Protein 7CKF (pdb70)

Secondary structure (DSSP, 8-state):
---EEEEE-GGG--EE-HHHHHHHHH--SBEEEEEEEEBSSSSHHHHHHHHHT-SSSS----BSS----SEEEEEEE-SSSTT-EEEEEEEPPB--TTT--HHHHHHHHHHHHHH-SEEEEEEESS--HHHHHHHHHHHHHHHHHT--EEEEEEES--SB-EETTEE--HHHHHHHHH----SEEEEE---S-SSS-GGGGGG--GGGS-HHHHHHHHHHHHHHHHH----EETTTEEPBHHHHHHHHHHHHHHH-/--SS-EEEEE-TTS--EE-HHHHHHHHT--SBEEEEEEE-BSSSSHHHHHHHHTT-SSSS----BSS----SEEEEEEE-SSSTT-EEEEEEEPPBT-TTT--HHHHHHHHHHHHHH-SEEEEEEESS--HHHHHHHHHHHHHHHH--EEEEEEES--SB-EETTEE--HHHHHHHHT----SEEEEE---SS-GGGSTTGGG--GGGS-HHHHHHHHHHHHHHHHHPPPPEETTTEE-BHHHHHHHHHHHHHHH-

Solvent-accessible surface area: 22348 Å² total; per-residue (Å²): 110,106,17,62,13,1,0,47,13,150,131,55,102,29,123,49,26,113,91,1,15,103,82,0,46,82,29,106,65,36,0,0,0,0,0,0,1,1,71,5,43,10,32,13,12,20,2,0,4,49,4,16,68,94,111,116,21,4,69,29,47,32,35,4,37,17,78,25,95,0,0,89,7,5,32,13,114,12,80,101,87,101,111,25,12,0,0,0,2,1,1,2,5,5,9,8,16,79,23,84,44,104,145,1,11,46,30,2,0,0,0,0,12,7,1,2,14,0,0,0,6,0,16,29,23,8,0,25,16,45,14,9,46,47,6,103,102,2,42,110,64,5,82,125,49,118,122,83,8,0,0,0,0,0,16,34,11,44,34,30,36,81,12,115,64,125,146,17,63,31,53,79,4,4,121,44,5,41,185,175,54,120,99,90,54,3,24,40,0,4,12,9,4,74,115,67,83,38,67,126,21,33,83,27,66,77,138,103,6,36,98,88,2,39,99,19,10,71,85,0,13,60,42,0,36,93,63,4,111,8,18,76,24,122,72,54,89,112,0,38,0,37,93,3,49,63,4,0,73,79,20,24,106,33,18,117,143,24,91,90,14,57,24,1,0,55,13,149,140,64,56,6,122,22,23,101,104,1,7,107,52,0,43,75,3,112,68,25,0,0,0,0,0,0,3,1,58,5,42,10,31,12,12,16,0,0,1,48,2,15,71,88,120,134,22,3,64,41,32,32,33,4,41,17,76,23,98,0,0,86,2,0,0,10,88,13,78,90,97,100,113,27,5,1,0,0,2,1,1,5,5,7,10,6,11,78,33,58,48,76,159,5,10,49,49,4,0,10,0,0,9,25,1,1,16,0,0,0,2,0,10,23,22,6,0,22,47,48,12,21,61,49,9,103,79,0,34,100,88,24,109,150,91,83,13,2,0,0,0,0,17,36,11,53,33,27,26,64,19,118,62,127,150,28,70,29,50,94,5,2,85,32,5,53,154,168,63,138,116,73,52,4,21,39,0,22,13,10,4,74,12,131,60,40,66,87,18,35,96,20,71,88,137,85,8,66,105,96,0,37,95,13,11,80,89,0,12,59,45,1,37,73,106,5,106,24,20,91,33,118,77,83,86,85,0,16,0,39,97,2,63,80,17,0,63,79,37,7,106,74,41,98

Structure (mmCIF, N/CA/C/O backbone):
data_7CKF
#
_entry.id   7CKF
#
_cell.length_a   65.326
_cell.length_b   79.329
_cell.length_c   140.192
_cell.angle_alpha   90.000
_cell.angle_beta   90.000
_cell.angle_gamma   90.000
#
_symmetry.space_group_name_H-M   'P 21 21 21'
#
loop_
_entity.id
_entity.type
_entity.pdbx_description
1 polymer 'Guanylate-binding protein 5'
2 non-polymer 'MAGNESIUM ION'
3 non-polymer "GUANOSINE-5'-DIPHOSPHATE"
4 non-polymer 'ALUMINUM FLUORIDE'
5 water water
#
loop_
_atom_site.group_PDB
_atom_site.id
_atom_site.type_symbol
_atom_site.label_atom_id
_atom_site.label_alt_id
_atom_site.label_comp_id
_atom_site.label_asym_id
_atom_site.label_entity_id
_atom_site.label_seq_id
_atom_site.pdbx_PDB_ins_code
_atom_site.Cartn_x
_atom_site.Cartn_y
_atom_site.Cartn_z
_atom_site.occupancy
_atom_site.B_iso_or_equiv
_atom_site.auth_seq_id
_atom_site.auth_comp_id
_atom_site.auth_asym_id
_atom_site.auth_atom_id
_atom_site.pdbx_PDB_model_num
ATOM 1 N N . SER A 1 9 ? 50.998 12.894 49.792 1.00 38.34 8 SER A N 1
ATOM 2 C CA . SER A 1 9 ? 51.576 14.091 49.169 1.00 43.61 8 SER A CA 1
ATOM 3 C C . SER A 1 9 ? 50.651 14.837 48.191 1.00 50.62 8 SER A C 1
ATOM 4 O O . SER A 1 9 ? 50.696 16.071 48.087 1.00 49.41 8 SER A O 1
ATOM 7 N N . ASP A 1 10 ? 49.837 14.097 47.439 1.00 47.55 9 ASP A N 1
ATOM 8 C CA . ASP A 1 10 ? 48.771 14.693 46.646 1.00 44.82 9 ASP A CA 1
ATOM 9 C C . ASP A 1 10 ? 47.556 13.803 46.818 1.00 40.85 9 ASP A C 1
ATOM 10 O O . ASP A 1 10 ? 47.706 12.579 46.895 1.00 42.75 9 ASP A O 1
ATOM 15 N N . PRO A 1 11 ? 46.353 14.369 46.876 1.00 40.71 10 PRO A N 1
ATOM 16 C CA . PRO A 1 11 ? 45.167 13.515 46.992 1.00 40.46 10 PRO A CA 1
ATOM 17 C C . PRO A 1 11 ? 45.061 12.631 45.765 1.00 40.33 10 PRO A C 1
ATOM 18 O O . PRO A 1 11 ? 45.586 12.949 44.699 1.00 37.87 10 PRO A O 1
ATOM 22 N N . MET A 1 12 ? 44.391 11.503 45.920 1.00 41.61 11 MET A N 1
ATOM 23 C CA . MET A 1 12 ? 44.070 10.690 44.764 1.00 44.13 11 MET A CA 1
ATOM 24 C C . MET A 1 12 ? 42.610 10.278 44.853 1.00 40.86 11 MET A C 1
ATOM 25 O O . MET A 1 12 ? 41.969 10.425 45.896 1.00 36.44 11 MET A O 1
ATOM 30 N N . CYS A 1 13 ? 42.077 9.800 43.735 1.00 37.22 12 CYS A N 1
ATOM 31 C CA . CYS A 1 13 ? 40.666 9.446 43.681 1.00 38.53 12 CYS A CA 1
ATOM 32 C C . CYS A 1 13 ? 40.459 8.102 44.363 1.00 37.68 12 CYS A C 1
ATOM 33 O O . CYS A 1 13 ? 41.097 7.110 44.000 1.00 38.67 12 CYS A O 1
ATOM 36 N N . LEU A 1 14 ? 39.569 8.069 45.353 1.00 39.85 13 LEU A N 1
ATOM 37 C CA . LEU A 1 14 ? 39.196 6.819 46.007 1.00 40.87 13 LEU A CA 1
ATOM 38 C C . LEU A 1 14 ? 38.063 6.103 45.274 1.00 38.83 13 LEU A C 1
ATOM 39 O O . LEU A 1 14 ? 38.119 4.891 45.031 1.00 37.27 13 LEU A O 1
ATOM 44 N N . ILE A 1 15 ? 37.018 6.833 44.923 1.00 38.64 14 ILE A N 1
ATOM 45 C CA . ILE A 1 15 ? 35.865 6.244 44.255 1.00 37.06 14 ILE A CA 1
ATOM 46 C C . ILE A 1 15 ? 35.642 7.025 42.979 1.00 36.53 14 ILE A C 1
ATOM 47 O O . ILE A 1 15 ? 35.459 8.247 43.026 1.00 36.87 14 ILE A O 1
ATOM 52 N N . GLU A 1 16 ? 35.733 6.333 41.844 1.00 37.10 15 GLU A N 1
ATOM 53 C CA . GLU A 1 16 ? 35.493 6.922 40.541 1.00 38.51 15 GLU A CA 1
ATOM 54 C C . GLU A 1 16 ? 34.001 6.932 40.257 1.00 39.75 15 GLU A C 1
ATOM 55 O O . GLU A 1 16 ? 33.236 6.136 40.812 1.00 41.59 15 GLU A O 1
ATOM 61 N N . ASN A 1 17 ? 33.594 7.827 39.359 1.00 38.53 16 ASN A N 1
ATOM 62 C CA . ASN A 1 17 ? 32.182 8.059 39.099 1.00 38.83 16 ASN A CA 1
ATOM 63 C C . ASN A 1 17 ? 31.924 8.347 37.625 1.00 39.18 16 ASN A C 1
ATOM 64 O O . ASN A 1 17 ? 31.114 9.216 37.276 1.00 38.46 16 ASN A O 1
ATOM 69 N N . PHE A 1 18 ? 32.610 7.631 36.739 1.00 41.35 17 PHE A N 1
ATOM 70 C CA . PHE A 1 18 ? 32.417 7.823 35.312 1.00 38.88 17 PHE A CA 1
ATOM 71 C C . PHE A 1 18 ? 31.077 7.229 34.928 1.00 43.19 17 PHE A C 1
ATOM 72 O O . PHE A 1 18 ? 30.788 6.075 35.260 1.00 42.55 17 PHE A O 1
ATOM 80 N N . ASN A 1 19 ? 30.241 8.035 34.275 1.00 44.45 18 ASN A N 1
ATOM 81 C CA . ASN A 1 19 ? 28.905 7.605 33.879 1.00 47.45 18 ASN A CA 1
ATOM 82 C C . ASN A 1 19 ? 28.047 7.252 35.083 1.00 47.06 18 ASN A C 1
ATOM 83 O O . ASN A 1 19 ? 27.205 6.358 35.006 1.00 46.22 18 ASN A O 1
ATOM 88 N N . GLU A 1 20 ? 28.282 7.948 36.204 1.00 46.61 19 GLU A N 1
ATOM 89 C CA . GLU A 1 20 ? 27.587 7.702 37.470 1.00 44.96 19 GLU A CA 1
ATOM 90 C C . GLU A 1 20 ? 27.611 6.225 37.858 1.00 45.94 19 GLU A C 1
ATOM 91 O O . GLU A 1 20 ? 26.642 5.685 38.391 1.00 46.75 19 GLU A O 1
ATOM 97 N N . GLN A 1 21 ? 28.739 5.573 37.608 1.00 44.88 20 GLN A N 1
ATOM 98 C CA . GLN A 1 21 ? 29.018 4.246 38.138 1.00 43.72 20 GLN A CA 1
ATOM 99 C C . GLN A 1 21 ? 30.115 4.397 39.188 1.00 46.25 20 GLN A C 1
ATOM 100 O O . GLN A 1 21 ? 31.252 4.753 38.853 1.00 43.48 20 GLN A O 1
ATOM 106 N N . LEU A 1 22 ? 29.773 4.130 40.450 1.00 42.37 21 LEU A N 1
ATOM 107 C CA . LEU A 1 22 ? 30.730 4.231 41.541 1.00 41.18 21 LEU A CA 1
ATOM 108 C C . LEU A 1 22 ? 31.596 2.982 41.567 1.00 47.33 21 LEU A C 1
ATOM 109 O O . LEU A 1 22 ? 31.079 1.859 41.632 1.00 46.05 21 LEU A O 1
ATOM 114 N N . LYS A 1 23 ? 32.913 3.181 41.520 1.00 40.86 22 LYS A N 1
ATOM 115 C CA . LYS A 1 23 ? 33.858 2.081 41.478 1.00 44.63 22 LYS A CA 1
ATOM 116 C C . LYS A 1 23 ? 35.079 2.449 42.303 1.00 44.09 22 LYS A C 1
ATOM 117 O O . LYS A 1 23 ? 35.510 3.607 42.299 1.00 44.93 22 LYS A O 1
ATOM 123 N N . VAL A 1 24 ? 35.641 1.466 42.998 1.00 45.60 23 VAL A N 1
ATOM 124 C CA . VAL A 1 24 ? 36.837 1.713 43.795 1.00 43.35 23 VAL A CA 1
ATOM 125 C C . VAL A 1 24 ? 38.060 1.778 42.894 1.00 41.58 23 VAL A C 1
ATOM 126 O O . VAL A 1 24 ? 38.161 1.079 41.875 1.00 39.12 23 VAL A O 1
ATOM 130 N N . ASN A 1 25 ? 38.995 2.623 43.291 1.00 40.76 24 ASN A N 1
ATOM 131 C CA . ASN A 1 25 ? 40.279 2.795 42.632 1.00 36.70 24 ASN A CA 1
ATOM 132 C C . ASN A 1 25 ? 41.286 1.952 43.411 1.00 39.49 24 ASN A C 1
ATOM 133 O O . ASN A 1 25 ? 41.563 2.235 44.578 1.00 38.35 24 ASN A O 1
ATOM 138 N N . GLN A 1 26 ? 41.820 0.908 42.778 1.00 37.30 25 GLN A N 1
ATOM 139 C CA . GLN A 1 26 ? 42.650 -0.031 43.519 1.00 38.70 25 GLN A CA 1
ATOM 140 C C . GLN A 1 26 ? 43.915 0.633 44.067 1.00 41.41 25 GLN A C 1
ATOM 141 O O . GLN A 1 26 ? 44.407 0.234 45.131 1.00 38.77 25 GLN A O 1
ATOM 147 N N . GLU A 1 27 ? 44.435 1.665 43.391 1.00 37.43 26 GLU A N 1
ATOM 148 C CA . GLU A 1 27 ? 45.643 2.319 43.901 1.00 42.75 26 GLU A CA 1
ATOM 149 C C . GLU A 1 27 ? 45.386 2.999 45.242 1.00 45.70 26 GLU A C 1
ATOM 150 O O . GLU A 1 27 ? 46.244 2.968 46.134 1.00 45.19 26 GLU A O 1
ATOM 156 N N . ALA A 1 28 ? 44.220 3.631 45.391 1.00 39.15 27 ALA A N 1
ATOM 157 C CA . ALA A 1 28 ? 43.869 4.276 46.648 1.00 38.82 27 ALA A CA 1
ATOM 158 C C . ALA A 1 28 ? 43.520 3.248 47.710 1.00 36.54 27 ALA A C 1
ATOM 159 O O . ALA A 1 28 ? 43.835 3.436 48.887 1.00 38.07 27 ALA A O 1
ATOM 161 N N . LEU A 1 29 ? 42.872 2.153 47.316 1.00 36.39 28 LEU A N 1
ATOM 162 C CA . LEU A 1 29 ? 42.643 1.069 48.264 1.00 39.23 28 LEU A CA 1
ATOM 163 C C . LEU A 1 29 ? 43.961 0.504 48.791 1.00 43.05 28 LEU A C 1
ATOM 164 O O . LEU A 1 29 ? 44.089 0.210 49.987 1.00 43.73 28 LEU A O 1
ATOM 169 N N . GLU A 1 30 ? 44.957 0.351 47.916 1.00 42.34 29 GLU A N 1
ATOM 170 C CA . GLU A 1 30 ? 46.214 -0.250 48.337 1.00 45.14 29 GLU A CA 1
ATOM 171 C C . GLU A 1 30 ? 47.057 0.691 49.192 1.00 43.13 29 GLU A C 1
ATOM 172 O O . GLU A 1 30 ? 47.794 0.224 50.072 1.00 42.34 29 GLU A O 1
ATOM 178 N N . ILE A 1 31 ? 46.965 2.002 48.970 1.00 39.88 30 ILE A N 1
ATOM 179 C CA . ILE A 1 31 ? 47.603 2.938 49.891 1.00 41.69 30 ILE A CA 1
ATOM 180 C C . ILE A 1 31 ? 46.968 2.837 51.281 1.00 48.39 30 ILE A C 1
ATOM 181 O O . ILE A 1 31 ? 47.668 2.797 52.304 1.00 46.64 30 ILE A O 1
ATOM 186 N N . LEU A 1 32 ? 45.636 2.747 51.332 1.00 42.99 31 LEU A N 1
ATOM 187 C CA . LEU A 1 32 ? 44.930 2.674 52.608 1.00 44.35 31 LEU A CA 1
ATOM 188 C C . LEU A 1 32 ? 45.307 1.426 53.381 1.00 47.17 31 LEU A C 1
ATOM 189 O O . LEU A 1 32 ? 45.459 1.464 54.610 1.00 47.06 31 LEU A O 1
ATOM 194 N N . SER A 1 33 ? 45.425 0.300 52.687 1.00 46.33 32 SER A N 1
ATOM 195 C CA . SER A 1 33 ? 45.672 -0.942 53.393 1.00 47.28 32 SER A CA 1
ATOM 196 C C . SER A 1 33 ? 47.086 -1.009 53.956 1.00 46.43 32 SER A C 1
ATOM 197 O O . SER A 1 33 ? 47.340 -1.846 54.828 1.00 50.28 32 SER A O 1
ATOM 200 N N . ALA A 1 34 ? 48.001 -0.136 53.497 1.00 42.20 33 ALA A N 1
ATOM 201 C CA . ALA A 1 34 ? 49.363 -0.072 54.027 1.00 45.45 33 ALA A CA 1
ATOM 202 C C . ALA A 1 34 ? 49.489 0.858 55.229 1.00 49.59 33 ALA A C 1
ATOM 203 O O . ALA A 1 34 ? 50.532 0.851 55.898 1.00 50.91 33 ALA A O 1
ATOM 205 N N . ILE A 1 35 ? 48.469 1.665 55.500 1.00 46.51 34 ILE A N 1
ATOM 206 C CA . ILE A 1 35 ? 48.418 2.488 56.701 1.00 45.84 34 ILE A CA 1
ATOM 207 C C . ILE A 1 35 ? 47.942 1.613 57.857 1.00 46.26 34 ILE A C 1
ATOM 208 O O . ILE A 1 35 ? 46.810 1.122 57.849 1.00 47.09 34 ILE A O 1
ATOM 213 N N . THR A 1 36 ? 48.813 1.384 58.836 1.00 43.08 35 THR A N 1
ATOM 214 C CA . THR A 1 36 ? 48.438 0.631 60.024 1.00 46.36 35 THR A CA 1
ATOM 215 C C . THR A 1 36 ? 48.050 1.522 61.192 1.00 43.70 35 THR A C 1
ATOM 216 O O . THR A 1 36 ? 47.559 1.007 62.198 1.00 46.47 35 THR A O 1
ATOM 220 N N . GLN A 1 37 ? 48.281 2.829 61.096 1.00 38.36 36 GLN A N 1
ATOM 221 C CA . GLN A 1 37 ? 47.923 3.726 62.180 1.00 39.69 36 GLN A CA 1
ATOM 222 C C . GLN A 1 37 ? 46.404 3.883 62.261 1.00 39.04 36 GLN A C 1
ATOM 223 O O . GLN A 1 37 ? 45.702 3.713 61.263 1.00 39.17 36 GLN A O 1
ATOM 229 N N . PRO A 1 38 ? 45.870 4.206 63.437 1.00 38.75 37 PRO A N 1
ATOM 230 C CA . PRO A 1 38 ? 44.448 4.564 63.511 1.00 36.92 37 PRO A CA 1
ATOM 231 C C . PRO A 1 38 ? 44.176 5.767 62.624 1.00 38.04 37 PRO A C 1
ATOM 232 O O . PRO A 1 38 ? 45.062 6.589 62.372 1.00 36.82 37 PRO A O 1
ATOM 236 N N . VAL A 1 39 ? 42.952 5.857 62.112 1.00 32.75 38 VAL A N 1
ATOM 237 C CA . VAL A 1 39 ? 42.625 6.891 61.134 1.00 36.08 38 VAL A CA 1
ATOM 238 C C . VAL A 1 39 ? 41.503 7.781 61.660 1.00 36.84 38 VAL A C 1
ATOM 239 O O . VAL A 1 39 ? 40.530 7.311 62.262 1.00 33.85 38 VAL A O 1
ATOM 243 N N . VAL A 1 40 ? 41.663 9.075 61.441 1.00 33.02 39 VAL A N 1
ATOM 244 C CA . VAL A 1 40 ? 40.643 10.070 61.711 1.00 34.36 39 VAL A CA 1
ATOM 245 C C . VAL A 1 40 ? 40.098 10.495 60.354 1.00 40.73 39 VAL A C 1
ATOM 246 O O . VAL A 1 40 ? 40.784 11.194 59.600 1.00 37.84 39 VAL A O 1
ATOM 250 N N . VAL A 1 41 ? 38.883 10.060 60.026 1.00 36.32 40 VAL A N 1
ATOM 251 C CA . VAL A 1 41 ? 38.315 10.260 58.700 1.00 36.01 40 VAL A CA 1
ATOM 252 C C . VAL A 1 41 ? 37.410 11.481 58.748 1.00 35.75 40 VAL A C 1
ATOM 253 O O . VAL A 1 41 ? 36.385 11.473 59.446 1.00 33.29 40 VAL A O 1
ATOM 257 N N . VAL A 1 42 ? 37.775 12.524 58.002 1.00 31.10 41 VAL A N 1
ATOM 258 C CA . VAL A 1 42 ? 36.980 13.744 57.910 1.00 30.42 41 VAL A CA 1
ATOM 259 C C . VAL A 1 42 ? 36.442 13.862 56.488 1.00 33.79 41 VAL A C 1
ATOM 260 O O . VAL A 1 42 ? 37.221 13.974 55.529 1.00 33.57 41 VAL A O 1
ATOM 264 N N . ALA A 1 43 ? 35.113 13.851 56.352 1.00 32.96 42 ALA A N 1
ATOM 265 C CA . ALA A 1 43 ? 34.436 13.940 55.062 1.00 36.87 42 ALA A CA 1
ATOM 266 C C . ALA A 1 43 ? 33.631 15.227 54.975 1.00 32.77 42 ALA A C 1
ATOM 267 O O . ALA A 1 43 ? 33.028 15.656 55.965 1.00 34.37 42 ALA A O 1
ATOM 269 N N . ILE A 1 44 ? 33.597 15.828 53.783 1.00 31.71 43 ILE A N 1
ATOM 270 C CA . ILE A 1 44 ? 32.823 17.042 53.533 1.00 32.64 43 ILE A CA 1
ATOM 271 C C . ILE A 1 44 ? 31.758 16.756 52.477 1.00 35.38 43 ILE A C 1
ATOM 272 O O . ILE A 1 44 ? 32.023 16.084 51.473 1.00 34.25 43 ILE A O 1
ATOM 277 N N . VAL A 1 45 ? 30.540 17.250 52.721 1.00 37.26 44 VAL A N 1
ATOM 278 C CA . VAL A 1 45 ? 29.419 17.080 51.805 1.00 32.42 44 VAL A CA 1
ATOM 279 C C . VAL A 1 45 ? 28.634 18.384 51.766 1.00 33.49 44 VAL A C 1
ATOM 280 O O . VAL A 1 45 ? 28.471 19.059 52.790 1.00 36.41 44 VAL A O 1
ATOM 284 N N . GLY A 1 46 ? 28.165 18.738 50.578 1.00 31.71 45 GLY A N 1
ATOM 285 C CA . GLY A 1 46 ? 27.397 19.956 50.385 1.00 34.71 45 GLY A CA 1
ATOM 286 C C . GLY A 1 46 ? 26.949 20.043 48.939 1.00 34.37 45 GLY A C 1
ATOM 287 O O . GLY A 1 46 ? 27.303 19.204 48.104 1.00 38.64 45 GLY A O 1
ATOM 288 N N . LEU A 1 47 ? 26.146 21.061 48.644 1.00 32.93 46 LEU A N 1
ATOM 289 C CA . LEU A 1 47 ? 25.764 21.266 47.249 1.00 37.12 46 LEU A CA 1
ATOM 290 C C . LEU A 1 47 ? 26.994 21.656 46.427 1.00 33.68 46 LEU A C 1
ATOM 291 O O . LEU A 1 47 ? 27.970 22.171 46.949 1.00 33.41 46 LEU A O 1
ATOM 296 N N . TYR A 1 48 ? 26.945 21.407 45.127 1.00 34.70 47 TYR A N 1
ATOM 297 C CA . TYR A 1 48 ? 28.124 21.704 44.327 1.00 34.72 47 TYR A CA 1
ATOM 298 C C . TYR A 1 48 ? 28.391 23.213 44.283 1.00 37.66 47 TYR A C 1
ATOM 299 O O . TYR A 1 48 ? 27.524 24.038 44.604 1.00 30.71 47 TYR A O 1
ATOM 308 N N . ARG A 1 49 ? 29.658 23.559 43.959 1.00 36.37 48 ARG A N 1
ATOM 309 C CA . ARG A 1 49 ? 30.115 24.938 43.744 1.00 35.09 48 ARG A CA 1
ATOM 310 C C . ARG A 1 49 ? 30.080 25.740 45.027 1.00 33.95 48 ARG A C 1
ATOM 311 O O . ARG A 1 49 ? 29.795 26.939 45.021 1.00 40.76 48 ARG A O 1
ATOM 319 N N . THR A 1 50 ? 30.405 25.083 46.128 1.00 37.34 49 THR A N 1
ATOM 320 C CA . THR A 1 50 ? 30.201 25.636 47.454 1.00 32.44 49 THR A CA 1
ATOM 321 C C . THR A 1 50 ? 31.522 25.753 48.212 1.00 38.37 49 THR A C 1
ATOM 322 O O . THR A 1 50 ? 31.538 26.029 49.425 1.00 38.49 49 THR A O 1
ATOM 326 N N . GLY A 1 51 ? 32.639 25.593 47.503 1.00 35.82 50 GLY A N 1
ATOM 327 C CA . GLY A 1 51 ? 33.949 25.759 48.095 1.00 33.76 50 GLY A CA 1
ATOM 328 C C . GLY A 1 51 ? 34.343 24.641 49.022 1.00 33.07 50 GLY A C 1
ATOM 329 O O . GLY A 1 51 ? 35.104 24.877 49.961 1.00 35.01 50 GLY A O 1
ATOM 330 N N . LYS A 1 52 ? 33.818 23.431 48.804 1.00 31.22 51 LYS A N 1
ATOM 331 C CA . LYS A 1 52 ? 34.182 22.297 49.650 1.00 32.71 51 LYS A CA 1
ATOM 332 C C . LYS A 1 52 ? 35.656 21.971 49.487 1.00 37.66 51 LYS A C 1
ATOM 333 O O . LYS A 1 52 ? 36.425 21.973 50.456 1.00 34.59 51 LYS A O 1
ATOM 339 N N . SER A 1 53 ? 36.061 21.708 48.242 1.00 37.78 52 SER A N 1
ATOM 340 C CA . SER A 1 53 ? 37.436 21.356 47.925 1.00 35.18 52 SER A CA 1
ATOM 341 C C . SER A 1 53 ? 38.430 22.380 48.456 1.00 33.37 52 SER A C 1
ATOM 342 O O . SER A 1 53 ? 39.499 22.019 48.961 1.00 34.92 52 SER A O 1
ATOM 345 N N . TYR A 1 54 ? 38.100 23.663 48.340 1.00 30.19 53 TYR A N 1
ATOM 346 C CA . TYR A 1 54 ? 38.979 24.700 48.858 1.00 32.84 53 TYR A CA 1
ATOM 347 C C . TYR A 1 54 ? 39.153 24.564 50.372 1.00 39.03 53 TYR A C 1
ATOM 348 O O . TYR A 1 54 ? 40.273 24.648 50.886 1.00 34.96 53 TYR A O 1
ATOM 357 N N . LEU A 1 55 ? 38.051 24.345 51.102 1.00 33.85 54 LEU A N 1
ATOM 358 C CA . LEU A 1 55 ? 38.137 24.247 52.557 1.00 35.10 54 LEU A CA 1
ATOM 359 C C . LEU A 1 55 ? 38.942 23.028 52.983 1.00 34.49 54 LEU A C 1
ATOM 360 O O . LEU A 1 55 ? 39.719 23.095 53.944 1.00 35.35 54 LEU A O 1
ATOM 365 N N . MET A 1 56 ? 38.757 21.897 52.298 1.00 30.63 55 MET A N 1
ATOM 366 C CA . MET A 1 56 ? 39.453 20.681 52.713 1.00 34.67 55 MET A CA 1
ATOM 367 C C . MET A 1 56 ? 40.970 20.822 52.596 1.00 35.18 55 MET A C 1
ATOM 368 O O . MET A 1 56 ? 41.709 20.171 53.344 1.00 37.86 55 MET A O 1
ATOM 373 N N . ASN A 1 57 ? 41.453 21.651 51.665 1.00 33.76 56 ASN A N 1
ATOM 374 C CA . ASN A 1 57 ? 42.896 21.842 51.541 1.00 36.94 56 ASN A CA 1
ATOM 375 C C . ASN A 1 57 ? 43.448 22.552 52.758 1.00 37.09 56 ASN A C 1
ATOM 376 O O . ASN A 1 57 ? 44.611 22.344 53.117 1.00 34.24 56 ASN A O 1
ATOM 381 N N . LYS A 1 58 ? 42.617 23.363 53.417 1.00 36.59 57 LYS A N 1
ATOM 382 C CA . LYS A 1 58 ? 43.047 24.024 54.645 1.00 39.50 57 LYS A CA 1
ATOM 383 C C . LYS A 1 58 ? 43.354 23.013 55.743 1.00 37.86 57 LYS A C 1
ATOM 384 O O . LYS A 1 58 ? 44.290 23.202 56.525 1.00 39.57 57 LYS A O 1
ATOM 390 N N . LEU A 1 59 ? 42.575 21.932 55.821 1.00 37.72 58 LEU A N 1
ATOM 391 C CA . LEU A 1 59 ? 42.855 20.882 56.799 1.00 37.84 58 LEU A CA 1
ATOM 392 C C . LEU A 1 59 ? 44.165 20.176 56.500 1.00 38.65 58 LEU A C 1
ATOM 393 O O . LEU A 1 59 ? 44.796 19.615 57.402 1.00 40.29 58 LEU A O 1
ATOM 398 N N . ALA A 1 60 ? 44.567 20.148 55.238 1.00 42.63 59 ALA A N 1
ATOM 399 C CA . ALA A 1 60 ? 45.817 19.501 54.878 1.00 41.80 59 ALA A CA 1
ATOM 400 C C . ALA A 1 60 ? 47.022 20.403 55.126 1.00 42.83 59 ALA A C 1
ATOM 401 O O . ALA A 1 60 ? 48.159 19.928 55.071 1.00 42.13 59 ALA A O 1
ATOM 403 N N . GLY A 1 61 ? 46.791 21.672 55.455 1.00 45.07 60 GLY A N 1
ATOM 404 C CA . GLY A 1 61 ? 47.873 22.610 55.664 1.00 39.38 60 GLY A CA 1
ATOM 405 C C . GLY A 1 61 ? 48.672 22.888 54.415 1.00 49.15 60 GLY A C 1
ATOM 406 O O . GLY A 1 61 ? 49.861 23.211 54.507 1.00 62.20 60 GLY A O 1
ATOM 407 N N . LYS A 1 62 ? 48.052 22.762 53.245 1.00 48.30 61 LYS A N 1
ATOM 408 C CA . LYS A 1 62 ? 48.720 22.966 51.967 1.00 54.50 61 LYS A CA 1
ATOM 409 C C . LYS A 1 62 ? 47.823 23.819 51.090 1.00 55.38 61 LYS A C 1
ATOM 410 O O . LYS A 1 62 ? 46.623 23.558 50.999 1.00 49.02 61 LYS A O 1
ATOM 416 N N . ASN A 1 63 ? 48.399 24.837 50.447 1.00 58.22 62 ASN A N 1
ATOM 417 C CA . ASN A 1 63 ? 47.582 25.767 49.678 1.00 58.15 62 ASN A CA 1
ATOM 418 C C . ASN A 1 63 ? 46.922 25.096 48.481 1.00 57.62 62 ASN A C 1
ATOM 419 O O . ASN A 1 63 ? 45.905 25.596 47.994 1.00 57.82 62 ASN A O 1
ATOM 424 N N . LYS A 1 64 ? 47.477 23.978 48.007 1.00 55.13 63 LYS A N 1
ATOM 425 C CA . LYS A 1 64 ? 46.968 23.233 46.866 1.00 55.25 63 LYS A CA 1
ATOM 426 C C . LYS A 1 64 ? 46.790 21.769 47.257 1.00 50.19 63 LYS A C 1
ATOM 427 O O . LYS A 1 64 ? 47.511 21.244 48.106 1.00 48.94 63 LYS A O 1
ATOM 433 N N . GLY A 1 65 ? 45.824 21.113 46.627 1.00 43.30 64 GLY A N 1
ATOM 434 C CA . GLY A 1 65 ? 45.583 19.702 46.865 1.00 39.82 64 GLY A CA 1
ATOM 435 C C . GLY A 1 65 ? 44.379 19.239 46.076 1.00 42.82 64 GLY A C 1
ATOM 436 O O . GLY A 1 65 ? 44.471 19.014 44.861 1.00 37.31 64 GLY A O 1
ATOM 437 N N . PHE A 1 66 ? 43.235 19.103 46.748 1.00 36.85 65 PHE A N 1
ATOM 438 C CA . PHE A 1 66 ? 42.001 18.889 46.018 1.00 35.06 65 PHE A CA 1
ATOM 439 C C . PHE A 1 66 ? 41.806 20.054 45.057 1.00 34.62 65 PHE A C 1
ATOM 440 O O . PHE A 1 66 ? 41.913 21.222 45.450 1.00 34.08 65 PHE A O 1
ATOM 448 N N . SER A 1 67 ? 41.591 19.728 43.783 1.00 32.59 66 SER A N 1
ATOM 449 C CA . SER A 1 67 ? 41.482 20.739 42.737 1.00 30.97 66 SER A CA 1
ATOM 450 C C . SER A 1 67 ? 40.198 21.543 42.922 1.00 36.15 66 SER A C 1
ATOM 451 O O . SER A 1 67 ? 39.158 20.984 43.270 1.00 29.72 66 SER A O 1
ATOM 454 N N . VAL A 1 68 ? 40.254 22.858 42.686 1.00 39.07 67 VAL A N 1
ATOM 455 C CA . VAL A 1 68 ? 39.050 23.652 42.908 1.00 37.37 67 VAL A CA 1
ATOM 456 C C . VAL A 1 68 ? 38.306 24.030 41.612 1.00 48.12 67 VAL A C 1
ATOM 457 O O . VAL A 1 68 ? 37.217 23.494 41.367 1.00 51.60 67 VAL A O 1
ATOM 461 N N . ALA A 1 69 ? 38.825 24.949 40.788 1.00 42.57 68 ALA A N 1
ATOM 462 C CA . ALA A 1 69 ? 38.073 25.427 39.602 1.00 46.09 68 ALA A CA 1
ATOM 463 C C . ALA A 1 69 ? 36.863 26.322 39.895 1.00 38.83 68 ALA A C 1
ATOM 464 O O . ALA A 1 69 ? 36.186 26.158 40.911 1.00 40.43 68 ALA A O 1
ATOM 466 N N . SER A 1 70 ? 36.526 27.220 38.943 1.00 38.23 69 SER A N 1
ATOM 467 C CA . SER A 1 70 ? 35.712 28.394 39.245 1.00 37.23 69 SER A CA 1
ATOM 468 C C . SER A 1 70 ? 34.574 28.691 38.259 1.00 34.59 69 SER A C 1
ATOM 469 O O . SER A 1 70 ? 34.088 29.830 38.224 1.00 31.41 69 SER A O 1
ATOM 472 N N . THR A 1 71 ? 34.107 27.730 37.471 1.00 33.96 70 THR A N 1
ATOM 473 C CA . THR A 1 71 ? 32.986 28.011 36.580 1.00 34.51 70 THR A CA 1
ATOM 474 C C . THR A 1 71 ? 31.679 27.461 37.160 1.00 38.47 70 THR A C 1
ATOM 475 O O . THR A 1 71 ? 31.668 26.762 38.179 1.00 39.26 70 THR A O 1
ATOM 479 N N . VAL A 1 72 ? 30.565 27.751 36.472 1.00 36.61 71 VAL A N 1
ATOM 480 C CA . VAL A 1 72 ? 29.260 27.227 36.865 1.00 33.83 71 VAL A CA 1
ATOM 481 C C . VAL A 1 72 ? 29.232 25.702 36.844 1.00 35.06 71 VAL A C 1
ATOM 482 O O . VAL A 1 72 ? 28.360 25.090 37.480 1.00 33.98 71 VAL A O 1
ATOM 486 N N . GLN A 1 73 ? 30.139 25.061 36.118 1.00 29.53 72 GLN A N 1
ATOM 487 C CA . GLN A 1 73 ? 30.102 23.609 36.047 1.00 34.73 72 GLN A CA 1
ATOM 488 C C . GLN A 1 73 ? 30.766 22.983 37.266 1.00 33.21 72 GLN A C 1
ATOM 489 O O . GLN A 1 73 ? 31.720 23.52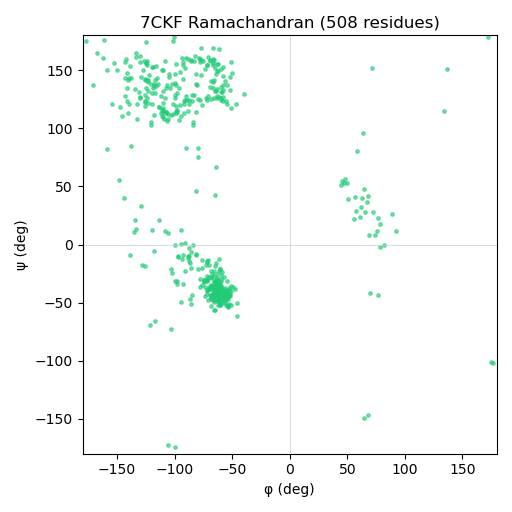4 37.827 1.00 32.95 72 GLN A O 1
ATOM 495 N N . SER A 1 74 ? 30.237 21.831 37.665 1.00 35.81 73 SER A N 1
ATOM 496 C CA . SER A 1 74 ? 30.844 21.009 38.699 1.00 33.57 73 SER A CA 1
ATOM 497 C C . SER A 1 74 ? 32.258 20.625 38.296 1.00 38.70 73 SER A C 1
ATOM 498 O O . SER A 1 74 ? 32.580 20.529 37.114 1.00 39.39 73 SER A O 1
ATOM 501 N N . HIS A 1 75 ? 33.100 20.380 39.302 1.00 35.85 74 HIS A N 1
ATOM 502 C CA . HIS A 1 75 ? 34.489 19.989 39.080 1.00 34.23 74 HIS A CA 1
ATOM 503 C C . HIS A 1 75 ? 34.787 18.639 39.726 1.00 35.31 74 HIS A C 1
ATOM 504 O O . HIS A 1 75 ? 34.986 17.660 39.005 1.00 37.13 74 HIS A O 1
ATOM 511 N N . THR A 1 76 ? 34.819 18.553 41.060 1.00 34.85 75 THR A N 1
ATOM 512 C CA . THR A 1 76 ? 35.105 17.295 41.743 1.00 33.03 75 THR A CA 1
ATOM 513 C C . THR A 1 76 ? 34.101 16.224 41.349 1.00 34.73 75 THR A C 1
ATOM 514 O O . THR A 1 76 ? 32.884 16.458 41.388 1.00 37.02 75 THR A O 1
ATOM 518 N N . LYS A 1 77 ? 34.608 15.032 41.025 1.00 32.76 76 LYS A N 1
ATOM 519 C CA . LYS A 1 77 ? 33.782 13.876 40.683 1.00 36.25 76 LYS A CA 1
ATOM 520 C C . LYS A 1 77 ? 34.097 12.710 41.612 1.00 35.78 76 LYS A C 1
ATOM 521 O O . LYS A 1 77 ? 35.261 12.470 41.943 1.00 35.16 76 LYS A O 1
ATOM 527 N N . GLY A 1 78 ? 33.069 11.961 42.006 1.00 35.99 77 GLY A N 1
ATOM 528 C CA . GLY A 1 78 ? 33.313 10.843 42.909 1.00 35.45 77 GLY A CA 1
ATOM 529 C C . GLY A 1 78 ? 33.832 11.306 44.262 1.00 34.32 77 GLY A C 1
ATOM 530 O O . GLY A 1 78 ? 33.520 12.401 44.746 1.00 35.27 77 GLY A O 1
ATOM 531 N N . ILE A 1 79 ? 34.651 10.463 44.883 1.00 34.82 78 ILE A N 1
ATOM 532 C CA . ILE A 1 79 ? 35.202 10.730 46.207 1.00 34.50 78 ILE A CA 1
ATOM 533 C C . ILE A 1 79 ? 36.725 10.663 46.137 1.00 36.74 78 ILE A C 1
ATOM 534 O O . ILE A 1 79 ? 37.288 9.656 45.683 1.00 35.44 78 ILE A O 1
ATOM 539 N N . TRP A 1 80 ? 37.386 11.730 46.592 1.00 34.47 79 TRP A N 1
ATOM 540 C CA . TRP A 1 80 ? 38.836 11.802 46.645 1.00 33.97 79 TRP A CA 1
ATOM 541 C C . TRP A 1 80 ? 39.317 11.635 48.082 1.00 38.15 79 TRP A C 1
ATOM 542 O O . TRP A 1 80 ? 38.660 12.061 49.043 1.00 34.53 79 TRP A O 1
ATOM 553 N N . ILE A 1 81 ? 40.477 11.012 48.214 1.00 38.18 80 ILE A N 1
ATOM 554 C CA . ILE A 1 81 ? 41.058 10.701 49.507 1.00 35.10 80 ILE A CA 1
ATOM 555 C C . ILE A 1 81 ? 42.431 11.347 49.579 1.00 37.15 80 ILE A C 1
ATOM 556 O O . ILE A 1 81 ? 43.144 11.458 48.576 1.00 36.45 80 ILE A O 1
ATOM 561 N N . TRP A 1 82 ? 42.801 11.780 50.780 1.00 38.90 81 TRP A N 1
ATOM 562 C CA . TRP A 1 82 ? 44.125 12.334 51.035 1.00 37.51 81 TRP A CA 1
ATOM 563 C C . TRP A 1 82 ? 44.513 11.941 52.451 1.00 37.93 81 TRP A C 1
ATOM 564 O O . TRP A 1 82 ? 43.911 12.430 53.408 1.00 38.34 81 TRP A O 1
ATOM 575 N N . CYS A 1 83 ? 45.497 11.059 52.584 1.00 38.29 82 CYS A N 1
ATOM 576 C CA . CYS A 1 83 ? 46.002 10.615 53.881 1.00 37.43 82 CYS A CA 1
ATOM 577 C C . CYS A 1 83 ? 47.208 11.472 54.250 1.00 35.07 82 CYS A C 1
ATOM 578 O O . CYS A 1 83 ? 48.260 11.369 53.613 1.00 37.83 82 CYS A O 1
ATOM 581 N N . VAL A 1 84 ? 47.058 12.316 55.261 1.00 31.74 83 VAL A N 1
ATOM 582 C CA . VAL A 1 84 ? 48.155 13.170 55.721 1.00 36.58 83 VAL A CA 1
ATOM 583 C C . VAL A 1 84 ? 48.360 12.913 57.199 1.00 36.54 83 VAL A C 1
ATOM 584 O O . VAL A 1 84 ? 47.436 12.447 57.902 1.00 35.12 83 VAL A O 1
ATOM 588 N N . PRO A 1 85 ? 49.564 13.187 57.730 1.00 35.32 84 PRO A N 1
ATOM 589 C CA . PRO A 1 85 ? 49.787 12.983 59.162 1.00 37.64 84 PRO A CA 1
ATOM 590 C C . PRO A 1 85 ? 48.941 13.953 59.966 1.00 38.49 84 PRO A C 1
ATOM 591 O O . PRO A 1 85 ? 48.740 15.108 59.571 1.00 37.85 84 PRO A O 1
ATOM 595 N N . HIS A 1 86 ? 48.419 13.463 61.080 1.00 37.05 85 HIS A N 1
ATOM 596 C CA . HIS A 1 86 ? 47.675 14.324 61.987 1.00 38.75 85 HIS A CA 1
ATOM 597 C C . HIS A 1 86 ? 48.617 15.391 62.529 1.00 40.10 85 HIS A C 1
ATOM 598 O O . HIS A 1 86 ? 49.683 15.047 63.057 1.00 39.48 85 HIS A O 1
ATOM 605 N N . PRO A 1 87 ? 48.281 16.678 62.411 1.00 36.25 86 PRO A N 1
ATOM 606 C CA . PRO A 1 87 ? 49.242 17.728 62.795 1.00 36.62 86 PRO A CA 1
ATOM 607 C C . PRO A 1 87 ? 49.700 17.703 64.254 1.00 40.00 86 PRO A C 1
ATOM 608 O O . PRO A 1 87 ? 50.828 18.128 64.525 1.00 43.60 86 PRO A O 1
ATOM 612 N N . ASN A 1 88 ? 48.884 17.237 65.206 1.00 41.71 87 ASN A N 1
ATOM 613 C CA . ASN A 1 88 ? 49.312 17.260 66.602 1.00 43.07 87 ASN A CA 1
ATOM 614 C C . ASN A 1 88 ? 49.010 15.970 67.361 1.00 44.93 87 ASN A C 1
ATOM 615 O O . ASN A 1 88 ? 49.166 15.946 68.588 1.00 46.50 87 ASN A O 1
ATOM 620 N N . TRP A 1 89 ? 48.605 14.897 66.687 1.00 40.47 88 TRP A N 1
ATOM 621 C CA . TRP A 1 89 ? 48.246 13.647 67.358 1.00 41.02 88 TRP A CA 1
ATOM 622 C C . TRP A 1 89 ? 49.160 12.560 66.819 1.00 39.42 88 TRP A C 1
ATOM 623 O O . TRP A 1 89 ? 48.941 12.062 65.700 1.00 43.61 88 TRP A O 1
ATOM 634 N N . PRO A 1 90 ? 50.188 12.156 67.565 1.00 39.75 89 PRO A N 1
ATOM 635 C CA . PRO A 1 90 ? 51.201 11.261 67.000 1.00 38.40 89 PRO A CA 1
ATOM 636 C C . PRO A 1 90 ? 50.616 9.924 66.590 1.00 36.37 89 PRO A C 1
ATOM 637 O O . PRO A 1 90 ? 49.623 9.453 67.151 1.00 37.80 89 PRO A O 1
ATOM 641 N N . ASN A 1 91 ? 51.224 9.340 65.561 1.00 39.40 90 ASN A N 1
ATOM 642 C CA . ASN A 1 91 ? 50.878 8.015 65.064 1.00 41.36 90 ASN A CA 1
ATOM 643 C C . ASN A 1 91 ? 49.401 7.894 64.687 1.00 37.11 90 ASN A C 1
ATOM 644 O O . ASN A 1 91 ? 48.859 6.786 64.653 1.00 37.42 90 ASN A O 1
ATOM 649 N N . HIS A 1 92 ? 48.727 9.011 64.419 1.00 34.46 91 HIS A N 1
ATOM 650 C CA . HIS A 1 92 ? 47.380 8.996 63.866 1.00 38.95 91 HIS A CA 1
ATOM 651 C C . HIS A 1 92 ? 47.409 9.628 62.488 1.00 38.83 91 HIS A C 1
ATOM 652 O O . HIS A 1 92 ? 48.032 10.675 62.287 1.00 35.16 91 HIS A O 1
ATOM 659 N N . THR A 1 93 ? 46.713 8.991 61.551 1.00 40.03 92 THR A N 1
ATOM 660 C CA . THR A 1 93 ? 46.603 9.465 60.179 1.00 36.39 92 TH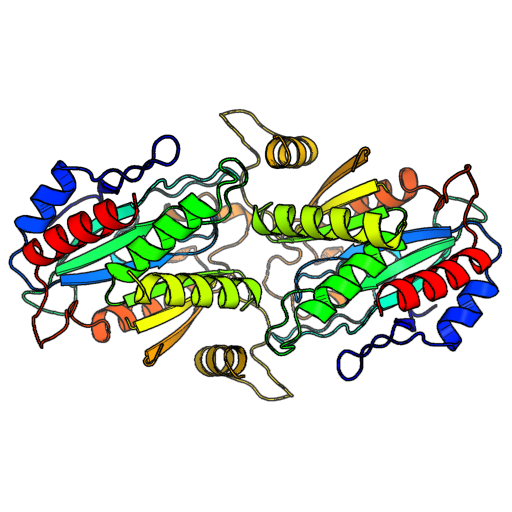R A CA 1
ATOM 661 C C . THR A 1 93 ? 45.271 10.182 60.003 1.00 35.70 92 THR A C 1
ATOM 662 O O . THR A 1 93 ? 44.216 9.614 60.297 1.00 37.28 92 THR A O 1
ATOM 666 N N . LEU A 1 94 ? 45.323 11.415 59.516 1.00 36.80 93 LEU A N 1
ATOM 667 C CA . LEU A 1 94 ? 44.123 12.169 59.162 1.00 35.55 93 LEU A CA 1
ATOM 668 C C . LEU A 1 94 ? 43.760 11.858 57.712 1.00 36.54 93 LEU A C 1
ATOM 669 O O . LEU A 1 94 ? 44.522 12.178 56.793 1.00 36.71 93 LEU A O 1
ATOM 674 N N . VAL A 1 95 ? 42.612 11.222 57.509 1.00 35.51 94 VAL A N 1
ATOM 675 C CA . VAL A 1 95 ? 42.149 10.806 56.191 1.00 31.11 94 VAL A CA 1
ATOM 676 C C . VAL A 1 95 ? 41.072 11.790 55.735 1.00 35.31 94 VAL A C 1
ATOM 677 O O . VAL A 1 95 ? 39.974 11.821 56.300 1.00 32.10 94 VAL A O 1
ATOM 681 N N . LEU A 1 96 ? 41.371 12.593 54.713 1.00 34.60 95 LEU A N 1
ATOM 682 C CA . LEU A 1 96 ? 40.435 13.610 54.246 1.00 31.76 95 LEU A CA 1
ATOM 683 C C . LEU A 1 96 ? 39.663 13.093 53.035 1.00 32.45 95 LEU A C 1
ATOM 684 O O . LEU A 1 96 ? 40.253 12.564 52.086 1.00 32.50 95 LEU A O 1
ATOM 689 N N . LEU A 1 97 ? 38.340 13.224 53.086 1.00 31.72 96 LEU A N 1
ATOM 690 C CA . LEU A 1 97 ? 37.453 12.810 52.001 1.00 32.40 96 LEU A CA 1
ATOM 691 C C . LEU A 1 97 ? 36.809 14.051 51.409 1.00 32.34 96 LEU A C 1
ATOM 692 O O . LEU A 1 97 ? 36.103 14.781 52.112 1.00 37.56 96 LEU A O 1
ATOM 697 N N . ASP A 1 98 ? 37.066 14.286 50.130 1.00 33.36 97 ASP A N 1
ATOM 698 C CA . ASP A 1 98 ? 36.502 15.389 49.369 1.00 31.24 97 ASP A CA 1
ATOM 699 C C . ASP A 1 98 ? 35.552 14.804 48.332 1.00 34.21 97 ASP A C 1
ATOM 700 O O . ASP A 1 98 ? 35.935 13.899 47.578 1.00 37.10 97 ASP A O 1
ATOM 705 N N . THR A 1 99 ? 34.318 15.305 48.288 1.00 35.57 98 THR A N 1
ATOM 706 C CA . THR A 1 99 ? 33.258 14.632 47.545 1.00 36.98 98 THR A CA 1
ATOM 707 C C . THR A 1 99 ? 32.680 15.498 46.428 1.00 30.86 98 THR A C 1
ATOM 708 O O . THR A 1 99 ? 32.691 16.728 46.491 1.00 31.29 98 THR A O 1
ATOM 712 N N . GLU A 1 100 ? 32.165 14.826 45.405 1.00 34.71 99 GLU A N 1
ATOM 713 C CA . GLU A 1 100 ? 31.344 15.473 44.388 1.00 36.84 99 GLU A CA 1
ATOM 714 C C . GLU A 1 100 ? 30.123 16.134 45.021 1.00 36.55 99 GLU A C 1
ATOM 715 O O . GLU A 1 100 ? 29.328 15.470 45.693 1.00 33.25 99 GLU A O 1
ATOM 721 N N . GLY A 1 101 ? 29.963 17.442 44.795 1.00 34.00 100 GLY A N 1
ATOM 722 C CA . GLY A 1 101 ? 28.854 18.159 45.401 1.00 39.13 100 GLY A CA 1
ATOM 723 C C . GLY A 1 101 ? 27.506 17.764 44.826 1.00 39.69 100 GLY A C 1
ATOM 724 O O . GLY A 1 101 ? 27.394 17.255 43.706 1.00 37.74 100 GLY A O 1
ATOM 725 N N . LEU A 1 102 ? 26.459 18.010 45.620 1.00 37.99 101 LEU A N 1
ATOM 726 C CA . LEU A 1 102 ? 25.104 17.586 45.285 1.00 39.47 101 LEU A CA 1
ATOM 727 C C . LEU A 1 102 ? 24.398 18.616 44.398 1.00 37.18 101 LEU A C 1
ATOM 728 O O . LEU A 1 102 ? 24.768 19.791 44.342 1.00 33.85 101 LEU A O 1
ATOM 733 N N . GLY A 1 103 ? 23.370 18.154 43.693 1.00 37.50 102 GLY A N 1
ATOM 734 C CA . GLY A 1 103 ? 22.510 19.063 42.960 1.00 37.28 102 GLY A CA 1
ATOM 735 C C . GLY A 1 103 ? 23.074 19.607 41.665 1.00 32.67 102 GLY A C 1
ATOM 736 O O . GLY A 1 103 ? 22.630 20.653 41.192 1.00 33.00 102 GLY A O 1
ATOM 737 N N . ASP A 1 104 ? 24.027 18.911 41.066 1.00 34.61 103 ASP A N 1
ATOM 738 C CA . ASP A 1 104 ? 24.615 19.367 39.811 1.00 37.72 103 ASP A CA 1
ATOM 739 C C . ASP A 1 104 ? 23.588 19.186 38.689 1.00 36.19 103 ASP A C 1
ATOM 740 O O . ASP A 1 104 ? 23.039 18.092 38.503 1.00 38.14 103 ASP A O 1
ATOM 745 N N . VAL A 1 105 ? 23.282 20.280 37.982 1.00 34.36 104 VAL A N 1
ATOM 746 C CA . VAL A 1 105 ? 22.184 20.270 37.019 1.00 35.32 104 VAL A CA 1
ATOM 747 C C . VAL A 1 105 ? 22.533 19.559 35.723 1.00 37.00 104 VAL A C 1
ATOM 748 O O . VAL A 1 105 ? 21.635 19.259 34.930 1.00 36.56 104 VAL A O 1
ATOM 752 N N . GLU A 1 106 ? 23.808 19.274 35.475 1.00 37.20 105 GLU A N 1
ATOM 753 C CA . GLU A 1 106 ? 24.171 18.504 34.293 1.00 38.83 105 GLU A CA 1
ATOM 754 C C . GLU A 1 106 ? 24.136 17.002 34.540 1.00 37.73 105 GLU A C 1
ATOM 755 O O . GLU A 1 106 ? 24.302 16.226 33.599 1.00 40.23 105 GLU A O 1
ATOM 761 N N . LYS A 1 107 ? 23.860 16.572 35.765 1.00 41.54 106 LYS A N 1
ATOM 762 C CA . LYS A 1 107 ? 24.070 15.177 36.127 1.00 43.33 106 LYS A CA 1
ATOM 763 C C . LYS A 1 107 ? 22.894 14.282 35.770 1.00 44.80 106 LYS A C 1
ATOM 764 O O . LYS A 1 107 ? 23.102 13.178 35.252 1.00 45.83 106 LYS A O 1
ATOM 770 N N . ALA A 1 108 ? 21.669 14.741 36.040 1.00 43.65 107 ALA A N 1
ATOM 771 C CA . ALA A 1 108 ? 20.447 13.953 35.847 1.00 47.96 107 ALA A CA 1
ATOM 772 C C . ALA A 1 108 ? 20.582 12.545 36.433 1.00 47.81 107 ALA A C 1
ATOM 773 O O . ALA A 1 108 ? 20.344 11.541 35.759 1.00 46.95 107 ALA A O 1
ATOM 775 N N . ASP A 1 109 ? 20.976 12.479 37.711 1.00 47.41 108 ASP A N 1
ATOM 776 C CA . ASP A 1 109 ? 21.000 11.222 38.457 1.00 45.40 108 ASP A CA 1
ATOM 777 C C . ASP A 1 109 ? 20.961 11.511 39.957 1.00 46.77 108 ASP A C 1
ATOM 778 O O . ASP A 1 109 ? 21.998 11.517 40.631 1.00 47.09 108 ASP A O 1
ATOM 783 N N . ASN A 1 110 ? 19.763 11.755 40.488 1.00 44.45 109 ASN A N 1
ATOM 784 C CA . ASN A 1 110 ? 19.627 12.048 41.910 1.00 47.61 109 ASN A CA 1
ATOM 785 C C . ASN A 1 110 ? 20.039 10.861 42.781 1.00 45.72 109 ASN A C 1
ATOM 786 O O . ASN A 1 110 ? 20.530 11.051 43.897 1.00 40.25 109 ASN A O 1
ATOM 791 N N . LYS A 1 111 ? 19.834 9.636 42.302 1.00 42.76 110 LYS A N 1
ATOM 792 C CA . LYS A 1 111 ? 20.229 8.472 43.082 1.00 41.40 110 LYS A CA 1
ATOM 793 C C . LYS A 1 111 ? 21.738 8.443 43.300 1.00 44.16 110 LYS A C 1
ATOM 794 O O . LYS A 1 111 ? 22.211 8.073 44.381 1.00 41.61 110 LYS A O 1
ATOM 800 N N . ASN A 1 112 ? 22.510 8.838 42.283 1.00 40.54 111 ASN A N 1
ATOM 801 C CA . ASN A 1 112 ? 23.963 8.841 42.416 1.00 43.74 111 ASN A CA 1
ATOM 802 C C . ASN A 1 112 ? 24.423 9.821 43.494 1.00 42.46 111 ASN A C 1
ATOM 803 O O . ASN A 1 112 ? 25.317 9.501 44.285 1.00 39.69 111 ASN A O 1
ATOM 808 N N . ASP A 1 113 ? 23.824 11.017 43.537 1.00 41.73 112 ASP A N 1
ATOM 809 C CA . ASP A 1 113 ? 24.088 11.970 44.616 1.00 41.33 112 ASP A CA 1
ATOM 810 C C . ASP A 1 113 ? 23.899 11.337 45.989 1.00 44.25 112 ASP A C 1
ATOM 811 O O . ASP A 1 113 ? 24.757 11.469 46.869 1.00 40.09 112 ASP A O 1
ATOM 816 N N . ILE A 1 114 ? 22.746 10.689 46.210 1.00 39.82 113 ILE A N 1
ATOM 817 C CA . ILE A 1 114 ? 22.474 10.140 47.537 1.00 42.57 113 ILE A CA 1
ATOM 818 C C . ILE A 1 114 ? 23.493 9.063 47.898 1.00 39.10 113 ILE A C 1
ATOM 819 O O . ILE A 1 114 ? 23.902 8.951 49.060 1.00 37.36 113 ILE A O 1
ATOM 824 N N . GLN A 1 115 ? 23.944 8.281 46.911 1.00 35.82 114 GLN A N 1
ATOM 825 C CA . GLN A 1 115 ? 24.933 7.246 47.180 1.00 39.23 114 GLN A CA 1
ATOM 826 C C . GLN A 1 115 ? 26.280 7.835 47.573 1.00 39.45 114 GLN A C 1
ATOM 827 O O . GLN A 1 115 ? 26.982 7.259 48.415 1.00 35.31 114 GLN A O 1
ATOM 833 N N . ILE A 1 116 ? 26.671 8.961 46.976 1.00 35.55 115 ILE A N 1
ATOM 834 C CA . ILE A 1 116 ? 27.929 9.574 47.382 1.00 36.78 115 ILE A CA 1
ATOM 835 C C . ILE A 1 116 ? 27.809 10.107 48.803 1.00 38.53 115 ILE A C 1
ATOM 836 O O . ILE A 1 116 ? 28.709 9.921 49.635 1.00 36.23 115 ILE A O 1
ATOM 841 N N . PHE A 1 117 ? 26.677 10.754 49.094 1.00 37.01 116 PHE A N 1
ATOM 842 C CA . PHE A 1 117 ? 26.336 11.245 50.419 1.00 38.90 116 PHE A CA 1
ATOM 843 C C . PHE A 1 117 ? 26.431 10.133 51.458 1.00 40.81 116 PHE A C 1
ATOM 844 O O . PHE A 1 117 ? 27.116 10.273 52.480 1.00 38.79 116 PHE A O 1
ATOM 852 N N . ALA A 1 118 ? 25.744 9.012 51.203 1.00 38.14 117 ALA A N 1
ATOM 853 C CA . ALA A 1 118 ? 25.763 7.894 52.145 1.00 37.15 117 ALA A CA 1
ATOM 854 C C . ALA A 1 118 ? 27.175 7.371 52.359 1.00 41.71 117 ALA A C 1
ATOM 855 O O . ALA A 1 118 ? 27.571 7.095 53.500 1.00 39.70 117 ALA A O 1
ATOM 857 N N . LEU A 1 119 ? 27.952 7.237 51.274 1.00 37.12 118 LEU A N 1
ATOM 858 C CA . LEU A 1 119 ? 29.300 6.682 51.387 1.00 38.78 118 LEU A CA 1
ATOM 859 C C . LEU A 1 119 ? 30.179 7.551 52.269 1.00 36.40 118 LEU A C 1
ATOM 860 O O . LEU A 1 119 ? 30.832 7.055 53.194 1.00 38.12 118 LEU A O 1
ATOM 865 N N . ALA A 1 120 ? 30.231 8.852 51.969 1.00 36.62 119 ALA A N 1
ATOM 866 C CA . ALA A 1 120 ? 30.977 9.795 52.795 1.00 36.86 119 ALA A CA 1
ATOM 867 C C . ALA A 1 120 ? 30.544 9.709 54.251 1.00 38.60 119 ALA A C 1
ATOM 868 O O . ALA A 1 120 ? 31.382 9.683 55.162 1.00 39.74 119 ALA A O 1
ATOM 870 N N . LEU A 1 121 ? 29.229 9.666 54.489 1.00 35.66 120 LEU A N 1
ATOM 871 C CA . LEU A 1 121 ? 28.726 9.604 55.858 1.00 37.95 120 LEU A CA 1
ATOM 872 C C . LEU A 1 121 ? 29.151 8.303 56.521 1.00 35.79 120 LEU A C 1
ATOM 873 O O . LEU A 1 121 ? 29.662 8.303 57.644 1.00 38.50 120 LEU A O 1
ATOM 878 N N . LEU A 1 122 ? 29.006 7.188 55.808 1.00 33.71 121 LEU A N 1
ATOM 879 C CA . LEU A 1 122 ? 29.350 5.889 56.378 1.00 35.13 121 LEU A CA 1
ATOM 880 C C . LEU A 1 122 ? 30.823 5.785 56.729 1.00 39.47 121 LEU A C 1
ATOM 881 O O . LEU A 1 122 ? 31.185 5.051 57.653 1.00 42.57 121 LEU A O 1
ATOM 886 N N . LEU A 1 123 ? 31.693 6.473 55.988 1.00 38.18 122 LEU A N 1
ATOM 887 C CA . LEU A 1 123 ? 33.124 6.330 56.197 1.00 37.12 122 LEU A CA 1
ATOM 888 C C . LEU A 1 123 ? 33.673 7.337 57.190 1.00 38.72 122 LEU A C 1
ATOM 889 O O . LEU A 1 123 ? 34.746 7.108 57.763 1.00 37.99 122 LEU A O 1
ATOM 894 N N . SER A 1 124 ? 32.981 8.450 57.383 1.00 35.26 123 SER A N 1
ATOM 895 C CA . SER A 1 124 ? 33.529 9.519 58.189 1.00 35.06 123 SER A CA 1
ATOM 896 C C . SER A 1 124 ? 33.486 9.151 59.669 1.00 40.05 123 SER A C 1
ATOM 897 O O . SER A 1 124 ? 32.646 8.367 60.122 1.00 38.93 123 SER A O 1
ATOM 900 N N . SER A 1 125 ? 34.433 9.698 60.418 1.00 39.32 124 SER A N 1
ATOM 901 C CA . SER A 1 125 ? 34.279 9.803 61.855 1.00 37.77 124 SER A CA 1
ATOM 902 C C . SER A 1 125 ? 33.918 11.217 62.261 1.00 38.27 124 SER A C 1
ATOM 903 O O . SER A 1 125 ? 33.377 11.421 63.352 1.00 40.05 124 SER A O 1
ATOM 906 N N . THR A 1 126 ? 34.219 12.187 61.403 1.00 35.62 125 THR A N 1
ATOM 907 C CA . THR A 1 126 ? 33.716 13.542 61.519 1.00 37.05 125 THR A CA 1
ATOM 908 C C . THR A 1 126 ? 33.150 13.927 60.165 1.00 38.97 125 THR A C 1
ATOM 909 O O . THR A 1 126 ? 33.840 13.814 59.143 1.00 34.87 125 THR A O 1
ATOM 913 N N . PHE A 1 127 ? 31.895 14.357 60.162 1.00 36.50 126 PHE A N 1
ATOM 914 C CA . PHE A 1 127 ? 31.149 14.655 58.949 1.00 33.47 126 PHE A CA 1
ATOM 915 C C . PHE A 1 127 ? 30.943 16.163 58.852 1.00 34.16 126 PHE A C 1
ATOM 916 O O . PHE A 1 127 ? 30.242 16.743 59.689 1.00 37.64 126 PHE A O 1
ATOM 924 N N . VAL A 1 128 ? 31.527 16.791 57.833 1.00 30.09 127 VAL A N 1
ATOM 925 C CA . VAL A 1 128 ? 31.400 18.234 57.627 1.00 32.60 127 VAL A CA 1
ATOM 926 C C . VAL A 1 128 ? 30.323 18.490 56.579 1.00 34.37 127 VAL A C 1
ATOM 927 O O . VAL A 1 128 ? 30.420 18.013 55.442 1.00 33.47 127 VAL A O 1
ATOM 931 N N . TYR A 1 129 ? 29.272 19.214 56.978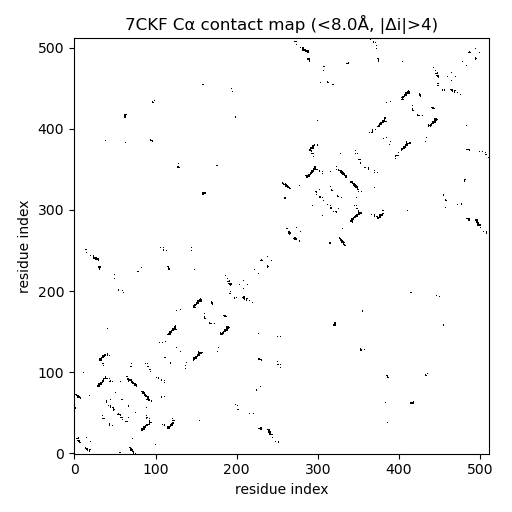 1.00 35.32 128 TYR A N 1
ATOM 932 C CA . TYR A 1 129 ? 28.135 19.537 56.121 1.00 30.02 128 TYR A CA 1
ATOM 933 C C . TYR A 1 129 ? 28.253 21.015 55.778 1.00 34.28 128 TYR A C 1
ATOM 934 O O . TYR A 1 129 ? 28.120 21.872 56.661 1.00 32.59 128 TYR A O 1
ATOM 943 N N . ASN A 1 130 ? 28.496 21.307 54.498 1.00 30.87 129 ASN A N 1
ATOM 944 C CA . ASN A 1 130 ? 28.925 22.624 54.034 1.00 31.19 129 ASN A CA 1
ATOM 945 C C . ASN A 1 130 ? 27.760 23.278 53.302 1.00 32.91 129 ASN A C 1
ATOM 946 O O . ASN A 1 130 ? 27.343 22.789 52.248 1.00 34.13 129 ASN A O 1
ATOM 951 N N . THR A 1 131 ? 27.227 24.373 53.852 1.00 33.51 130 THR A N 1
ATOM 952 C CA . THR A 1 131 ? 26.115 25.083 53.226 1.00 37.33 130 THR A CA 1
ATOM 953 C C . THR A 1 131 ? 26.452 26.570 53.161 1.00 36.72 130 THR A C 1
ATOM 954 O O . THR A 1 131 ? 27.358 27.051 53.848 1.00 38.11 130 THR A O 1
ATOM 958 N N . VAL A 1 132 ? 25.724 27.294 52.314 1.00 36.12 131 VAL A N 1
ATOM 959 C CA . VAL A 1 132 ? 25.981 28.702 52.027 1.00 36.98 131 VAL A CA 1
ATOM 960 C C . VAL A 1 132 ? 24.917 29.568 52.691 1.00 35.85 131 VAL A C 1
ATOM 961 O O . VAL A 1 132 ? 23.725 29.249 52.626 1.00 34.89 131 VAL A O 1
ATOM 965 N N . ASN A 1 133 ? 25.357 30.683 53.291 1.00 33.87 132 ASN A N 1
ATOM 966 C CA . ASN A 1 133 ? 24.527 31.756 53.852 1.00 37.40 132 ASN A CA 1
ATOM 967 C C . ASN A 1 133 ? 23.745 31.375 55.111 1.00 39.20 132 ASN A C 1
ATOM 968 O O . ASN A 1 133 ? 23.634 32.188 56.040 1.00 37.95 132 ASN A O 1
ATOM 973 N N . LYS A 1 134 ? 23.169 30.173 55.148 1.00 34.03 133 LYS A N 1
ATOM 974 C CA . LYS A 1 134 ? 22.130 29.895 56.122 1.00 30.72 133 LYS A CA 1
ATOM 975 C C . LYS A 1 134 ? 21.942 28.392 56.265 1.00 35.64 133 LYS A C 1
ATOM 976 O O . LYS A 1 134 ? 22.356 27.602 55.411 1.00 33.93 133 LYS A O 1
ATOM 982 N N . ILE A 1 135 ? 21.327 28.015 57.380 1.00 33.19 134 ILE A N 1
ATOM 983 C CA . ILE A 1 135 ? 20.722 26.698 57.556 1.00 37.72 134 ILE A CA 1
ATOM 984 C C . ILE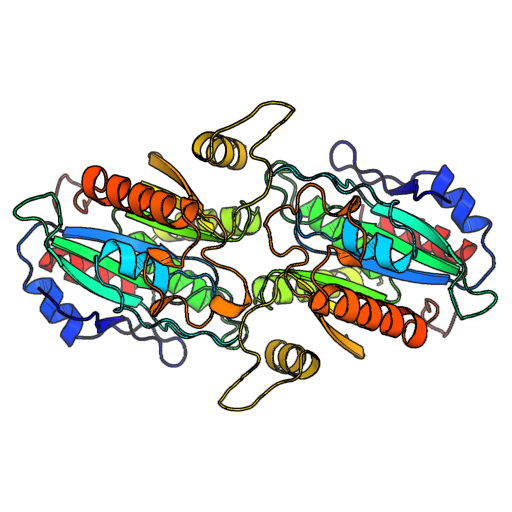 A 1 135 ? 19.314 26.763 56.965 1.00 38.23 134 ILE A C 1
ATOM 985 O O . ILE A 1 135 ? 18.520 27.626 57.355 1.00 38.57 134 ILE A O 1
ATOM 990 N N . ASP A 1 136 ? 19.006 25.881 56.001 1.00 34.73 135 ASP A N 1
ATOM 991 C CA . ASP A 1 136 ? 17.662 25.827 55.426 1.00 40.29 135 ASP A CA 1
ATOM 992 C C . ASP A 1 136 ? 17.078 24.419 55.526 1.00 38.33 135 ASP A C 1
ATOM 993 O O . ASP A 1 136 ? 17.804 23.423 55.615 1.00 38.07 135 ASP A O 1
ATOM 998 N N . GLN A 1 137 ? 15.740 24.345 55.506 1.00 38.44 136 GLN A N 1
ATOM 999 C CA . GLN A 1 137 ? 15.073 23.097 55.875 1.00 34.10 136 GLN A CA 1
ATOM 1000 C C . GLN A 1 137 ? 15.359 21.978 54.883 1.00 33.46 136 GLN A C 1
ATOM 1001 O O . GLN A 1 137 ? 15.405 20.805 55.279 1.00 33.49 136 GLN A O 1
ATOM 1007 N N . GLY A 1 138 ? 15.556 22.306 53.605 1.00 30.59 137 GLY A N 1
ATOM 1008 C CA . GLY A 1 138 ? 15.922 21.278 52.643 1.00 33.61 137 GLY A CA 1
ATOM 1009 C C . GLY A 1 138 ? 17.250 20.620 52.977 1.00 37.00 137 GLY A C 1
ATOM 1010 O O . GLY A 1 138 ? 17.437 19.421 52.757 1.00 35.25 137 GLY A O 1
ATOM 1011 N N . ALA A 1 139 ? 18.189 21.389 53.534 1.00 38.26 138 ALA A N 1
ATOM 1012 C CA . ALA A 1 139 ? 19.483 20.813 53.905 1.00 39.36 138 ALA A CA 1
ATOM 1013 C C . ALA A 1 139 ? 19.344 19.882 55.107 1.00 37.78 138 ALA A C 1
ATOM 1014 O O . ALA A 1 139 ? 20.001 18.837 55.173 1.00 37.58 138 ALA A O 1
ATOM 1016 N N . ILE A 1 140 ? 18.492 20.246 56.068 1.00 38.33 139 ILE A N 1
ATOM 1017 C CA . ILE A 1 140 ? 18.233 19.374 57.213 1.00 36.99 139 ILE A CA 1
ATOM 1018 C C . ILE A 1 140 ? 17.536 18.106 56.752 1.00 38.23 139 ILE A C 1
ATOM 1019 O O . ILE A 1 140 ? 17.945 16.991 57.101 1.00 35.61 139 ILE A O 1
ATOM 1024 N N . ASP A 1 141 ? 16.465 18.269 55.960 1.00 38.74 140 ASP A N 1
ATOM 1025 C CA . ASP A 1 141 ? 15.716 17.128 55.443 1.00 39.02 140 ASP A CA 1
ATOM 1026 C C . ASP A 1 141 ? 16.627 16.169 54.682 1.00 38.37 140 ASP A C 1
ATOM 1027 O O . ASP A 1 141 ? 16.525 14.946 54.834 1.00 40.06 140 ASP A O 1
ATOM 1032 N N . LEU A 1 142 ? 17.539 16.703 53.873 1.00 38.61 141 LEU A N 1
ATOM 1033 C CA . LEU A 1 142 ? 18.471 15.838 53.153 1.00 41.43 141 LEU A CA 1
ATOM 1034 C C . LEU A 1 142 ? 19.398 15.095 54.122 1.00 37.95 141 LEU A C 1
ATOM 1035 O O . LEU A 1 142 ? 19.633 13.889 53.966 1.00 37.54 141 LEU A O 1
ATOM 1040 N N . LEU A 1 143 ? 19.920 15.795 55.138 1.00 36.68 142 LEU A N 1
ATOM 1041 C CA . LEU A 1 143 ? 20.755 15.144 56.154 1.00 39.61 142 LEU A CA 1
ATOM 1042 C C . LEU A 1 143 ? 19.997 14.013 56.848 1.00 42.36 142 LEU A C 1
ATOM 1043 O O . LEU A 1 143 ? 20.497 12.886 56.962 1.00 38.71 142 LEU A O 1
ATOM 1048 N N . HIS A 1 144 ? 18.782 14.309 57.328 1.00 41.98 143 HIS A N 1
ATOM 1049 C CA . HIS A 1 144 ? 17.953 13.301 57.984 1.00 43.74 143 HIS A CA 1
ATOM 1050 C C . HIS A 1 144 ? 17.652 12.126 57.052 1.00 46.84 143 HIS A C 1
ATOM 1051 O O . HIS A 1 144 ? 17.756 10.960 57.450 1.00 48.49 143 HIS A O 1
ATOM 1058 N N . ASN A 1 145 ? 17.266 12.413 55.808 1.00 42.48 144 ASN A N 1
ATOM 1059 C CA . ASN A 1 145 ? 16.982 11.340 54.858 1.00 46.94 144 ASN A CA 1
ATOM 1060 C C . ASN A 1 145 ? 18.175 10.402 54.708 1.00 46.37 144 ASN A C 1
ATOM 1061 O O . ASN A 1 145 ? 18.032 9.177 54.794 1.00 46.96 144 ASN A O 1
ATOM 1066 N N . VAL A 1 146 ? 19.369 10.958 54.498 1.00 45.76 145 VAL A N 1
ATOM 1067 C CA . VAL A 1 146 ? 20.532 10.111 54.250 1.00 45.73 145 VAL A CA 1
ATOM 1068 C C . VAL A 1 146 ? 20.972 9.399 55.521 1.00 45.20 145 VAL A C 1
ATOM 1069 O O . VAL A 1 146 ? 21.365 8.226 55.481 1.00 46.87 145 VAL A O 1
ATOM 1073 N N . THR A 1 147 ? 20.925 10.089 56.665 1.00 43.00 146 THR A N 1
ATOM 1074 C CA . THR A 1 147 ? 21.240 9.424 57.930 1.00 47.40 146 THR A CA 1
ATOM 1075 C C . THR A 1 147 ? 20.343 8.208 58.152 1.00 53.90 146 THR A C 1
ATOM 1076 O O . THR A 1 147 ? 20.823 7.132 58.535 1.00 52.03 146 THR A O 1
ATOM 1080 N N . GLU A 1 148 ? 19.035 8.360 57.906 1.00 51.20 147 GLU A N 1
ATOM 1081 C CA . GLU A 1 148 ? 18.124 7.228 58.030 1.00 54.33 147 GLU A CA 1
ATOM 1082 C C . GLU A 1 148 ? 18.497 6.110 57.059 1.00 56.27 147 GLU A C 1
ATOM 1083 O O . GLU A 1 148 ? 18.450 4.926 57.417 1.00 58.86 147 GLU A O 1
ATOM 1089 N N . LEU A 1 149 ? 18.898 6.468 55.833 1.00 51.41 148 LEU A N 1
ATOM 1090 C CA . LEU A 1 149 ? 19.201 5.451 54.826 1.00 53.06 148 LEU A CA 1
ATOM 1091 C C . LEU A 1 149 ? 20.477 4.678 55.164 1.00 57.01 148 LEU A C 1
ATOM 1092 O O . LEU A 1 149 ? 20.557 3.468 54.925 1.00 58.93 148 LEU A O 1
ATOM 1097 N N . THR A 1 150 ? 21.490 5.350 55.718 1.00 54.05 149 THR A N 1
ATOM 1098 C CA . THR A 1 150 ? 22.723 4.651 56.065 1.00 57.95 149 THR A CA 1
ATOM 1099 C C . THR A 1 150 ? 22.525 3.655 57.200 1.00 61.24 149 THR A C 1
ATOM 1100 O O . THR A 1 150 ? 23.276 2.680 57.287 1.00 62.48 149 THR A O 1
ATOM 1104 N N . ASP A 1 151 ? 21.532 3.860 58.067 1.00 63.32 150 ASP A N 1
ATOM 1105 C CA . ASP A 1 151 ? 21.293 2.887 59.132 1.00 66.63 150 ASP A CA 1
ATOM 1106 C C . ASP A 1 151 ? 20.734 1.577 58.591 1.00 67.63 150 ASP A C 1
ATOM 1107 O O . ASP A 1 151 ? 20.957 0.519 59.187 1.00 69.62 150 ASP A O 1
ATOM 1112 N N . LEU A 1 152 ? 20.022 1.622 57.466 1.00 66.63 151 LEU A N 1
ATOM 1113 C CA . LEU A 1 152 ? 19.611 0.389 56.804 1.00 70.34 151 LEU A CA 1
ATOM 1114 C C . LEU A 1 152 ? 20.816 -0.342 56.231 1.00 72.16 151 LEU A C 1
ATOM 1115 O O . LEU A 1 152 ? 21.022 -1.531 56.499 1.00 75.79 151 LEU A O 1
ATOM 1120 N N . LEU A 1 153 ? 21.627 0.360 55.436 1.00 70.80 152 LEU A N 1
ATOM 1121 C CA . LEU A 1 153 ? 22.822 -0.219 54.839 1.00 66.50 152 LEU A CA 1
ATOM 1122 C C . LEU A 1 153 ? 23.833 -0.683 55.876 1.00 72.52 152 LEU A C 1
ATOM 1123 O O . LEU A 1 153 ? 24.787 -1.381 55.513 1.00 73.40 152 LEU A O 1
ATOM 1128 N N . LYS A 1 154 ? 23.662 -0.304 57.144 1.00 70.55 153 LYS A N 1
ATOM 1129 C CA . LYS A 1 154 ? 24.458 -0.858 58.229 1.00 76.66 153 LYS A CA 1
ATOM 1130 C C . LYS A 1 154 ? 23.787 -2.046 58.908 1.00 81.84 153 LYS A C 1
ATOM 1131 O O . LYS A 1 154 ? 24.444 -2.743 59.694 1.00 86.06 153 LYS A O 1
ATOM 1137 N N . ALA A 1 155 ? 22.507 -2.286 58.633 1.00 78.15 154 ALA A N 1
ATOM 1138 C CA . ALA A 1 155 ? 21.821 -3.477 59.124 1.00 83.03 154 ALA A CA 1
ATOM 1139 C C . ALA A 1 155 ? 22.430 -4.732 58.506 1.00 83.83 154 ALA A C 1
ATOM 1140 O O . ALA A 1 155 ? 22.678 -4.783 57.299 1.00 82.90 154 ALA A O 1
ATOM 1142 N N . PRO A 1 175 ? 29.308 9.543 64.959 1.00 47.77 174 PRO A N 1
ATOM 1143 C CA . PRO A 1 175 ? 30.089 10.478 64.137 1.00 46.08 174 PRO A CA 1
ATOM 1144 C C . PRO A 1 175 ? 29.715 11.943 64.335 1.00 41.16 174 PRO A C 1
ATOM 1145 O O . PRO A 1 175 ? 28.603 12.385 64.080 1.00 44.61 174 PRO A O 1
ATOM 1149 N N . ASP A 1 176 ? 30.701 12.646 64.868 1.00 37.61 175 ASP A N 1
ATOM 1150 C CA . ASP A 1 176 ? 30.741 14.096 64.976 1.00 40.38 175 ASP A CA 1
ATOM 1151 C C . ASP A 1 176 ? 30.180 14.791 63.728 1.00 39.60 175 ASP A C 1
ATOM 1152 O O . ASP A 1 176 ? 30.590 14.497 62.601 1.00 37.88 175 ASP A O 1
ATOM 1157 N N . LEU A 1 177 ? 29.264 15.740 63.935 1.00 40.36 176 LEU A N 1
ATOM 1158 C CA . LEU A 1 177 ? 28.757 16.601 62.871 1.00 37.96 176 LEU A CA 1
ATOM 1159 C C . LEU A 1 177 ? 29.313 18.003 63.046 1.00 39.68 176 LEU A C 1
ATOM 1160 O O . LEU A 1 177 ? 29.307 18.538 64.156 1.00 38.30 176 LEU A O 1
ATOM 1165 N N . VAL A 1 178 ? 29.773 18.598 61.950 1.00 35.36 177 VAL A N 1
ATOM 1166 C CA . VAL A 1 178 ? 30.340 19.940 61.943 1.00 33.70 177 VAL A CA 1
ATOM 1167 C C . VAL A 1 178 ? 29.686 20.660 60.784 1.00 33.69 177 VAL A C 1
ATOM 1168 O O . VAL A 1 178 ? 29.972 20.344 59.623 1.00 33.25 177 VAL A O 1
ATOM 1172 N N . TRP A 1 179 ? 28.798 21.605 61.082 1.00 31.19 178 TRP A N 1
ATOM 1173 C CA . TRP A 1 179 ? 28.063 22.330 60.047 1.00 36.60 178 TRP A CA 1
ATOM 1174 C C . TRP A 1 179 ? 28.847 23.590 59.711 1.00 35.25 178 TRP A C 1
ATOM 1175 O O . TRP A 1 179 ? 29.091 24.408 60.601 1.00 36.62 178 TRP A O 1
ATOM 1186 N N . THR A 1 180 ? 29.259 23.752 58.452 1.00 33.03 179 THR A N 1
ATOM 1187 C CA . THR A 1 180 ? 30.030 24.930 58.056 1.00 32.30 179 THR A CA 1
ATOM 1188 C C . THR A 1 180 ? 29.162 25.839 57.198 1.00 36.74 179 THR A C 1
ATOM 1189 O O . THR A 1 180 ? 28.611 25.403 56.184 1.00 39.17 179 THR A O 1
ATOM 1193 N N . LEU A 1 181 ? 29.063 27.104 57.599 1.00 33.88 180 LEU A N 1
ATOM 1194 C CA . LEU A 1 181 ? 28.189 28.086 56.974 1.00 33.65 180 LEU A CA 1
ATOM 1195 C C . LEU A 1 181 ? 29.058 29.088 56.228 1.00 35.02 180 LEU A C 1
ATOM 1196 O O . LEU A 1 181 ? 29.711 29.931 56.851 1.00 36.07 180 LEU A O 1
ATOM 1201 N N . ARG A 1 182 ? 29.042 29.020 54.901 1.00 40.28 181 ARG A N 1
ATOM 1202 C CA . ARG A 1 182 ? 29.913 29.839 54.068 1.00 35.05 181 ARG A CA 1
ATOM 1203 C C . ARG A 1 182 ? 29.213 31.129 53.658 1.00 33.47 181 ARG A C 1
ATOM 1204 O O . ARG A 1 182 ? 27.983 31.203 53.609 1.00 40.77 181 ARG A O 1
ATOM 1212 N N . ASP A 1 183 ? 30.019 32.151 53.369 1.00 33.62 182 ASP A N 1
ATOM 1213 C CA . ASP A 1 183 ? 29.539 33.459 52.927 1.00 34.55 182 ASP A CA 1
ATOM 1214 C C . ASP A 1 183 ? 28.414 33.951 53.840 1.00 38.70 182 ASP A C 1
ATOM 1215 O O . ASP A 1 183 ? 27.291 34.238 53.412 1.00 42.76 182 ASP A O 1
ATOM 1220 N N . PHE A 1 184 ? 28.734 34.024 55.130 1.00 35.44 183 PHE A N 1
ATOM 1221 C CA . PHE A 1 184 ? 27.753 34.284 56.169 1.00 36.64 183 PHE A CA 1
ATOM 1222 C C . PHE A 1 184 ? 27.729 35.769 56.499 1.00 38.60 183 PHE A C 1
ATOM 1223 O O . PHE A 1 184 ? 28.743 36.332 56.913 1.00 47.73 183 PHE A O 1
ATOM 1231 N N . CYS A 1 185 ? 26.573 36.397 56.314 1.00 42.10 184 CYS A N 1
ATOM 1232 C CA . CYS A 1 185 ? 26.385 37.812 56.614 1.00 47.14 184 CYS A CA 1
ATOM 1233 C C . CYS A 1 185 ? 25.176 38.111 57.496 1.00 42.60 184 CYS A C 1
ATOM 1234 O O . CYS A 1 185 ? 25.118 39.207 58.070 1.00 42.81 184 CYS A O 1
ATOM 1237 N N . LEU A 1 186 ? 24.218 37.195 57.624 1.00 38.01 185 LEU A N 1
ATOM 1238 C CA . LEU A 1 186 ? 23.009 37.484 58.385 1.00 39.38 185 LEU A CA 1
ATOM 1239 C C . LEU A 1 186 ? 23.331 37.702 59.864 1.00 40.74 185 LEU A C 1
ATOM 1240 O O . LEU A 1 186 ? 24.318 37.182 60.391 1.00 39.23 185 LEU A O 1
ATOM 1245 N N . GLY A 1 187 ? 22.503 38.511 60.525 1.00 42.96 186 GLY A N 1
ATOM 1246 C CA . GLY A 1 187 ? 22.688 38.752 61.952 1.00 35.90 186 GLY A CA 1
ATOM 1247 C C . GLY A 1 187 ? 22.361 37.502 62.756 1.00 39.48 186 GLY A C 1
ATOM 1248 O O . GLY A 1 187 ? 21.374 36.814 62.500 1.00 39.95 186 GLY A O 1
ATOM 1249 N N . LEU A 1 188 ? 23.224 37.186 63.722 1.00 39.17 187 LEU A N 1
ATOM 1250 C CA . LEU A 1 188 ? 23.019 36.010 64.567 1.00 39.09 187 LEU A CA 1
ATOM 1251 C C . LEU A 1 188 ? 22.196 36.433 65.779 1.00 41.47 187 LEU A C 1
ATOM 1252 O O . LEU A 1 188 ? 22.705 36.687 66.877 1.00 41.92 187 LEU A O 1
ATOM 1257 N N . GLU A 1 189 ? 20.887 36.471 65.569 1.00 42.38 188 GLU A N 1
ATOM 1258 C CA . GLU A 1 189 ? 19.957 37.032 66.538 1.00 41.67 188 GLU A CA 1
ATOM 1259 C C . GLU A 1 189 ? 18.608 36.372 66.322 1.00 45.37 188 GLU A C 1
ATOM 1260 O O . GLU A 1 189 ? 18.049 36.455 65.220 1.00 42.15 188 GLU A O 1
ATOM 1266 N N . ILE A 1 190 ? 18.089 35.720 67.360 1.00 42.14 189 ILE A N 1
ATOM 1267 C CA . ILE A 1 190 ? 16.857 34.947 67.270 1.00 41.46 189 ILE A CA 1
ATOM 1268 C C . ILE A 1 190 ? 15.965 35.325 68.452 1.00 43.84 189 ILE A C 1
ATOM 1269 O O . ILE A 1 190 ? 16.371 35.195 69.612 1.00 43.64 189 ILE A O 1
ATOM 1274 N N . ASP A 1 191 ? 14.763 35.817 68.150 1.00 42.57 190 ASP A N 1
ATOM 1275 C CA . ASP A 1 191 ? 13.791 36.231 69.162 1.00 44.19 190 ASP A CA 1
ATOM 1276 C C . ASP A 1 191 ? 14.375 37.285 70.103 1.00 42.70 190 ASP A C 1
ATOM 1277 O O . ASP A 1 191 ? 14.166 37.242 71.314 1.00 43.54 190 ASP A O 1
ATOM 1282 N N . GLY A 1 192 ? 15.123 38.234 69.543 1.00 41.65 191 GLY A N 1
ATOM 1283 C CA . GLY A 1 192 ? 15.721 39.309 70.308 1.00 35.58 191 GLY A CA 1
ATOM 1284 C C . GLY A 1 192 ? 17.022 38.980 71.021 1.00 43.39 191 GLY A C 1
ATOM 1285 O O . GLY A 1 192 ? 17.575 39.862 71.689 1.00 44.95 191 GLY A O 1
ATOM 1286 N N . GLN A 1 193 ? 17.531 37.751 70.908 1.00 43.03 192 GLN A N 1
ATOM 1287 C CA . GLN A 1 193 ? 18.696 37.287 71.659 1.00 36.70 192 GLN A CA 1
ATOM 1288 C C . GLN A 1 193 ? 19.828 36.926 70.715 1.00 40.03 192 GLN A C 1
ATOM 1289 O O . GLN A 1 193 ? 19.604 36.273 69.693 1.00 37.95 192 GLN A O 1
ATOM 1295 N N . LEU A 1 194 ? 21.046 37.323 71.086 1.00 41.92 193 LEU A N 1
ATOM 1296 C CA . LEU A 1 194 ? 22.232 36.945 70.332 1.00 38.71 193 LEU A CA 1
ATOM 1297 C C . LEU A 1 194 ? 22.466 35.443 70.435 1.00 38.91 193 LEU A C 1
ATOM 1298 O O . LEU A 1 194 ? 22.299 34.849 71.501 1.00 42.09 193 LEU A O 1
ATOM 1303 N N . VAL A 1 195 ? 22.860 34.821 69.323 1.00 40.01 194 VAL A N 1
ATOM 1304 C CA . VAL A 1 195 ? 23.166 33.395 69.314 1.00 40.28 194 VAL A CA 1
ATOM 1305 C C . VAL A 1 195 ? 24.583 33.175 68.811 1.00 43.34 194 VAL A C 1
ATOM 1306 O O . VAL A 1 195 ? 25.044 33.855 67.886 1.00 41.03 194 VAL A O 1
ATOM 1310 N N . THR A 1 196 ? 25.281 32.245 69.452 1.00 41.79 195 THR A N 1
ATOM 1311 C CA . THR A 1 196 ? 26.477 31.666 68.880 1.00 38.66 195 THR A CA 1
ATOM 1312 C C . THR A 1 196 ? 26.094 30.798 67.689 1.00 39.92 195 THR A C 1
ATOM 1313 O O . THR A 1 196 ? 24.943 30.369 67.571 1.00 39.74 195 THR A O 1
ATOM 1317 N N . PRO A 1 197 ? 27.035 30.531 66.781 1.00 40.52 196 PRO A N 1
ATOM 1318 C CA . PRO A 1 197 ? 26.744 29.560 65.717 1.00 35.79 196 PRO A CA 1
ATOM 1319 C C . PRO A 1 197 ? 26.225 28.228 66.238 1.00 37.65 196 PRO A C 1
ATOM 1320 O O . PRO A 1 197 ? 25.274 27.688 65.656 1.00 34.87 196 PRO A O 1
ATOM 1324 N N . ASP A 1 198 ? 26.812 27.697 67.321 1.00 37.81 197 ASP A N 1
ATOM 1325 C CA . ASP A 1 198 ? 26.316 26.465 67.930 1.00 38.17 197 ASP A CA 1
ATOM 1326 C C . ASP A 1 198 ? 24.831 26.584 68.260 1.00 39.11 197 ASP A C 1
ATOM 1327 O O . ASP A 1 198 ? 24.051 25.677 67.959 1.00 37.22 197 ASP A O 1
ATOM 1332 N N . GLU A 1 199 ? 24.420 27.713 68.860 1.00 37.00 198 GLU A N 1
ATOM 1333 C CA . GLU A 1 199 ? 23.015 27.905 69.224 1.00 39.66 198 GLU A CA 1
ATOM 1334 C C . GLU A 1 199 ? 22.130 28.034 67.986 1.00 40.23 198 GLU A C 1
ATOM 1335 O O . GLU A 1 199 ? 21.009 27.509 67.961 1.00 36.24 198 GLU A O 1
ATOM 1341 N N . TYR A 1 200 ? 22.620 28.712 66.945 1.00 38.00 199 TYR A N 1
ATOM 1342 C CA . TYR A 1 200 ? 21.875 28.784 65.688 1.00 36.61 199 TYR A CA 1
ATOM 1343 C C . TYR A 1 200 ? 21.619 27.390 65.134 1.00 34.36 199 TYR A C 1
ATOM 1344 O O . TYR A 1 200 ? 20.492 27.069 64.726 1.00 34.64 199 TYR A O 1
ATOM 1353 N N . LEU A 1 201 ? 22.639 26.532 65.153 1.00 33.85 200 LEU A N 1
ATOM 1354 C CA . LEU A 1 201 ? 22.451 25.155 64.712 1.00 36.86 200 LEU A CA 1
ATOM 1355 C C . LEU A 1 201 ? 21.426 24.441 65.579 1.00 36.97 200 LEU A C 1
ATOM 1356 O O . LEU A 1 201 ? 20.546 23.739 65.067 1.00 35.48 200 LEU A O 1
ATOM 1361 N N . GLU A 1 202 ? 21.520 24.628 66.899 1.00 35.43 201 GLU A N 1
ATOM 1362 C CA . GLU A 1 202 ? 20.651 23.920 67.829 1.00 38.84 201 GLU A CA 1
ATOM 1363 C C . GLU A 1 202 ? 19.207 24.401 67.704 1.00 37.44 201 GLU A C 1
ATOM 1364 O O . GLU A 1 202 ? 18.273 23.593 67.669 1.00 37.67 201 GLU A O 1
ATOM 1370 N N . ASN A 1 203 ? 19.010 25.719 67.633 1.00 34.86 202 ASN A N 1
ATOM 1371 C CA . ASN A 1 203 ? 17.683 26.259 67.368 1.00 35.93 202 ASN A CA 1
ATOM 1372 C C . ASN A 1 203 ? 17.125 25.730 66.053 1.00 37.72 202 ASN A C 1
ATOM 1373 O O . ASN A 1 203 ? 15.931 25.425 65.951 1.00 41.35 202 ASN A O 1
ATOM 1378 N N . SER A 1 204 ? 17.980 25.605 65.033 1.00 38.03 203 SER A N 1
ATOM 1379 C CA . SER A 1 204 ? 17.518 25.177 63.717 1.00 35.16 203 SER A CA 1
ATOM 1380 C C . SER A 1 204 ? 17.154 23.703 63.691 1.00 35.98 203 SER A C 1
ATOM 1381 O O . SER A 1 204 ? 16.266 23.311 62.932 1.00 39.67 203 SER A O 1
ATOM 1384 N N . LEU A 1 205 ? 17.822 22.875 64.496 1.00 38.44 204 LEU A N 1
ATOM 1385 C CA . LEU A 1 205 ? 17.567 21.436 64.526 1.00 41.39 204 LEU A CA 1
ATOM 1386 C C . LEU A 1 205 ? 16.477 21.026 65.510 1.00 47.49 204 LEU A C 1
ATOM 1387 O O . LEU A 1 205 ? 16.051 19.866 65.488 1.00 47.80 204 LEU A O 1
ATOM 1392 N N . ARG A 1 206 ? 16.028 21.944 66.356 1.00 47.39 205 ARG A N 1
ATOM 1393 C CA . ARG A 1 206 ? 15.075 21.649 67.414 1.00 45.74 205 ARG A CA 1
ATOM 1394 C C . ARG A 1 206 ? 13.780 21.080 66.829 1.00 52.85 205 ARG A C 1
ATOM 1395 O O . ARG A 1 206 ? 13.238 21.648 65.870 1.00 53.41 205 ARG A O 1
ATOM 1403 N N . PRO A 1 207 ? 13.257 19.965 67.367 1.00 52.00 206 PRO A N 1
ATOM 1404 C CA . PRO A 1 207 ? 11.896 19.526 67.012 1.00 55.58 206 PRO A CA 1
ATOM 1405 C C . PRO A 1 207 ? 10.813 20.521 67.460 1.00 53.34 206 PRO A C 1
ATOM 1406 O O . PRO A 1 207 ? 9.852 20.748 66.716 1.00 54.70 206 PRO A O 1
ATOM 1410 N N . PHE A 1 229 ? 22.734 12.995 65.402 1.00 55.45 228 PHE A N 1
ATOM 1411 C CA . PHE A 1 229 ? 24.127 13.396 65.536 1.00 50.81 228 PHE A CA 1
ATOM 1412 C C . PHE A 1 229 ? 24.393 13.886 66.941 1.00 55.89 228 PHE A C 1
ATOM 1413 O O . PHE A 1 229 ? 24.436 15.095 67.156 1.00 52.48 228 PHE A O 1
ATOM 1421 N N . PRO A 1 230 ? 24.601 12.950 67.878 1.00 59.10 229 PRO A N 1
ATOM 1422 C CA . PRO A 1 230 ? 24.773 13.339 69.295 1.00 55.98 229 PRO A CA 1
ATOM 1423 C C . PRO A 1 230 ? 25.713 14.515 69.504 1.00 56.86 229 PRO A C 1
ATOM 1424 O O . PRO A 1 230 ? 25.350 15.479 70.189 1.00 57.49 229 PRO A O 1
ATOM 1428 N N . LYS A 1 231 ? 26.908 14.474 68.919 1.00 56.10 230 LYS A N 1
ATOM 1429 C CA . LYS A 1 231 ? 27.862 15.568 69.031 1.00 52.02 230 LYS A CA 1
ATOM 1430 C C . LYS A 1 231 ? 27.783 16.429 67.779 1.00 45.88 230 LYS A C 1
ATOM 1431 O O . LYS A 1 231 ? 27.683 15.907 66.664 1.00 45.95 230 LYS A O 1
ATOM 1437 N N . LYS A 1 232 ? 27.807 17.741 67.965 1.00 38.90 231 LYS A N 1
ATOM 1438 C CA . LYS A 1 232 ? 27.510 18.669 66.887 1.00 41.88 231 LYS A CA 1
ATOM 1439 C C . LYS A 1 232 ? 28.299 19.936 67.132 1.00 38.07 231 LYS A C 1
ATOM 1440 O O . LYS A 1 232 ? 28.540 20.309 68.279 1.00 35.59 231 LYS A O 1
ATOM 1446 N N . LYS A 1 233 ? 28.663 20.609 66.045 1.00 36.30 232 LYS A N 1
ATOM 1447 C CA . LYS A 1 233 ? 29.346 21.887 66.110 1.00 32.65 232 LYS A CA 1
ATOM 1448 C C . LYS A 1 233 ? 29.012 22.651 64.843 1.00 36.26 232 LYS A C 1
ATOM 1449 O O . LYS A 1 233 ? 28.667 22.063 63.817 1.00 35.27 232 LYS A O 1
ATOM 1455 N N . CYS A 1 234 ? 29.118 23.973 64.916 1.00 37.41 233 CYS A N 1
ATOM 1456 C CA . CYS A 1 234 ? 28.807 24.815 63.772 1.00 35.83 233 CYS A CA 1
ATOM 1457 C C . CYS A 1 234 ? 29.809 25.958 63.708 1.00 35.95 233 CYS A C 1
ATOM 1458 O O . CYS A 1 234 ? 30.283 26.440 64.743 1.00 43.40 233 CYS A O 1
ATOM 1461 N N . PHE A 1 235 ? 30.119 26.394 62.482 1.00 32.46 234 PHE A N 1
ATOM 1462 C CA . PHE A 1 235 ? 31.125 27.419 62.217 1.00 35.78 234 PHE A CA 1
ATOM 1463 C C . PHE A 1 235 ? 30.673 28.339 61.094 1.00 36.86 234 PHE A C 1
ATOM 1464 O O . PHE A 1 235 ? 30.226 27.871 60.045 1.00 31.50 234 PHE A O 1
ATOM 1472 N N . ILE A 1 236 ? 30.838 29.638 61.290 1.00 36.10 235 ILE A N 1
ATOM 1473 C CA . ILE A 1 236 ? 30.558 30.606 60.240 1.00 33.69 235 ILE A CA 1
ATOM 1474 C C . ILE A 1 236 ? 31.864 31.016 59.575 1.00 36.27 235 ILE A C 1
ATOM 1475 O O . ILE A 1 236 ? 32.918 31.083 60.215 1.00 39.07 235 ILE A O 1
ATOM 1480 N N . PHE A 1 237 ? 31.795 31.294 58.273 1.00 36.66 236 PHE A N 1
ATOM 1481 C CA . PHE A 1 237 ? 32.923 31.804 57.498 1.00 34.95 236 PHE A CA 1
ATOM 1482 C C . PHE A 1 237 ? 32.467 33.024 56.711 1.00 37.83 236 PHE A C 1
ATOM 1483 O O . PHE A 1 237 ? 31.467 32.955 55.984 1.00 29.03 236 PHE A O 1
ATOM 1491 N N . ASP A 1 238 ? 33.187 34.135 56.852 1.00 32.38 237 ASP A N 1
ATOM 1492 C CA . ASP A 1 238 ? 32.905 35.291 56.016 1.00 35.74 237 ASP A CA 1
ATOM 1493 C C . ASP A 1 238 ? 33.109 34.938 54.546 1.00 36.10 237 ASP A C 1
ATOM 1494 O O . ASP A 1 238 ? 33.656 33.886 54.200 1.00 29.42 237 ASP A O 1
ATOM 1499 N N . LEU A 1 239 ? 32.643 35.833 53.673 1.00 37.54 238 LEU A N 1
ATOM 1500 C CA . LEU A 1 239 ? 33.155 35.853 52.310 1.00 42.61 238 LEU A CA 1
ATOM 1501 C C . LEU A 1 239 ? 34.672 36.001 52.364 1.00 40.63 238 LEU A C 1
ATOM 1502 O O . LEU A 1 239 ? 35.174 36.934 53.007 1.00 42.02 238 LEU A O 1
ATOM 1507 N N . PRO A 1 240 ? 35.396 35.104 51.771 1.00 40.19 239 PRO A N 1
ATOM 1508 C CA . PRO A 1 240 ? 36.841 35.142 51.831 1.00 43.05 239 PRO A CA 1
ATOM 1509 C C . PRO A 1 240 ? 37.542 36.299 51.174 1.00 44.91 239 PRO A C 1
ATOM 1510 O O . PRO A 1 240 ? 38.491 36.759 51.700 1.00 45.64 239 PRO A O 1
ATOM 1514 N N . ALA A 1 241 ? 37.084 36.757 50.031 1.00 54.11 240 ALA A N 1
ATOM 1515 C CA . ALA A 1 241 ? 37.738 37.860 49.380 1.00 59.71 240 ALA A CA 1
ATOM 1516 C C . ALA A 1 241 ? 36.809 38.996 49.076 1.00 65.92 240 ALA A C 1
ATOM 1517 O O . ALA A 1 241 ? 35.881 38.892 48.345 1.00 51.81 240 ALA A O 1
ATOM 1519 N N . HIS A 1 242 ? 37.214 40.126 49.625 1.00 81.28 241 HIS A N 1
ATOM 1520 C CA . HIS A 1 242 ? 36.509 41.397 49.656 1.00 89.47 241 HIS A CA 1
ATOM 1521 C C . HIS A 1 242 ? 36.672 42.158 48.395 1.00 84.59 241 HIS A C 1
ATOM 1522 O O . HIS A 1 242 ? 36.929 43.336 48.319 1.00 96.22 241 HIS A O 1
ATOM 1529 N N . GLN A 1 243 ? 36.471 41.336 47.419 1.00 79.23 242 GLN A N 1
ATOM 1530 C CA . GLN A 1 243 ? 36.379 41.576 46.083 1.00 87.45 242 GLN A CA 1
ATOM 1531 C C . GLN A 1 243 ? 35.906 40.163 45.632 1.00 78.40 242 GLN A C 1
ATOM 1532 O O . GLN A 1 243 ? 36.460 39.126 45.969 1.00 63.85 242 GLN A O 1
ATOM 1538 N N . LYS A 1 244 ? 34.963 40.137 44.744 1.00 81.05 243 LYS A N 1
ATOM 1539 C CA . LYS A 1 244 ? 34.540 38.915 44.207 1.00 70.69 243 LYS A CA 1
ATOM 1540 C C . LYS A 1 244 ? 35.639 38.730 43.214 1.00 60.04 243 LYS A C 1
ATOM 1541 O O . LYS A 1 244 ? 35.589 39.212 42.162 1.00 68.63 243 LYS A O 1
ATOM 1547 N N . LYS A 1 245 ? 36.750 38.207 43.721 1.00 60.87 244 LYS A N 1
ATOM 1548 C CA . LYS A 1 245 ? 37.987 37.831 43.024 1.00 73.74 244 LYS A CA 1
ATOM 1549 C C . LYS A 1 245 ? 38.197 36.422 43.521 1.00 70.51 244 LYS A C 1
ATOM 1550 O O . LYS A 1 245 ? 39.283 35.910 43.744 1.00 59.41 244 LYS A O 1
ATOM 1556 N N . LEU A 1 246 ? 37.049 35.834 43.731 1.00 67.79 245 LEU A N 1
ATOM 1557 C CA . LEU A 1 246 ? 36.915 34.516 44.150 1.00 56.25 245 LEU A CA 1
ATOM 1558 C C . LEU A 1 246 ? 37.455 33.530 43.168 1.00 53.06 245 LEU A C 1
ATOM 1559 O O . LEU A 1 246 ? 37.811 32.516 43.603 1.00 46.98 245 LEU A O 1
ATOM 1564 N N . ALA A 1 247 ? 37.540 33.798 41.869 1.00 49.54 246 ALA A N 1
ATOM 1565 C CA . ALA A 1 247 ? 37.991 32.691 41.026 1.00 47.13 246 ALA A CA 1
ATOM 1566 C C . ALA A 1 247 ? 39.476 32.371 41.191 1.00 54.30 246 ALA A C 1
ATOM 1567 O O . ALA A 1 247 ? 39.919 31.293 40.788 1.00 49.98 246 ALA A O 1
ATOM 1569 N N . GLN A 1 248 ? 40.259 33.227 41.795 1.00 50.43 247 GLN A N 1
ATOM 1570 C CA . GLN A 1 248 ? 41.638 32.906 41.953 1.00 55.95 247 GLN A CA 1
ATOM 1571 C C . GLN A 1 248 ? 42.003 32.701 43.396 1.00 54.63 247 GLN A C 1
ATOM 1572 O O . GLN A 1 248 ? 43.120 32.752 43.766 1.00 51.80 247 GLN A O 1
ATOM 1578 N N . LEU A 1 249 ? 41.016 32.415 44.198 1.00 53.18 248 LEU A N 1
ATOM 1579 C CA . LEU A 1 249 ? 41.191 32.328 45.648 1.00 52.23 248 LEU A CA 1
ATOM 1580 C C . LEU A 1 249 ? 42.350 31.417 46.044 1.00 45.59 248 LEU A C 1
ATOM 1581 O O . LEU A 1 249 ? 43.104 31.733 46.971 1.00 46.78 248 LEU A O 1
ATOM 1586 N N . GLU A 1 250 ? 42.510 30.287 45.353 1.00 50.87 249 GLU A N 1
ATOM 1587 C CA . GLU A 1 250 ? 43.545 29.319 45.695 1.00 50.76 249 GLU A CA 1
ATOM 1588 C C . GLU A 1 250 ? 44.949 29.920 45.640 1.00 53.48 249 GLU A C 1
ATOM 1589 O O . GLU A 1 250 ? 45.855 29.411 46.309 1.00 52.62 249 GLU A O 1
ATOM 1595 N N . THR A 1 251 ? 45.143 30.997 44.879 1.00 49.62 250 THR A N 1
ATOM 1596 C CA . THR A 1 251 ? 46.446 31.629 44.718 1.00 53.26 250 THR A CA 1
ATOM 1597 C C . THR A 1 251 ? 46.662 32.787 45.680 1.00 55.38 250 THR A C 1
ATOM 1598 O O . THR A 1 251 ? 47.729 33.410 45.644 1.00 55.88 250 THR A O 1
ATOM 1602 N N . LEU A 1 252 ? 45.694 33.089 46.532 1.00 50.43 251 LEU A N 1
ATOM 1603 C CA . LEU A 1 252 ? 46.058 34.271 47.296 1.00 50.89 251 LEU A CA 1
ATOM 1604 C C . LEU A 1 252 ? 46.691 33.878 48.628 1.00 56.29 251 LEU A C 1
ATOM 1605 O O . LEU A 1 252 ? 46.353 32.834 49.204 1.00 54.53 251 LEU A O 1
ATOM 1610 N N . PRO A 1 253 ? 47.621 34.686 49.131 1.00 56.60 252 PRO A N 1
ATOM 1611 C CA . PRO A 1 253 ? 48.120 34.478 50.491 1.00 51.28 252 PRO A CA 1
ATOM 1612 C C . PRO A 1 253 ? 47.138 35.017 51.518 1.00 49.79 252 PRO A C 1
ATOM 1613 O O . PRO A 1 253 ? 46.288 35.861 51.225 1.00 53.35 252 PRO A O 1
ATOM 1617 N N . ASP A 1 254 ? 47.288 34.522 52.749 1.00 53.02 253 ASP A N 1
ATOM 1618 C CA . ASP A 1 254 ? 46.361 34.876 53.822 1.00 51.67 253 ASP A CA 1
ATOM 1619 C C . ASP A 1 254 ? 46.230 36.384 54.013 1.00 51.82 253 ASP A C 1
ATOM 1620 O O . ASP A 1 254 ? 45.156 36.868 54.379 1.00 47.75 253 ASP A O 1
ATOM 1625 N N . ASP A 1 255 ? 47.294 37.147 53.755 1.00 50.63 254 ASP A N 1
ATOM 1626 C CA . ASP A 1 255 ? 47.237 38.592 53.961 1.00 51.62 254 ASP A CA 1
ATOM 1627 C C . ASP A 1 255 ? 46.347 39.304 52.951 1.00 51.65 254 ASP A C 1
ATOM 1628 O O . ASP A 1 255 ? 45.984 40.463 53.179 1.00 51.53 254 ASP A O 1
ATOM 1633 N N . GLU A 1 256 ? 46.019 38.670 51.826 1.00 50.38 255 GLU A N 1
ATOM 1634 C CA . GLU A 1 256 ? 45.075 39.268 50.894 1.00 55.14 255 GLU A CA 1
ATOM 1635 C C . GLU A 1 256 ? 43.656 38.742 51.084 1.00 53.21 255 GLU A C 1
ATOM 1636 O O . GLU A 1 256 ? 42.716 39.308 50.513 1.00 48.25 255 GLU A O 1
ATOM 1642 N N . LEU A 1 257 ? 43.488 37.688 51.878 1.00 50.93 256 LEU A N 1
ATOM 1643 C CA . LEU A 1 257 ? 42.185 37.186 52.266 1.00 46.21 256 LEU A CA 1
ATOM 1644 C C . LEU A 1 257 ? 41.582 38.079 53.347 1.00 48.80 256 LEU A C 1
ATOM 1645 O O . LEU A 1 257 ? 42.286 38.811 54.051 1.00 48.21 256 LEU A O 1
ATOM 1650 N N . GLU A 1 258 ? 40.261 38.007 53.474 1.00 45.87 257 GLU A N 1
ATOM 1651 C CA . GLU A 1 258 ? 39.581 38.697 54.563 1.00 46.62 257 GLU A CA 1
ATOM 1652 C C . GLU A 1 258 ? 40.092 38.199 55.913 1.00 43.49 257 GLU A C 1
ATOM 1653 O O . GLU A 1 258 ? 40.041 36.991 56.179 1.00 39.61 257 GLU A O 1
ATOM 1659 N N . PRO A 1 259 ? 40.583 39.085 56.789 1.00 46.51 258 PRO A N 1
ATOM 1660 C CA . PRO A 1 259 ? 41.250 38.593 58.019 1.00 44.73 258 PRO A CA 1
ATOM 1661 C C . PRO A 1 259 ? 40.332 37.757 58.899 1.00 44.28 258 PRO A C 1
ATOM 1662 O O . PRO A 1 259 ? 40.726 36.675 59.358 1.00 41.16 258 PRO A O 1
ATOM 1666 N N . GLU A 1 260 ? 39.101 38.221 59.128 1.00 43.78 259 GLU A N 1
ATOM 1667 C CA . GLU A 1 260 ? 38.120 37.416 59.849 1.00 42.73 259 GLU A CA 1
ATOM 1668 C C . GLU A 1 260 ? 37.973 36.024 59.233 1.00 40.08 259 GLU A C 1
ATOM 1669 O O . GLU A 1 260 ? 37.806 35.033 59.951 1.00 38.35 259 GLU A O 1
ATOM 1675 N N . PHE A 1 261 ? 38.040 35.928 57.902 1.00 39.47 260 PHE A N 1
ATOM 1676 C CA . PHE A 1 261 ? 37.969 34.620 57.257 1.00 34.60 260 PHE A CA 1
ATOM 1677 C C . PHE A 1 261 ? 39.184 33.757 57.596 1.00 39.39 260 PHE A C 1
ATOM 1678 O O . PHE A 1 261 ? 39.047 32.547 57.838 1.00 34.83 260 PHE A O 1
ATOM 1686 N N . VAL A 1 262 ? 40.384 34.352 57.604 1.00 36.42 261 VAL A N 1
ATOM 1687 C CA . VAL A 1 262 ? 41.576 33.594 57.983 1.00 35.19 261 VAL A CA 1
ATOM 1688 C C . VAL A 1 262 ? 41.421 33.061 59.400 1.00 35.38 261 VAL A C 1
ATOM 1689 O O . VAL A 1 262 ? 41.667 31.877 59.675 1.00 34.75 261 VAL A O 1
ATOM 1693 N N . GLN A 1 263 ? 40.975 33.924 60.315 1.00 37.40 262 GLN A N 1
ATOM 1694 C CA . GLN A 1 263 ? 40.781 33.506 61.700 1.00 41.32 262 GLN A CA 1
ATOM 1695 C C . GLN A 1 263 ? 39.666 32.465 61.826 1.00 40.51 262 GLN A C 1
ATOM 1696 O O . GLN A 1 263 ? 39.775 31.524 62.624 1.00 38.95 262 GLN A O 1
ATOM 1702 N N . GLN A 1 264 ? 38.594 32.592 61.037 1.00 37.55 263 GLN A N 1
ATOM 1703 C CA . GLN A 1 264 ? 37.534 31.587 61.103 1.00 38.24 263 GLN A CA 1
ATOM 1704 C C . GLN A 1 264 ? 38.033 30.224 60.631 1.00 36.78 263 GLN A C 1
ATOM 1705 O O . GLN A 1 264 ? 37.687 29.195 61.226 1.00 34.21 263 GLN A O 1
ATOM 1711 N N . VAL A 1 265 ? 38.840 30.189 59.560 1.00 33.17 264 VAL A N 1
ATOM 1712 C CA . VAL A 1 265 ? 39.348 28.908 59.068 1.00 34.80 264 VAL A CA 1
ATOM 1713 C C . VAL A 1 265 ? 40.270 28.255 60.099 1.00 37.17 264 VAL A C 1
ATOM 1714 O O . VAL A 1 265 ? 40.252 27.028 60.287 1.00 36.56 264 VAL A O 1
ATOM 1718 N N . THR A 1 266 ? 41.093 29.060 60.779 1.00 32.13 265 THR A N 1
ATOM 1719 C CA . THR A 1 266 ? 41.977 28.521 61.812 1.00 37.38 265 THR A CA 1
ATOM 1720 C C . THR A 1 266 ? 41.188 27.839 62.928 1.00 39.31 265 THR A C 1
ATOM 1721 O O . THR A 1 266 ? 41.551 26.743 63.385 1.00 37.15 265 THR A O 1
ATOM 1725 N N . GLU A 1 267 ? 40.093 28.465 63.369 1.00 39.06 266 GLU A N 1
ATOM 1726 C CA . GLU A 1 267 ? 39.286 27.886 64.439 1.00 39.80 266 GLU A CA 1
ATOM 1727 C C . GLU A 1 267 ? 38.604 26.601 63.990 1.00 37.85 266 GLU A C 1
ATOM 1728 O O . GLU A 1 267 ? 38.558 25.619 64.740 1.00 36.99 266 GLU A O 1
ATOM 1734 N N . PHE A 1 268 ? 38.068 26.584 62.773 1.00 40.37 267 PHE A N 1
ATOM 1735 C CA . PHE A 1 268 ? 37.551 25.340 62.222 1.00 38.65 267 PHE A CA 1
ATOM 1736 C C . PHE A 1 268 ? 38.615 24.250 62.282 1.00 35.18 267 PHE A C 1
ATOM 1737 O O . PHE A 1 268 ? 38.381 23.154 62.812 1.00 33.31 267 PHE A O 1
ATOM 1745 N N . CYS A 1 269 ? 39.804 24.547 61.748 1.00 34.36 268 CYS A N 1
ATOM 1746 C CA . CYS A 1 269 ? 40.864 23.548 61.703 1.00 35.26 268 CYS A CA 1
ATOM 1747 C C . CYS A 1 269 ? 41.266 23.112 63.099 1.00 34.21 268 CYS A C 1
ATOM 1748 O O . CYS A 1 269 ? 41.423 21.912 63.361 1.00 34.59 268 CYS A O 1
ATOM 1751 N N . SER A 1 270 ? 41.427 24.069 64.014 1.00 30.71 269 SER A N 1
ATOM 1752 C CA . SER A 1 270 ? 41.793 23.709 65.377 1.00 34.86 269 SER A CA 1
ATOM 1753 C C . SER A 1 270 ? 40.776 22.755 65.976 1.00 37.21 269 SER A C 1
ATOM 1754 O O . SER A 1 270 ? 41.143 21.785 66.654 1.00 32.51 269 SER A O 1
ATOM 1757 N N . TYR A 1 271 ? 39.484 23.014 65.743 1.00 33.25 270 TYR A N 1
ATOM 1758 C CA . TYR A 1 271 ? 38.474 22.136 66.323 1.00 34.21 270 TYR A CA 1
ATOM 1759 C C . TYR A 1 271 ? 38.613 20.728 65.759 1.00 32.81 270 TYR A C 1
ATOM 1760 O O . TYR A 1 271 ? 38.635 19.747 66.507 1.00 33.34 270 TYR A O 1
ATOM 1769 N N . ILE A 1 272 ? 38.755 20.615 64.436 1.00 31.70 271 ILE A N 1
ATOM 1770 C CA . ILE A 1 272 ? 38.929 19.303 63.818 1.00 32.81 271 ILE A CA 1
ATOM 1771 C C . ILE A 1 272 ? 40.130 18.588 64.421 1.00 35.41 271 ILE A C 1
ATOM 1772 O O . ILE A 1 272 ? 40.068 17.393 64.731 1.00 34.67 271 ILE A O 1
ATOM 1777 N N . PHE A 1 273 ? 41.238 19.317 64.614 1.00 34.27 272 PHE A N 1
ATOM 1778 C CA . PHE A 1 273 ? 42.467 18.704 65.105 1.00 37.84 272 PHE A CA 1
ATOM 1779 C C . PHE A 1 273 ? 42.367 18.322 66.580 1.00 40.97 272 PHE A C 1
ATOM 1780 O O . PHE A 1 273 ? 43.065 17.402 67.028 1.00 45.38 272 PHE A O 1
ATOM 1788 N N . SER A 1 274 ? 41.528 19.008 67.356 1.00 34.14 273 SER A N 1
ATOM 1789 C CA . SER A 1 274 ? 41.431 18.685 68.776 1.00 37.20 273 SER A CA 1
ATOM 1790 C C . SER A 1 274 ? 40.262 17.767 69.115 1.00 41.05 273 SER A C 1
ATOM 1791 O O . SER A 1 274 ? 40.381 16.955 70.037 1.00 43.26 273 SER A O 1
ATOM 1794 N N . HIS A 1 275 ? 39.153 17.852 68.380 1.00 33.15 274 HIS A N 1
ATOM 1795 C CA . HIS A 1 275 ? 37.926 17.150 68.732 1.00 38.19 274 HIS A CA 1
ATOM 1796 C C . HIS A 1 275 ? 37.720 15.860 67.943 1.00 40.32 274 HIS A C 1
ATOM 1797 O O . HIS A 1 275 ? 37.153 14.905 68.481 1.00 38.57 274 HIS A O 1
ATOM 1804 N N . SER A 1 276 ? 38.190 15.787 66.700 1.00 34.31 275 SER A N 1
ATOM 1805 C CA . SER A 1 276 ? 37.937 14.605 65.886 1.00 34.45 275 SER A CA 1
ATOM 1806 C C . SER A 1 276 ? 38.651 13.379 66.438 1.00 37.80 275 SER A C 1
ATOM 1807 O O . SER A 1 276 ? 39.849 13.411 66.744 1.00 39.05 275 SER A O 1
ATOM 1810 N N . MET A 1 277 ? 37.920 12.278 66.497 1.00 40.64 276 MET A N 1
ATOM 1811 C CA . MET A 1 277 ? 38.369 11.030 67.087 1.00 43.30 276 MET A CA 1
ATOM 1812 C C . MET A 1 277 ? 38.639 9.985 66.011 1.00 43.58 276 MET A C 1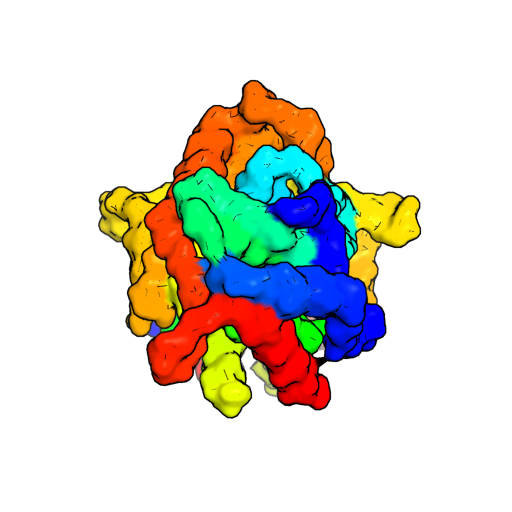
ATOM 1813 O O . MET A 1 277 ? 38.130 10.060 64.884 1.00 44.12 276 MET A O 1
ATOM 1818 N N . THR A 1 278 ? 39.464 9.013 66.384 1.00 35.75 277 THR A N 1
ATOM 1819 C CA . THR A 1 278 ? 39.692 7.831 65.571 1.00 39.17 277 THR A CA 1
ATOM 1820 C C . THR A 1 278 ? 38.369 7.191 65.190 1.00 40.89 277 THR A C 1
ATOM 1821 O O . THR A 1 278 ? 37.485 7.031 66.035 1.00 42.65 277 THR A O 1
ATOM 1825 N N . LYS A 1 279 ? 38.222 6.846 63.911 1.00 38.82 278 LYS A N 1
ATOM 1826 C CA . LYS A 1 279 ? 37.006 6.163 63.486 1.00 42.41 278 LYS A CA 1
ATOM 1827 C C . LYS A 1 279 ? 36.837 4.879 64.282 1.00 45.90 278 LYS A C 1
ATOM 1828 O O . LYS A 1 279 ? 37.800 4.138 64.509 1.00 46.17 278 LYS A O 1
ATOM 1834 N N . THR A 1 280 ? 35.602 4.624 64.706 1.00 48.33 279 THR A N 1
ATOM 1835 C CA . THR A 1 280 ? 35.275 3.548 65.633 1.00 52.90 279 THR A CA 1
ATOM 1836 C C . THR A 1 280 ? 34.113 2.736 65.082 1.00 54.65 279 THR A C 1
ATOM 1837 O O . THR A 1 280 ? 33.107 3.300 64.645 1.00 53.66 279 THR A O 1
ATOM 1841 N N . LEU A 1 281 ? 34.269 1.435 65.084 1.00 57.12 280 LEU A N 1
ATOM 1842 C CA . LEU A 1 281 ? 33.233 0.481 64.744 1.00 60.42 280 LEU A CA 1
ATOM 1843 C C . LEU A 1 281 ? 32.514 0.023 66.006 1.00 67.33 280 LEU A C 1
ATOM 1844 O O . LEU A 1 281 ? 33.032 0.184 67.116 1.00 69.13 280 LEU A O 1
ATOM 1849 N N . PRO A 1 282 ? 31.307 -0.536 65.880 1.00 72.09 281 PRO A N 1
ATOM 1850 C CA . PRO A 1 282 ? 30.626 -1.077 67.063 1.00 73.93 281 PRO A CA 1
ATOM 1851 C C . PRO A 1 282 ? 31.488 -2.110 67.771 1.00 74.34 281 PRO A C 1
ATOM 1852 O O . PRO A 1 282 ? 32.178 -2.915 67.141 1.00 80.46 281 PRO A O 1
ATOM 1856 N N . GLY A 1 283 ? 31.454 -2.070 69.097 1.00 78.56 282 GLY A N 1
ATOM 1857 C CA . GLY A 1 283 ? 32.344 -2.876 69.900 1.00 77.02 282 GLY A CA 1
ATOM 1858 C C . GLY A 1 283 ? 33.632 -2.189 70.280 1.00 77.58 282 GLY A C 1
ATOM 1859 O O . GLY A 1 283 ? 34.554 -2.859 70.759 1.00 80.77 282 GLY A O 1
ATOM 1860 N N . GLY A 1 284 ? 33.732 -0.879 70.072 1.00 76.69 283 GLY A N 1
ATOM 1861 C CA . GLY A 1 284 ? 34.934 -0.142 70.400 1.00 66.76 283 GLY A CA 1
ATOM 1862 C C . GLY A 1 284 ? 36.106 -0.482 69.504 1.00 73.08 283 GLY A C 1
ATOM 1863 O O . GLY A 1 284 ? 37.236 -0.059 69.766 1.00 75.11 283 GLY A O 1
ATOM 1864 N N . ILE A 1 285 ? 35.856 -1.258 68.447 1.00 74.07 284 ILE A N 1
ATOM 1865 C CA . ILE A 1 285 ? 36.912 -1.576 67.496 1.00 65.58 284 ILE A CA 1
ATOM 1866 C C . ILE A 1 285 ? 37.376 -0.288 66.840 1.00 61.09 284 ILE A C 1
ATOM 1867 O O . ILE A 1 285 ? 36.570 0.498 66.326 1.00 61.51 284 ILE A O 1
ATOM 1872 N N . MET A 1 286 ? 38.678 -0.053 66.876 1.00 58.91 285 MET A N 1
ATOM 1873 C CA . MET A 1 286 ? 39.260 1.158 66.327 1.00 55.50 285 MET A CA 1
ATOM 1874 C C . MET A 1 286 ? 39.753 0.873 64.919 1.00 54.71 285 MET A C 1
ATOM 1875 O O . MET A 1 286 ? 40.396 -0.154 64.678 1.00 55.58 285 MET A O 1
ATOM 1880 N N . VAL A 1 287 ? 39.449 1.778 63.997 1.00 49.76 286 VAL A N 1
ATOM 1881 C CA . VAL A 1 287 ? 39.677 1.550 62.577 1.00 48.52 286 VAL A CA 1
ATOM 1882 C C . VAL A 1 287 ? 41.056 2.081 62.193 1.00 40.20 286 VAL A C 1
ATOM 1883 O O . VAL A 1 287 ? 41.369 3.252 62.426 1.00 40.06 286 VAL A O 1
ATOM 1887 N N . ASN A 1 288 ? 41.892 1.219 61.629 1.00 41.77 287 ASN A N 1
ATOM 1888 C CA . ASN A 1 288 ? 43.129 1.658 60.997 1.00 45.45 287 ASN A CA 1
ATOM 1889 C C . ASN A 1 288 ? 42.912 1.714 59.483 1.00 44.30 287 ASN A C 1
ATOM 1890 O O . ASN A 1 288 ? 41.795 1.522 58.985 1.00 44.57 287 ASN A O 1
ATOM 1895 N N . GLY A 1 289 ? 43.980 1.991 58.740 1.00 41.09 288 GLY A N 1
ATOM 1896 C CA . GLY A 1 289 ? 43.857 2.074 57.296 1.00 41.11 288 GLY A CA 1
ATOM 1897 C C . GLY A 1 289 ? 43.405 0.767 56.671 1.00 46.36 288 GLY A C 1
ATOM 1898 O O . GLY A 1 289 ? 42.532 0.759 55.800 1.00 43.96 288 GLY A O 1
ATOM 1899 N N . SER A 1 290 ? 43.975 -0.357 57.122 1.00 47.42 289 SER A N 1
ATOM 1900 C CA . SER A 1 290 ? 43.614 -1.654 56.548 1.00 45.76 289 SER A CA 1
ATOM 1901 C C . SER A 1 290 ? 42.137 -1.947 56.757 1.00 49.76 289 SER A C 1
ATOM 1902 O O . SER A 1 290 ? 41.455 -2.459 55.860 1.00 49.55 289 SER A O 1
ATOM 1905 N N . ARG A 1 291 ? 41.625 -1.631 57.940 1.00 48.20 290 ARG A N 1
ATOM 1906 C CA . ARG A 1 291 ? 40.214 -1.876 58.205 1.00 47.55 290 ARG A CA 1
ATOM 1907 C C . ARG A 1 291 ? 39.337 -0.925 57.400 1.00 46.09 290 ARG A C 1
ATOM 1908 O O . ARG A 1 291 ? 38.277 -1.323 56.899 1.00 42.55 290 ARG A O 1
ATOM 1916 N N . LEU A 1 292 ? 39.769 0.329 57.253 1.00 42.77 291 LEU A N 1
ATOM 1917 C CA . LEU A 1 292 ? 38.988 1.288 56.478 1.00 43.39 291 LEU A CA 1
ATOM 1918 C C . LEU A 1 292 ? 38.814 0.819 55.036 1.00 45.44 291 LEU A C 1
ATOM 1919 O O . LEU A 1 292 ? 37.742 1.003 54.441 1.00 42.09 291 LEU A O 1
ATOM 1924 N N . LYS A 1 293 ? 39.849 0.187 54.464 1.00 42.06 292 LYS A N 1
ATOM 1925 C CA . LYS A 1 293 ? 39.747 -0.295 53.091 1.00 42.79 292 LYS A CA 1
ATOM 1926 C C . LYS A 1 293 ? 38.593 -1.282 52.935 1.00 43.55 292 LYS A C 1
ATOM 1927 O O . LYS A 1 293 ? 37.815 -1.201 51.975 1.00 39.99 292 LYS A O 1
ATOM 1933 N N . ASN A 1 294 ? 38.474 -2.225 53.866 1.00 40.07 293 ASN A N 1
ATOM 1934 C CA . ASN A 1 294 ? 37.378 -3.182 53.825 1.00 43.51 293 ASN A CA 1
ATOM 1935 C C . ASN A 1 294 ? 36.028 -2.510 54.077 1.00 44.78 293 ASN A C 1
ATOM 1936 O O . ASN A 1 294 ? 35.025 -2.889 53.454 1.00 44.10 293 ASN A O 1
ATOM 1941 N N . LEU A 1 295 ? 35.988 -1.498 54.954 1.00 40.76 294 LEU A N 1
ATOM 1942 C CA . LEU A 1 295 ? 34.806 -0.644 55.069 1.00 42.20 294 LEU A CA 1
ATOM 1943 C C . LEU A 1 295 ? 34.395 -0.070 53.717 1.00 38.22 294 LEU A C 1
ATOM 1944 O O . LEU A 1 295 ? 33.202 -0.005 53.401 1.00 43.29 294 LEU A O 1
ATOM 1949 N N . VAL A 1 296 ? 35.365 0.396 52.928 1.00 35.58 295 VAL A N 1
ATOM 1950 C CA . VAL A 1 296 ? 35.058 0.963 51.619 1.00 37.25 295 VAL A CA 1
ATOM 1951 C C . VAL A 1 296 ? 34.440 -0.097 50.722 1.00 39.10 295 VAL A C 1
ATOM 1952 O O . VAL A 1 296 ? 33.446 0.157 50.034 1.00 39.37 295 VAL A O 1
ATOM 1956 N N . LEU A 1 297 ? 34.989 -1.314 50.748 1.00 40.17 296 LEU A N 1
ATOM 1957 C CA . LEU A 1 297 ? 34.456 -2.384 49.908 1.00 41.87 296 LEU A CA 1
ATOM 1958 C C . LEU A 1 297 ? 33.067 -2.803 50.366 1.00 40.47 296 LEU A C 1
ATOM 1959 O O . LEU A 1 297 ? 32.172 -2.988 49.539 1.00 39.16 296 LEU A O 1
ATOM 1964 N N . THR A 1 298 ? 32.877 -2.973 51.677 1.00 42.22 297 THR A N 1
ATOM 1965 C CA . THR A 1 298 ? 31.562 -3.312 52.209 1.00 39.80 297 THR A CA 1
ATOM 1966 C C . THR A 1 298 ? 30.514 -2.295 51.778 1.00 44.63 297 THR A C 1
ATOM 1967 O O . THR A 1 298 ? 29.476 -2.658 51.212 1.00 44.42 297 THR A O 1
ATOM 1971 N N . TYR A 1 299 ? 30.787 -1.007 52.003 1.00 43.70 298 TYR A N 1
ATOM 1972 C CA . TYR A 1 299 ? 29.769 0.008 51.743 1.00 42.03 298 TYR A CA 1
ATOM 1973 C C . TYR A 1 299 ? 29.560 0.272 50.257 1.00 44.44 298 TYR A C 1
ATOM 1974 O O . TYR A 1 299 ? 28.444 0.618 49.851 1.00 49.31 298 TYR A O 1
ATOM 1983 N N . VAL A 1 300 ? 30.593 0.125 49.422 1.00 43.82 299 VAL A N 1
ATOM 1984 C CA . VAL A 1 300 ? 30.369 0.300 47.986 1.00 46.51 299 VAL A CA 1
ATOM 1985 C C . VAL A 1 300 ? 29.413 -0.771 47.476 1.00 49.77 299 VAL A C 1
ATOM 1986 O O . VAL A 1 300 ? 28.490 -0.484 46.702 1.00 50.14 299 VAL A O 1
ATOM 1990 N N . ASN A 1 301 ? 29.573 -2.005 47.961 1.00 49.28 300 ASN A N 1
ATOM 1991 C CA . ASN A 1 301 ? 28.635 -3.075 47.637 1.00 53.44 300 ASN A CA 1
ATOM 1992 C C . ASN A 1 301 ? 27.242 -2.799 48.216 1.00 52.91 300 ASN A C 1
ATOM 1993 O O . ASN A 1 301 ? 26.233 -2.913 47.512 1.00 52.89 300 ASN A O 1
ATOM 1998 N N . ALA A 1 302 ? 27.168 -2.428 49.498 1.00 49.94 301 ALA A N 1
ATOM 1999 C CA . ALA A 1 302 ? 25.877 -2.151 50.123 1.00 54.19 301 ALA A CA 1
ATOM 2000 C C . ALA A 1 302 ? 25.135 -1.027 49.411 1.00 57.52 301 ALA A C 1
ATOM 2001 O O . ALA A 1 302 ? 23.900 -0.964 49.462 1.00 58.89 301 ALA A O 1
ATOM 2003 N N . ILE A 1 303 ? 25.866 -0.132 48.749 1.00 53.27 302 ILE A N 1
ATOM 2004 C CA . ILE A 1 303 ? 25.259 0.987 48.041 1.00 51.07 302 ILE A CA 1
ATOM 2005 C C . ILE A 1 303 ? 24.878 0.601 46.618 1.00 55.53 302 ILE A C 1
ATOM 2006 O O . ILE A 1 303 ? 24.081 1.308 45.985 1.00 53.11 302 ILE A O 1
ATOM 2011 N N . SER A 1 304 ? 25.386 -0.521 46.119 1.00 58.99 303 SER A N 1
ATOM 2012 C CA . SER A 1 304 ? 25.122 -0.973 44.759 1.00 60.34 303 SER A CA 1
ATOM 2013 C C . SER A 1 304 ? 23.926 -1.919 44.700 1.00 61.51 303 SER A C 1
ATOM 2014 O O . SER A 1 304 ? 23.352 -2.273 45.734 1.00 69.57 303 SER A O 1
ATOM 2017 N N . HIS B 1 7 ? -1.420 53.969 43.032 1.00 62.67 6 HIS B N 1
ATOM 2018 C CA . HIS B 1 7 ? -2.533 53.701 43.931 1.00 64.76 6 HIS B CA 1
ATOM 2019 C C . HIS B 1 7 ? -2.025 53.606 45.375 1.00 58.89 6 HIS B C 1
ATOM 2020 O O . HIS B 1 7 ? -2.086 54.594 46.110 1.00 55.19 6 HIS B O 1
ATOM 2027 N N . MET B 1 8 ? -1.513 52.441 45.781 1.00 57.86 7 MET B N 1
ATOM 2028 C CA . MET B 1 8 ? -1.114 52.238 47.175 1.00 56.03 7 MET B CA 1
ATOM 2029 C C . MET B 1 8 ? 0.271 52.812 47.445 1.00 52.71 7 MET B C 1
ATOM 2030 O O . MET B 1 8 ? 1.195 52.652 46.643 1.00 58.40 7 MET B O 1
ATOM 2035 N N . SER B 1 9 ? 0.416 53.472 48.595 1.00 55.22 8 SER B N 1
ATOM 2036 C CA . SER B 1 9 ? 1.707 54.018 48.998 1.00 57.30 8 SER B CA 1
ATOM 2037 C C . SER B 1 9 ? 2.589 53.006 49.725 1.00 55.18 8 SER B C 1
ATOM 2038 O O . SER B 1 9 ? 3.810 53.193 49.782 1.00 56.12 8 SER B O 1
ATOM 2041 N N . ASP B 1 10 ? 2.011 51.948 50.271 1.00 53.00 9 ASP B N 1
ATOM 2042 C CA . ASP B 1 10 ? 2.756 50.849 50.861 1.00 53.12 9 ASP B CA 1
ATOM 2043 C C . ASP B 1 10 ? 2.018 49.561 50.521 1.00 48.44 9 ASP B C 1
ATOM 2044 O O . ASP B 1 10 ? 0.841 49.601 50.173 1.00 50.87 9 ASP B O 1
ATOM 2049 N N . PRO B 1 11 ? 2.694 48.422 50.590 1.00 50.69 10 PRO B N 1
ATOM 2050 C CA . PRO B 1 11 ? 1.999 47.144 50.396 1.00 44.95 10 PRO B CA 1
ATOM 2051 C C . PRO B 1 11 ? 1.219 46.748 51.645 1.00 45.16 10 PRO B C 1
ATOM 2052 O O . PRO B 1 11 ? 1.357 47.336 52.717 1.00 46.83 10 PRO B O 1
ATOM 2056 N N . MET B 1 12 ? 0.377 45.730 51.489 1.00 45.69 11 MET B N 1
ATOM 2057 C CA . MET B 1 12 ? -0.346 45.164 52.620 1.00 46.02 11 MET B CA 1
ATOM 2058 C C . MET B 1 12 ? -0.442 43.658 52.444 1.00 42.59 11 MET B C 1
ATOM 2059 O O . MET B 1 12 ? -0.329 43.129 51.336 1.00 41.12 11 MET B O 1
ATOM 2064 N N . CYS B 1 13 ? -0.629 42.969 53.561 1.00 46.28 12 CYS B N 1
ATOM 2065 C CA . CYS B 1 13 ? -0.717 41.524 53.509 1.00 44.40 12 CYS B CA 1
ATOM 2066 C C . CYS B 1 13 ? -1.967 41.133 52.750 1.00 43.48 12 CYS B C 1
ATOM 2067 O O . CYS B 1 13 ? -3.062 41.611 53.047 1.00 55.17 12 CYS B O 1
ATOM 2070 N N . LEU B 1 14 ? -1.792 40.307 51.731 1.00 44.10 13 LEU B N 1
ATOM 2071 C CA . LEU B 1 14 ? -2.914 39.772 50.987 1.00 43.42 13 LEU B CA 1
ATOM 2072 C C . LEU B 1 14 ? -3.346 38.440 51.561 1.00 46.23 13 LEU B C 1
ATOM 2073 O O . LEU B 1 14 ? -4.539 38.114 51.563 1.00 46.93 13 LEU B O 1
ATOM 2078 N N . ILE B 1 15 ? -2.390 37.661 52.057 1.00 41.88 14 ILE B N 1
ATOM 2079 C CA . ILE B 1 15 ? -2.667 36.303 52.491 1.00 44.10 14 ILE B CA 1
ATOM 2080 C C . ILE B 1 15 ? -1.879 36.047 53.763 1.00 44.19 14 ILE B C 1
ATOM 2081 O O . ILE B 1 15 ? -0.644 36.059 53.747 1.00 46.87 14 ILE B O 1
ATOM 2086 N N . GLU B 1 16 ? -2.591 35.870 54.871 1.00 51.53 15 GLU B N 1
ATOM 2087 C CA . GLU B 1 16 ? -1.983 35.665 56.175 1.00 51.85 15 GLU B CA 1
ATOM 2088 C C . GLU B 1 16 ? -1.663 34.191 56.365 1.00 52.56 15 GLU B C 1
ATOM 2089 O O . GLU B 1 16 ? -2.244 33.319 55.714 1.00 52.45 15 GLU B O 1
ATOM 2095 N N . ASN B 1 17 ? -0.727 33.917 57.265 1.00 60.32 16 ASN B N 1
ATOM 2096 C CA . ASN B 1 17 ? -0.226 32.565 57.445 1.00 61.58 16 ASN B CA 1
ATOM 2097 C C . ASN B 1 17 ? 0.176 32.355 58.908 1.00 69.94 16 ASN B C 1
ATOM 2098 O O . ASN B 1 17 ? 1.299 31.969 59.231 1.00 68.48 16 ASN B O 1
ATOM 2103 N N . PHE B 1 18 ? -0.763 32.596 59.829 1.00 75.04 17 PHE B N 1
ATOM 2104 C CA . PHE B 1 18 ? -0.498 32.500 61.266 1.00 79.66 17 PHE B CA 1
ATOM 2105 C C . PHE B 1 18 ? -0.644 31.051 61.719 1.00 79.64 17 PHE B C 1
ATOM 2106 O O . PHE B 1 18 ? -1.762 30.551 61.864 1.00 81.07 17 PHE B O 1
ATOM 2114 N N . ASN B 1 19 ? 0.477 30.383 61.977 1.00 79.11 18 ASN B N 1
ATOM 2115 C CA . ASN B 1 19 ? 0.478 28.947 62.263 1.00 80.07 18 ASN B CA 1
ATOM 2116 C C . ASN B 1 19 ? -0.032 28.161 61.060 1.00 75.57 18 ASN B C 1
ATOM 2117 O O . ASN B 1 19 ? -0.797 27.203 61.193 1.00 72.82 18 ASN B O 1
ATOM 2122 N N . GLU B 1 20 ? 0.380 28.603 59.869 1.00 73.95 19 GLU B N 1
ATOM 2123 C CA . GLU B 1 20 ? 0.294 27.813 58.640 1.00 69.38 19 GLU B CA 1
ATOM 2124 C C . GLU B 1 20 ? -1.148 27.583 58.195 1.00 66.82 19 GLU B C 1
ATOM 2125 O O . GLU B 1 20 ? -1.505 26.489 57.760 1.00 70.58 19 GLU B O 1
ATOM 2131 N N . GLN B 1 21 ? -1.978 28.618 58.282 1.00 68.60 20 GLN B N 1
ATOM 2132 C CA . GLN B 1 21 ? -3.331 28.581 57.738 1.00 68.45 20 GLN B CA 1
ATOM 2133 C C . GLN B 1 21 ? -3.441 29.674 56.684 1.00 63.66 20 GLN B C 1
ATOM 2134 O O . GLN B 1 21 ? -3.184 30.848 56.962 1.00 66.12 20 GLN B O 1
ATOM 2140 N N . LEU B 1 22 ? -3.763 29.291 55.460 1.00 63.81 21 LEU B N 1
ATOM 2141 C CA . LEU B 1 22 ? -3.800 30.276 54.384 1.00 59.91 21 LEU B CA 1
ATOM 2142 C C . LEU B 1 22 ? -5.163 30.955 54.410 1.00 59.48 21 LEU B C 1
ATOM 2143 O O . LEU B 1 22 ? -6.158 30.378 53.970 1.00 63.85 21 LEU B O 1
ATOM 2148 N N . LYS B 1 23 ? -5.219 32.185 54.932 1.00 57.34 22 LYS B N 1
ATOM 2149 C CA . LYS B 1 23 ? -6.469 32.935 55.013 1.00 60.73 22 LYS B CA 1
ATOM 2150 C C . LYS B 1 23 ? -6.318 34.296 54.352 1.00 55.77 22 LYS B C 1
ATOM 2151 O O . LYS B 1 23 ? -5.393 35.051 54.672 1.00 54.02 22 LYS B O 1
ATOM 2157 N N . VAL B 1 24 ? -7.251 34.612 53.452 1.00 48.43 23 VAL B N 1
ATOM 2158 C CA . VAL B 1 24 ? -7.218 35.881 52.749 1.00 47.57 23 VAL B CA 1
ATOM 2159 C C . VAL B 1 24 ? -7.448 37.036 53.721 1.00 48.12 23 VAL B C 1
ATOM 2160 O O . VAL B 1 24 ? -7.937 36.865 54.842 1.00 52.20 23 VAL B O 1
ATOM 2164 N N . ASN B 1 25 ? -7.020 38.223 53.301 1.00 47.28 24 ASN B N 1
ATOM 2165 C CA . ASN B 1 25 ? -7.220 39.468 54.029 1.00 54.84 24 ASN B CA 1
ATOM 2166 C C . ASN B 1 25 ? -8.216 40.311 53.242 1.00 63.27 24 ASN B C 1
ATOM 2167 O O . ASN B 1 25 ? -7.971 40.625 52.071 1.00 55.78 24 ASN B O 1
ATOM 2172 N N . GLN B 1 26 ? -9.337 40.669 53.888 1.00 63.07 25 GLN B N 1
ATOM 2173 C CA . GLN B 1 26 ? -10.432 41.340 53.193 1.00 59.89 25 GLN B CA 1
ATOM 2174 C C . GLN B 1 26 ? -10.029 42.722 52.702 1.00 59.54 25 GLN B C 1
ATOM 2175 O O . GLN B 1 26 ? -10.376 43.108 51.579 1.00 61.39 25 GLN B O 1
ATOM 2181 N N . GLU B 1 27 ? -9.324 43.492 53.536 1.00 62.39 26 GLU B N 1
ATOM 2182 C CA . GLU B 1 27 ? -8.927 44.839 53.138 1.00 64.24 26 GLU B CA 1
ATOM 2183 C C . GLU B 1 27 ? -8.120 44.822 51.844 1.00 62.42 26 GLU B C 1
ATOM 2184 O O . GLU B 1 27 ? -8.315 45.682 50.977 1.00 63.49 26 GLU B O 1
ATOM 2190 N N . ALA B 1 28 ? -7.223 43.840 51.682 1.00 61.17 27 ALA B N 1
ATOM 2191 C CA . ALA B 1 28 ? -6.466 43.735 50.433 1.00 59.80 27 ALA B CA 1
ATOM 2192 C C . ALA B 1 28 ? -7.359 43.268 49.294 1.00 56.75 27 ALA B C 1
ATOM 2193 O O . ALA B 1 28 ? -7.248 43.759 48.163 1.00 53.37 27 ALA B O 1
ATOM 2195 N N . LEU B 1 29 ? -8.257 42.324 49.577 1.00 55.30 28 LEU B N 1
ATOM 2196 C CA . LEU B 1 29 ? -9.192 41.868 48.559 1.00 54.99 28 LEU B CA 1
ATOM 2197 C C . LEU B 1 29 ? -10.061 43.014 48.062 1.00 59.80 28 LEU B C 1
ATOM 2198 O O . LEU B 1 29 ? -10.328 43.124 46.859 1.00 59.63 28 LEU B O 1
ATOM 2203 N N . GLU B 1 30 ? -10.495 43.891 48.969 1.00 61.31 29 GLU B N 1
ATOM 2204 C CA . GLU B 1 30 ? -11.342 45.000 48.546 1.00 64.51 29 GLU B CA 1
ATOM 2205 C C . GLU B 1 30 ? -10.578 45.983 47.664 1.00 61.65 29 GLU B C 1
ATOM 2206 O O . GLU B 1 30 ? -11.144 46.526 46.706 1.00 60.18 29 GLU B O 1
ATOM 2212 N N . ILE B 1 31 ? -9.292 46.198 47.946 1.00 62.66 30 ILE B N 1
ATOM 2213 C CA . ILE B 1 31 ? -8.474 47.053 47.091 1.00 58.38 30 ILE B CA 1
ATOM 2214 C C . ILE B 1 31 ? -8.343 46.449 45.697 1.00 60.06 30 ILE B C 1
ATOM 2215 O O . ILE B 1 31 ? -8.387 47.167 44.692 1.00 59.44 30 ILE B O 1
ATOM 2220 N N . LEU B 1 32 ? -8.225 45.120 45.612 1.00 59.42 31 LEU B N 1
ATOM 2221 C CA . LEU B 1 32 ? -8.110 44.459 44.315 1.00 55.31 31 LEU B CA 1
ATOM 2222 C C . LEU B 1 32 ? -9.348 44.683 43.456 1.00 60.72 31 LEU B C 1
ATOM 2223 O O . LEU B 1 32 ? -9.240 45.016 42.270 1.00 61.83 31 LEU B O 1
ATOM 2228 N N . SER B 1 33 ? -10.538 44.474 44.026 1.00 61.90 32 SER B N 1
ATOM 2229 C CA . SER B 1 33 ? -11.750 44.548 43.213 1.00 61.71 32 SER B CA 1
ATOM 2230 C C . SER B 1 33 ? -12.082 45.968 42.778 1.00 62.52 32 SER B C 1
ATOM 2231 O O . SER B 1 33 ? -12.933 46.146 41.897 1.00 63.66 32 SER B O 1
ATOM 2234 N N . ALA B 1 34 ? -11.442 46.974 43.372 1.00 59.62 33 ALA B N 1
ATOM 2235 C CA . ALA B 1 34 ? -11.599 48.353 42.939 1.00 55.00 33 ALA B CA 1
ATOM 2236 C C . ALA B 1 34 ? -10.692 48.703 41.771 1.00 57.77 33 ALA B C 1
ATOM 2237 O O . ALA B 1 34 ? -10.715 49.850 41.311 1.00 61.07 33 ALA B O 1
ATOM 2239 N N . ILE B 1 35 ? -9.888 47.755 41.298 1.00 60.94 34 ILE B N 1
ATOM 2240 C CA . ILE B 1 35 ? -9.027 47.961 40.139 1.00 54.59 34 ILE B CA 1
ATOM 2241 C C . ILE B 1 35 ? -9.768 47.404 38.935 1.00 55.73 34 ILE B C 1
ATOM 2242 O O . ILE B 1 35 ? -9.912 46.187 38.786 1.00 56.95 34 ILE B O 1
ATOM 2247 N N . THR B 1 36 ? -10.259 48.298 38.087 1.00 56.69 35 THR B N 1
ATOM 2248 C CA . THR B 1 36 ? -10.919 47.900 36.857 1.00 53.43 35 THR B CA 1
ATOM 2249 C C . THR B 1 36 ? -9.963 47.836 35.675 1.00 54.42 35 THR B C 1
ATOM 2250 O O . THR B 1 36 ? -10.357 47.344 34.616 1.00 49.53 35 THR B O 1
ATOM 2254 N N . GLN B 1 37 ? -8.722 48.307 35.837 1.00 58.42 36 GLN B N 1
ATOM 2255 C CA . GLN B 1 37 ? -7.709 48.185 34.797 1.00 52.54 36 GLN B CA 1
ATOM 2256 C C . GLN B 1 37 ? -7.245 46.734 34.670 1.00 50.21 36 GLN B C 1
ATOM 2257 O O . GLN B 1 37 ? -7.336 45.960 35.623 1.00 50.79 36 GLN B O 1
ATOM 2263 N N . PRO B 1 38 ? -6.745 46.342 33.498 1.00 52.66 37 PRO B N 1
ATOM 2264 C CA . PRO B 1 38 ? -5.947 45.110 33.407 1.00 51.67 37 PRO B CA 1
ATOM 2265 C C . PRO B 1 38 ? -4.723 45.157 34.325 1.00 49.04 37 PRO B C 1
ATOM 2266 O O . PRO B 1 38 ? -4.118 46.212 34.544 1.00 47.14 37 PRO B O 1
ATOM 2270 N N . VAL B 1 39 ? -4.366 43.994 34.875 1.00 46.27 38 VAL B N 1
ATOM 2271 C CA . VAL B 1 39 ? -3.289 43.882 35.851 1.00 43.31 38 VAL B CA 1
ATOM 2272 C C . VAL B 1 39 ? -2.148 43.057 35.268 1.00 43.14 38 VAL B C 1
ATOM 2273 O O . VAL B 1 39 ? -2.380 42.048 34.591 1.00 42.88 38 VAL B O 1
ATOM 2277 N N . VAL B 1 40 ? -0.913 43.509 35.517 1.00 43.86 39 VAL B N 1
ATOM 2278 C CA . VAL B 1 40 ? 0.296 42.703 35.351 1.00 39.64 39 VAL B CA 1
ATOM 2279 C C . VAL B 1 40 ? 0.715 42.236 36.741 1.00 37.71 39 VAL B C 1
ATOM 2280 O O . VAL B 1 40 ? 0.936 43.060 37.636 1.00 35.76 39 VAL B O 1
ATOM 2284 N N . VAL B 1 41 ? 0.794 40.923 36.942 1.00 38.04 40 VAL B N 1
ATOM 2285 C CA . VAL B 1 41 ? 1.052 40.352 38.262 1.00 37.77 40 VAL B CA 1
ATOM 2286 C C . VAL B 1 41 ? 2.448 39.748 38.263 1.00 38.77 40 VAL B C 1
ATOM 2287 O O . VAL B 1 41 ? 2.690 38.713 37.627 1.00 37.13 40 VAL B O 1
ATOM 2291 N N . VAL B 1 42 ? 3.364 40.379 38.991 1.00 37.88 41 VAL B N 1
ATOM 2292 C CA . VAL B 1 42 ? 4.732 39.889 39.139 1.00 38.50 41 VAL B CA 1
ATOM 2293 C C . VAL B 1 42 ? 4.875 39.348 40.553 1.00 35.21 41 VAL B C 1
ATOM 2294 O O . VAL B 1 42 ? 4.780 40.107 41.522 1.00 38.28 41 VAL B O 1
ATOM 2298 N N . ALA B 1 43 ? 5.085 38.038 40.674 1.00 34.77 42 ALA B N 1
ATOM 2299 C CA . ALA B 1 43 ? 5.297 37.363 41.951 1.00 39.62 42 ALA B CA 1
ATOM 2300 C C . ALA B 1 43 ? 6.742 36.885 42.056 1.00 38.59 42 ALA B C 1
ATOM 2301 O O . ALA B 1 43 ? 7.372 36.575 41.040 1.00 33.72 42 ALA B O 1
ATOM 2303 N N . ILE B 1 44 ? 7.261 36.816 43.290 1.00 36.60 43 ILE B N 1
ATOM 2304 C CA . ILE B 1 44 ? 8.633 36.371 43.555 1.00 39.23 43 ILE B CA 1
ATOM 2305 C C . ILE B 1 44 ? 8.613 35.218 44.553 1.00 36.25 43 ILE B C 1
ATOM 2306 O O . ILE B 1 44 ? 7.911 35.280 45.565 1.00 40.60 43 ILE B O 1
ATOM 2311 N N . VAL B 1 45 ? 9.388 34.173 44.263 1.00 35.72 44 VAL B N 1
ATOM 2312 C CA . VAL B 1 45 ? 9.492 32.987 45.107 1.00 33.88 44 VAL B CA 1
ATOM 2313 C C . VAL B 1 45 ? 10.953 32.537 45.147 1.00 39.18 44 VAL B C 1
ATOM 2314 O O . VAL B 1 45 ? 11.680 32.640 44.153 1.00 32.68 44 VAL B O 1
ATOM 2318 N N . GLY B 1 46 ? 11.373 32.051 46.306 1.00 35.62 45 GLY B N 1
ATOM 2319 C CA . GLY B 1 46 ? 12.659 31.416 46.455 1.00 35.95 45 GLY B CA 1
ATOM 2320 C C . GLY B 1 46 ? 12.887 31.170 47.927 1.00 36.44 45 GLY B C 1
ATOM 2321 O O . GLY B 1 46 ? 12.062 31.539 48.768 1.00 34.70 45 GLY B O 1
ATOM 2322 N N . LEU B 1 47 ? 14.034 30.548 48.221 1.00 33.82 46 LEU B N 1
ATOM 2323 C CA . LEU B 1 47 ? 14.440 30.286 49.597 1.00 37.42 46 LEU B CA 1
ATOM 2324 C C . LEU B 1 47 ? 14.356 31.554 50.438 1.00 35.89 46 LEU B C 1
ATOM 2325 O O . LEU B 1 47 ? 14.408 32.675 49.922 1.00 33.80 46 LEU B O 1
ATOM 2330 N N . TYR B 1 48 ? 14.226 31.370 51.749 1.00 39.50 47 TYR B N 1
ATOM 2331 C CA . TYR B 1 48 ? 14.161 32.516 52.647 1.00 40.43 47 TYR B CA 1
ATOM 2332 C C . TYR B 1 48 ? 15.537 33.146 52.825 1.00 36.05 47 TYR B C 1
ATOM 2333 O O . TYR B 1 48 ? 16.571 32.517 52.595 1.00 39.67 47 TYR B O 1
ATOM 2342 N N . ARG B 1 49 ? 15.532 34.420 53.231 1.00 36.22 48 ARG B N 1
ATOM 2343 C CA . ARG B 1 49 ? 16.759 35.174 53.534 1.00 36.93 48 ARG B CA 1
ATOM 2344 C C . ARG B 1 49 ? 17.601 35.337 52.274 1.00 37.80 48 ARG B C 1
ATOM 2345 O O . ARG B 1 49 ? 18.809 35.115 52.274 1.00 41.51 48 ARG B O 1
ATOM 2353 N N . THR B 1 50 ? 16.944 35.751 51.196 1.00 37.51 49 THR B N 1
ATOM 2354 C CA . THR B 1 50 ? 17.538 35.643 49.874 1.00 33.53 49 THR B CA 1
ATOM 2355 C C . THR B 1 50 ? 17.369 36.942 49.084 1.00 33.66 49 THR B C 1
ATOM 2356 O O . THR B 1 50 ? 17.623 36.962 47.872 1.00 30.33 49 THR B O 1
ATOM 2360 N N . GLY B 1 51 ? 16.989 38.041 49.748 1.00 34.80 50 GLY B N 1
ATOM 2361 C CA . GLY B 1 51 ? 16.846 39.330 49.096 1.00 35.72 50 GLY B CA 1
ATOM 2362 C C . GLY B 1 51 ? 15.582 39.519 48.285 1.00 37.61 50 GLY B C 1
ATOM 2363 O O . GLY B 1 51 ? 15.529 40.432 47.453 1.00 37.53 50 GLY B O 1
ATOM 2364 N N . LYS B 1 52 ? 14.555 38.689 48.492 1.00 33.27 51 LYS B N 1
ATOM 2365 C CA . LYS B 1 52 ? 13.358 38.764 47.646 1.00 37.04 51 LYS B CA 1
ATOM 2366 C C . LYS B 1 52 ? 12.612 40.078 47.845 1.00 37.37 51 LYS B C 1
ATOM 2367 O O . LYS B 1 52 ? 12.362 40.816 46.882 1.00 33.87 51 LYS B O 1
ATOM 2373 N N . SER B 1 53 ? 12.230 40.377 49.091 1.00 37.17 52 SER B N 1
ATOM 2374 C CA . SER B 1 53 ? 11.543 41.633 49.380 1.00 36.50 52 SER B CA 1
ATOM 2375 C C . SER B 1 53 ? 12.352 42.827 48.886 1.00 36.74 52 SER B C 1
ATOM 2376 O O . SER B 1 53 ? 11.793 43.793 48.355 1.00 40.55 52 SER B O 1
ATOM 2379 N N . TYR B 1 54 ? 13.676 42.776 49.052 1.00 34.42 53 TYR B N 1
ATOM 2380 C CA . TYR B 1 54 ? 14.508 43.917 48.700 1.00 34.09 53 TYR B CA 1
ATOM 2381 C C . TYR B 1 54 ? 14.465 44.186 47.198 1.00 35.78 53 TYR B C 1
ATOM 2382 O O . TYR B 1 54 ? 14.450 45.345 46.764 1.00 37.80 53 TYR B O 1
ATOM 2391 N N . LEU B 1 55 ? 14.483 43.125 46.390 1.00 32.18 54 LEU B N 1
ATOM 2392 C CA . LEU B 1 55 ? 14.468 43.294 44.940 1.00 38.10 54 LEU B CA 1
ATOM 2393 C C . LEU B 1 55 ? 13.102 43.759 44.449 1.00 39.12 54 LEU B C 1
ATOM 2394 O O . LEU B 1 55 ? 13.011 44.647 43.594 1.00 37.45 54 LEU B O 1
ATOM 2399 N N . MET B 1 56 ? 12.028 43.174 44.984 1.00 38.63 55 MET B N 1
ATOM 2400 C CA . MET B 1 56 ? 10.686 43.576 44.573 1.00 40.44 55 MET B CA 1
ATOM 2401 C C . MET B 1 56 ? 10.464 45.066 44.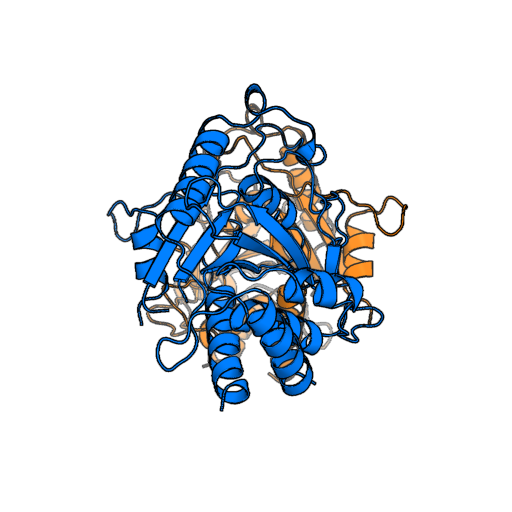780 1.00 41.26 55 MET B C 1
ATOM 2402 O O . MET B 1 56 ? 9.800 45.713 43.965 1.00 42.90 55 MET B O 1
ATOM 2407 N N . ASN B 1 57 ? 11.004 45.630 45.865 1.00 37.41 56 ASN B N 1
ATOM 2408 C CA . ASN B 1 57 ? 10.889 47.072 46.049 1.00 38.54 56 ASN B CA 1
ATOM 2409 C C . ASN B 1 57 ? 11.485 47.836 44.871 1.00 45.04 56 ASN B C 1
ATOM 2410 O O . ASN B 1 57 ? 11.041 48.954 44.573 1.00 42.92 56 ASN B O 1
ATOM 2415 N N . LYS B 1 58 ? 12.470 47.246 44.174 1.00 39.80 57 LYS B N 1
ATOM 2416 C CA . LYS B 1 58 ? 13.031 47.913 43.001 1.00 42.55 57 LYS B CA 1
ATOM 2417 C C . LYS B 1 58 ? 12.021 47.970 41.862 1.00 42.42 57 LYS B C 1
ATOM 2418 O O . LYS B 1 58 ? 11.951 48.973 41.147 1.00 45.86 57 LYS B O 1
ATOM 2424 N N . LEU B 1 59 ? 11.221 46.911 41.687 1.00 44.69 58 LEU B N 1
ATOM 2425 C CA . LEU B 1 59 ? 10.141 46.926 40.698 1.00 43.97 58 LEU B CA 1
ATOM 2426 C C . LEU B 1 59 ? 9.109 48.008 40.985 1.00 47.16 58 LEU B C 1
ATOM 2427 O O . LEU B 1 59 ? 8.388 48.424 40.069 1.00 46.29 58 LEU B O 1
ATOM 2432 N N . ALA B 1 60 ? 9.014 48.460 42.233 1.00 48.10 59 ALA B N 1
ATOM 2433 C CA . ALA B 1 60 ? 8.093 49.516 42.621 1.00 46.95 59 ALA B CA 1
ATOM 2434 C C . ALA B 1 60 ? 8.684 50.905 42.452 1.00 49.66 59 ALA B C 1
ATOM 2435 O O . ALA B 1 60 ? 7.951 51.892 42.581 1.00 48.03 59 ALA B O 1
ATOM 2437 N N . GLY B 1 61 ? 9.986 51.006 42.188 1.00 48.60 60 GLY B N 1
ATOM 2438 C CA . GLY B 1 61 ? 10.641 52.295 42.100 1.00 50.97 60 GLY B CA 1
ATOM 2439 C C . GLY B 1 61 ? 10.863 53.000 43.418 1.00 51.66 60 GLY B C 1
ATOM 2440 O O . GLY B 1 61 ? 11.292 54.157 43.420 1.00 54.42 60 GLY B O 1
ATOM 2441 N N . LYS B 1 62 ? 10.599 52.344 44.543 1.00 53.18 61 LYS B N 1
ATOM 2442 C CA . LYS B 1 62 ? 10.731 52.967 45.853 1.00 56.69 61 LYS B CA 1
ATOM 2443 C C . LYS B 1 62 ? 11.816 52.263 46.659 1.00 56.17 61 LYS B C 1
ATOM 2444 O O . LYS B 1 62 ? 12.104 51.083 46.442 1.00 59.41 61 LYS B O 1
ATOM 2450 N N . ASN B 1 63 ? 12.425 53.002 47.587 1.00 56.07 62 ASN B N 1
ATOM 2451 C CA . ASN B 1 63 ? 13.533 52.438 48.351 1.00 60.74 62 ASN B CA 1
ATOM 2452 C C . ASN B 1 63 ? 13.050 51.478 49.431 1.00 61.56 62 ASN B C 1
ATOM 2453 O O . ASN B 1 63 ? 13.723 50.481 49.721 1.00 58.67 62 ASN B O 1
ATOM 2458 N N . LYS B 1 64 ? 11.899 51.766 50.038 1.00 58.90 63 LYS B N 1
ATOM 2459 C CA . LYS B 1 64 ? 11.307 50.907 51.050 1.00 54.84 63 LYS B CA 1
ATOM 2460 C C . LYS B 1 64 ? 9.871 50.578 50.653 1.00 56.70 63 LYS B C 1
ATOM 2461 O O . LYS B 1 64 ? 9.241 51.283 49.856 1.00 51.35 63 LYS B O 1
ATOM 2467 N N . GLY B 1 65 ? 9.365 49.480 51.208 1.00 51.90 64 GLY B N 1
ATOM 2468 C CA . GLY B 1 65 ? 8.064 48.959 50.839 1.00 44.88 64 GLY B CA 1
ATOM 2469 C C . GLY B 1 65 ? 7.823 47.644 51.541 1.00 44.45 64 GLY B C 1
ATOM 2470 O O . GLY B 1 65 ? 7.476 47.633 52.726 1.00 44.88 64 GLY B O 1
ATOM 2471 N N . PHE B 1 66 ? 7.995 46.526 50.834 1.00 40.82 65 PHE B N 1
ATOM 2472 C CA . PHE B 1 66 ? 8.110 45.251 51.527 1.00 40.06 65 PHE B CA 1
ATOM 2473 C C . PHE B 1 66 ? 9.314 45.323 52.467 1.00 45.68 65 PHE B C 1
ATOM 2474 O O . PHE B 1 66 ? 10.423 45.680 52.041 1.00 43.98 65 PHE B O 1
ATOM 2482 N N . SER B 1 67 ? 9.030 45.015 53.695 1.00 43.55 66 SER B N 1
ATOM 2483 C CA . SER B 1 67 ? 9.969 45.035 54.744 1.00 50.31 66 SER B CA 1
ATOM 2484 C C . SER B 1 67 ? 11.062 44.009 54.550 1.00 43.47 66 SER B C 1
ATOM 2485 O O . SER B 1 67 ? 10.813 42.884 54.318 1.00 42.93 66 SER B O 1
ATOM 2488 N N . VAL B 1 68 ? 12.283 44.446 54.712 1.00 50.44 67 VAL B N 1
ATOM 2489 C CA . VAL B 1 68 ? 13.411 43.577 54.642 1.00 49.85 67 VAL B CA 1
ATOM 2490 C C . VAL B 1 68 ? 14.091 43.588 56.003 1.00 49.69 67 VAL B C 1
ATOM 2491 O O . VAL B 1 68 ? 14.156 44.580 56.640 1.00 70.16 67 VAL B O 1
ATOM 2495 N N . ALA B 1 69 ? 14.565 42.448 56.433 1.00 39.31 68 ALA B N 1
ATOM 2496 C CA . ALA B 1 69 ? 15.259 42.290 57.692 1.00 44.83 68 ALA B CA 1
ATOM 2497 C C . ALA B 1 69 ? 16.557 41.544 57.496 1.00 46.41 68 ALA B C 1
ATOM 2498 O O . ALA B 1 69 ? 16.706 40.829 56.582 1.00 42.66 68 ALA B O 1
ATOM 2500 N N . SER B 1 70 ? 17.468 41.727 58.412 1.00 42.58 69 SER B N 1
ATOM 2501 C CA . SER B 1 70 ? 18.794 41.195 58.355 1.00 41.65 69 SER B CA 1
ATOM 2502 C C . SER B 1 70 ? 19.284 40.065 59.246 1.00 40.97 69 SER B C 1
ATOM 2503 O O . SER B 1 70 ? 20.427 39.797 59.291 1.00 40.45 69 SER B O 1
ATOM 2506 N N . THR B 1 71 ? 18.436 39.387 59.945 1.00 36.55 70 THR B N 1
ATOM 2507 C CA . THR B 1 71 ? 18.922 38.302 60.786 1.00 40.44 70 THR B CA 1
ATOM 2508 C C . THR B 1 71 ? 18.703 36.937 60.115 1.00 38.15 70 THR B C 1
ATOM 2509 O O . THR B 1 71 ? 18.151 36.825 59.018 1.00 35.38 70 THR B O 1
ATOM 2513 N N . VAL B 1 72 ? 19.150 35.876 60.796 1.00 34.21 71 VAL B N 1
ATOM 2514 C CA . VAL B 1 72 ? 18.914 34.517 60.324 1.00 33.79 71 VAL B CA 1
ATOM 2515 C C . VAL B 1 72 ? 17.430 34.150 60.311 1.00 35.01 71 VAL B C 1
ATOM 2516 O O . VAL B 1 72 ? 17.036 33.200 59.622 1.00 35.46 71 VAL B O 1
ATOM 2520 N N . GLN B 1 73 ? 16.589 34.884 61.044 1.00 36.20 72 GLN B N 1
ATOM 2521 C CA . GLN B 1 73 ? 15.160 34.566 61.120 1.00 37.09 72 GLN B CA 1
ATOM 2522 C C . GLN B 1 73 ? 14.395 35.093 59.909 1.00 34.49 72 GLN B C 1
ATOM 2523 O O . GLN B 1 73 ? 14.627 36.214 59.453 1.00 34.70 72 GLN B O 1
ATOM 2529 N N . SER B 1 74 ? 13.494 34.263 59.385 1.00 32.86 73 SER B N 1
ATOM 2530 C CA . SER B 1 74 ? 12.542 34.694 58.370 1.00 38.12 73 SER B CA 1
ATOM 2531 C C . SER B 1 74 ? 11.835 35.967 58.814 1.00 36.91 73 SER B C 1
ATOM 2532 O O . SER B 1 74 ? 11.582 36.181 60.000 1.00 37.66 73 SER B O 1
ATOM 2535 N N . HIS B 1 75 ? 11.501 36.810 57.843 1.00 38.34 74 HIS B N 1
ATOM 2536 C CA . HIS B 1 75 ? 10.779 38.051 58.095 1.00 40.65 74 HIS B CA 1
ATOM 2537 C C . HIS B 1 75 ? 9.413 38.050 57.416 1.00 42.58 74 HIS B C 1
ATOM 2538 O O . HIS B 1 75 ? 8.393 38.033 58.110 1.00 43.52 74 HIS B O 1
ATOM 2545 N N . THR B 1 76 ? 9.357 38.034 56.083 1.00 36.91 75 THR B N 1
ATOM 2546 C CA . THR B 1 76 ? 8.082 38.034 55.374 1.00 41.61 75 THR B CA 1
ATOM 2547 C C . THR B 1 76 ? 7.271 36.774 55.665 1.00 42.96 75 THR B C 1
ATOM 2548 O O . THR B 1 76 ? 7.793 35.654 55.630 1.00 38.50 75 THR B O 1
ATOM 2552 N N . LYS B 1 77 ? 5.970 36.964 55.946 1.00 42.36 76 LYS B N 1
ATOM 2553 C CA . LYS B 1 77 ? 5.037 35.866 56.172 1.00 40.67 76 LYS B CA 1
ATOM 2554 C C . LYS B 1 77 ? 3.864 35.986 55.204 1.00 40.98 76 LYS B C 1
ATOM 2555 O O . LYS B 1 77 ? 3.388 37.091 54.917 1.00 39.49 76 LYS B O 1
ATOM 2561 N N . GLY B 1 78 ? 3.405 34.838 54.698 1.00 37.00 77 GLY B N 1
ATOM 2562 C CA . GLY B 1 78 ? 2.295 34.815 53.766 1.00 38.50 77 GLY B CA 1
ATOM 2563 C C . GLY B 1 78 ? 2.658 35.442 52.431 1.00 39.45 77 GLY B C 1
ATOM 2564 O O . GLY B 1 78 ? 3.802 35.361 51.962 1.00 42.27 77 GLY B O 1
ATOM 2565 N N . ILE B 1 79 ? 1.673 36.082 51.802 1.00 37.45 78 ILE B N 1
ATOM 2566 C CA . ILE B 1 79 ? 1.879 36.773 50.530 1.00 38.14 78 ILE B CA 1
ATOM 2567 C C . ILE B 1 79 ? 1.471 38.229 50.679 1.00 41.43 78 ILE B C 1
ATOM 2568 O O . ILE B 1 79 ? 0.392 38.533 51.208 1.00 43.93 78 ILE B O 1
ATOM 2573 N N . TRP B 1 80 ? 2.329 39.124 50.215 1.00 35.52 79 TRP B N 1
ATOM 2574 C CA . TRP B 1 80 ? 2.089 40.552 50.309 1.00 38.73 79 TRP B CA 1
ATOM 2575 C C . TRP B 1 80 ? 1.846 41.114 48.915 1.00 39.81 79 TRP B C 1
ATOM 2576 O O . TRP B 1 80 ? 2.342 40.585 47.917 1.00 37.31 79 TRP B O 1
ATOM 2587 N N . ILE B 1 81 ? 1.049 42.175 48.844 1.00 42.03 80 ILE B N 1
ATOM 2588 C CA . ILE B 1 81 ? 0.608 42.721 47.567 1.00 41.03 80 ILE B CA 1
ATOM 2589 C C . ILE B 1 81 ? 0.885 44.214 47.557 1.00 42.16 80 ILE B C 1
ATOM 2590 O O . ILE B 1 81 ? 0.777 44.888 48.588 1.00 41.31 80 ILE B O 1
ATOM 2595 N N . TRP B 1 82 ? 1.254 44.722 46.387 1.00 39.77 81 TRP B N 1
ATOM 2596 C CA . TRP B 1 82 ? 1.455 46.144 46.157 1.00 42.29 81 TRP B CA 1
ATOM 2597 C C . TRP B 1 82 ? 0.876 46.453 44.786 1.00 47.31 81 TRP B C 1
ATOM 2598 O O . TRP B 1 82 ? 1.313 45.868 43.788 1.00 42.72 81 TRP B O 1
ATOM 2609 N N . CYS B 1 83 ? -0.104 47.352 44.728 1.00 45.00 82 CYS B N 1
ATOM 2610 C CA . CYS B 1 83 ? -0.744 47.715 43.469 1.00 42.98 82 CYS B CA 1
ATOM 2611 C C . CYS B 1 83 ? -0.336 49.132 43.103 1.00 46.70 82 CYS B C 1
ATOM 2612 O O . CYS B 1 83 ? -0.619 50.079 43.849 1.00 49.97 82 CYS B O 1
ATOM 2615 N N . VAL B 1 84 ? 0.355 49.269 41.973 1.00 45.02 83 VAL B N 1
ATOM 2616 C CA . VAL B 1 84 ? 0.894 50.564 41.551 1.00 45.82 83 VAL B CA 1
ATOM 2617 C C . VAL B 1 84 ? 0.694 50.731 40.058 1.00 46.81 83 VAL B C 1
ATOM 2618 O O . VAL B 1 84 ? 0.573 49.751 39.304 1.00 46.06 83 VAL B O 1
ATOM 2622 N N . PRO B 1 85 ? 0.616 51.981 39.595 1.00 48.62 84 PRO B N 1
ATOM 2623 C CA . PRO B 1 85 ? 0.521 52.220 38.149 1.00 45.39 84 PRO B CA 1
ATOM 2624 C C . PRO B 1 85 ? 1.731 51.646 37.428 1.00 48.40 84 PRO B C 1
ATOM 2625 O O . PRO B 1 85 ? 2.870 51.773 37.887 1.00 46.56 84 PRO B O 1
ATOM 2629 N N . HIS B 1 86 ? 1.463 50.973 36.316 1.00 47.79 85 HIS B N 1
ATOM 2630 C CA . HIS B 1 86 ? 2.528 50.452 35.472 1.00 47.59 85 HIS B CA 1
ATOM 2631 C C . HIS B 1 86 ? 3.371 51.606 34.945 1.00 51.16 85 HIS B C 1
ATOM 2632 O O . HIS B 1 86 ? 2.821 52.547 34.359 1.00 49.54 85 HIS B O 1
ATOM 2639 N N . PRO B 1 87 ? 4.698 51.570 35.114 1.00 50.95 86 PRO B N 1
ATOM 2640 C CA . PRO B 1 87 ? 5.508 52.751 34.774 1.00 48.45 86 PRO B CA 1
ATOM 2641 C C . PRO B 1 87 ? 5.497 53.123 33.290 1.00 50.06 86 PRO B C 1
ATOM 2642 O O . PRO B 1 87 ? 5.579 54.314 32.972 1.00 53.21 86 PRO B O 1
ATOM 2646 N N . ASN B 1 88 ? 5.410 52.157 32.371 1.00 48.82 87 ASN B N 1
ATOM 2647 C CA . ASN B 1 88 ? 5.421 52.448 30.935 1.00 51.75 87 ASN B CA 1
ATOM 2648 C C . ASN B 1 88 ? 4.034 52.483 30.323 1.00 53.54 87 ASN B C 1
ATOM 2649 O O . ASN B 1 88 ? 3.782 53.266 29.402 1.00 52.41 87 ASN B O 1
ATOM 2654 N N . TRP B 1 89 ? 3.141 51.650 30.831 1.00 53.48 88 TRP B N 1
ATOM 2655 C CA . TRP B 1 89 ? 1.973 51.191 30.104 1.00 55.05 88 TRP B CA 1
ATOM 2656 C C . TRP B 1 89 ? 0.730 51.889 30.630 1.00 56.13 88 TRP B C 1
ATOM 2657 O O . TRP B 1 89 ? 0.294 51.598 31.754 1.00 58.02 88 TRP B O 1
ATOM 2668 N N . PRO B 1 90 ? 0.141 52.812 29.875 1.00 57.76 89 PRO B N 1
ATOM 2669 C CA . PRO B 1 90 ? -1.065 53.503 30.354 1.00 59.67 89 PRO B CA 1
ATOM 2670 C C . PRO B 1 90 ? -2.226 52.537 30.561 1.00 56.11 89 PRO B C 1
ATOM 2671 O O . PRO B 1 90 ? -2.354 51.527 29.866 1.00 53.39 89 PRO B O 1
ATOM 2675 N N . ASN B 1 91 ? -3.080 52.866 31.534 1.00 56.01 90 ASN B N 1
ATOM 2676 C CA . ASN B 1 91 ? -4.291 52.108 31.857 1.00 57.77 90 ASN B CA 1
ATOM 2677 C C . ASN B 1 91 ? -3.993 50.683 32.288 1.00 56.93 90 ASN B C 1
ATOM 2678 O O . ASN B 1 91 ? -4.848 49.804 32.156 1.00 53.00 90 ASN B O 1
ATOM 2683 N N . HIS B 1 92 ? -2.787 50.427 32.784 1.00 56.20 91 HIS B N 1
ATOM 2684 C CA . HIS B 1 92 ? -2.431 49.120 33.311 1.00 52.95 91 HIS B CA 1
ATOM 2685 C C . HIS B 1 92 ? -1.906 49.294 34.725 1.00 51.38 91 HIS B C 1
ATOM 2686 O O . HIS B 1 92 ? -1.233 50.285 35.024 1.00 54.36 91 HIS B O 1
ATOM 2693 N N . THR B 1 93 ? -2.254 48.357 35.602 1.00 51.82 92 THR B N 1
ATOM 2694 C CA . THR B 1 93 ? -1.784 48.366 36.981 1.00 48.26 92 THR B CA 1
ATOM 2695 C C . THR B 1 93 ? -0.811 47.212 37.179 1.00 45.54 92 THR B C 1
ATOM 2696 O O . THR B 1 93 ? -1.077 46.085 36.740 1.00 40.03 92 THR B O 1
ATOM 2700 N N . LEU B 1 94 ? 0.335 47.516 37.791 1.00 46.21 93 LEU B N 1
ATOM 2701 C CA . LEU B 1 94 ? 1.325 46.512 38.163 1.00 40.52 93 LEU B CA 1
ATOM 2702 C C . LEU B 1 94 ? 0.978 45.967 39.544 1.00 39.90 93 LEU B C 1
ATOM 2703 O O . LEU B 1 94 ? 0.831 46.738 40.501 1.00 38.89 93 LEU B O 1
ATOM 2708 N N . VAL B 1 95 ? 0.830 44.648 39.644 1.00 36.60 94 VAL B N 1
ATOM 2709 C CA . VAL B 1 95 ? 0.526 43.983 40.906 1.00 39.90 94 VAL B CA 1
ATOM 2710 C C . VAL B 1 95 ? 1.751 43.164 41.298 1.00 40.96 94 VAL B C 1
ATOM 2711 O O . VAL B 1 95 ? 2.103 42.191 40.619 1.00 42.64 94 VAL B O 1
ATOM 2715 N N . LEU B 1 96 ? 2.410 43.551 42.384 1.00 41.29 95 LEU B N 1
ATOM 2716 C CA . LEU B 1 96 ? 3.600 42.855 42.858 1.00 41.14 95 LEU B CA 1
ATOM 2717 C C . LEU B 1 96 ? 3.209 41.934 43.999 1.00 38.92 95 LEU B C 1
ATOM 2718 O O . LEU B 1 96 ? 2.554 42.367 44.948 1.00 38.44 95 LEU B O 1
ATOM 2723 N N . LEU B 1 97 ? 3.603 40.670 43.898 1.00 36.19 96 LEU B N 1
ATOM 2724 C CA . LEU B 1 97 ? 3.386 39.672 44.938 1.00 39.93 96 LEU B CA 1
ATOM 2725 C C . LEU B 1 97 ? 4.749 39.305 45.547 1.00 43.04 96 LEU B C 1
ATOM 2726 O O . LEU B 1 97 ? 5.603 38.703 44.880 1.00 44.58 96 LEU B O 1
ATOM 2731 N N . ASP B 1 98 ? 4.964 39.710 46.792 1.00 40.94 97 ASP B N 1
ATOM 2732 C CA . ASP B 1 98 ? 6.135 39.346 47.578 1.00 41.13 97 ASP B CA 1
ATOM 2733 C C . ASP B 1 98 ? 5.713 38.256 48.553 1.00 42.39 97 ASP B C 1
ATOM 2734 O O . ASP B 1 98 ? 4.616 38.317 49.112 1.00 42.69 97 ASP B O 1
ATOM 2739 N N . THR B 1 99 ? 6.555 37.239 48.735 1.00 37.18 98 THR B N 1
ATOM 2740 C CA . THR B 1 99 ? 6.110 36.028 49.413 1.00 38.64 98 THR B CA 1
ATOM 2741 C C . THR B 1 99 ? 7.114 35.566 50.458 1.00 42.02 98 THR B C 1
ATOM 2742 O O . THR B 1 99 ? 8.296 35.926 50.436 1.00 43.86 98 THR B O 1
ATOM 2746 N N . GLU B 1 100 ? 6.597 34.730 51.357 1.00 40.90 99 GLU B N 1
ATOM 2747 C CA . GLU B 1 100 ? 7.370 34.098 52.414 1.00 41.74 99 GLU B CA 1
ATOM 2748 C C . GLU B 1 100 ? 8.352 33.084 51.826 1.00 37.20 99 GLU B C 1
ATOM 2749 O O . GLU B 1 100 ? 7.951 32.160 51.110 1.00 38.30 99 GLU B O 1
ATOM 2755 N N . GLY B 1 101 ? 9.631 33.237 52.153 1.00 34.64 100 GLY B N 1
ATOM 2756 C CA . GLY B 1 101 ? 10.641 32.345 51.607 1.00 37.01 100 GLY B CA 1
ATOM 2757 C C . GLY B 1 101 ? 10.464 30.909 52.063 1.00 35.40 100 GLY B C 1
ATOM 2758 O O . GLY B 1 101 ? 10.029 30.631 53.182 1.00 32.54 100 GLY B O 1
ATOM 2759 N N . LEU B 1 102 ? 10.826 29.985 51.174 1.00 35.66 101 LEU B N 1
ATOM 2760 C CA . LEU B 1 102 ? 10.737 28.559 51.453 1.00 36.02 101 LEU B CA 1
ATOM 2761 C C . LEU B 1 102 ? 11.893 28.112 52.344 1.00 37.32 101 LEU B C 1
ATOM 2762 O O . LEU B 1 102 ? 12.924 28.779 52.441 1.00 37.82 101 LEU B O 1
ATOM 2767 N N . GLY B 1 103 ? 11.703 26.971 53.008 1.00 32.50 102 GLY B N 1
ATOM 2768 C CA . GLY B 1 103 ? 12.756 26.334 53.777 1.00 35.10 102 GLY B CA 1
ATOM 2769 C C . GLY B 1 103 ? 13.114 26.931 55.129 1.00 36.72 102 GLY B C 1
ATOM 2770 O O . GLY B 1 103 ? 14.149 26.544 55.687 1.00 36.50 102 GLY B O 1
ATOM 2771 N N . ASP B 1 104 ? 12.311 27.854 55.669 1.00 32.62 103 ASP B N 1
ATOM 2772 C CA . ASP B 1 104 ? 12.503 28.371 57.025 1.00 37.03 103 ASP B CA 1
ATOM 2773 C C . ASP B 1 104 ? 12.535 27.218 58.018 1.00 37.21 103 ASP B C 1
ATOM 2774 O O . ASP B 1 104 ? 11.586 26.439 58.110 1.00 39.14 103 ASP B O 1
ATOM 2779 N N . VAL B 1 105 ? 13.643 27.104 58.751 1.00 38.17 104 VAL B N 1
ATOM 2780 C CA . VAL B 1 105 ? 13.849 25.967 59.639 1.00 38.50 104 VAL B CA 1
ATOM 2781 C C . VAL B 1 105 ? 13.020 26.093 60.902 1.00 35.10 104 VAL B C 1
ATOM 2782 O O . VAL B 1 105 ? 12.817 25.094 61.599 1.00 39.46 104 VAL B O 1
ATOM 2786 N N . GLU B 1 106 ? 12.576 27.305 61.252 1.00 32.28 105 GLU B N 1
ATOM 2787 C CA . GLU B 1 106 ? 11.724 27.454 62.430 1.00 41.11 105 GLU B CA 1
ATOM 2788 C C . GLU B 1 106 ? 10.279 27.072 62.148 1.00 41.01 105 GLU B C 1
ATOM 2789 O O . GLU B 1 106 ? 9.536 26.772 63.084 1.00 39.03 105 GLU B O 1
ATOM 2795 N N . LYS B 1 107 ? 9.871 27.089 60.882 1.00 41.11 106 LYS B N 1
ATOM 2796 C CA . LYS B 1 107 ? 8.572 26.591 60.460 1.00 44.23 106 LYS B CA 1
ATOM 2797 C C . LYS B 1 107 ? 8.622 25.091 60.199 1.00 47.78 106 LYS B C 1
ATOM 2798 O O . LYS B 1 107 ? 7.797 24.344 60.732 1.00 49.61 106 LYS B O 1
ATOM 2804 N N . ALA B 1 108 ? 9.596 24.646 59.394 1.00 44.52 107 ALA B N 1
ATOM 2805 C CA . ALA B 1 108 ? 9.786 23.231 59.065 1.00 43.88 107 ALA B CA 1
ATOM 2806 C C . ALA B 1 108 ? 8.476 22.581 58.609 1.00 49.13 107 ALA B C 1
ATOM 2807 O O . ALA B 1 108 ? 8.043 21.548 59.126 1.00 52.27 107 ALA B O 1
ATOM 2809 N N . ASP B 1 109 ? 7.837 23.204 57.625 1.00 46.82 108 ASP B N 1
ATOM 2810 C CA . ASP B 1 109 ? 6.521 22.777 57.147 1.00 45.17 108 ASP B CA 1
ATOM 2811 C C . ASP B 1 109 ? 6.554 22.871 55.622 1.00 44.98 108 ASP B C 1
ATOM 2812 O O . ASP B 1 109 ? 6.127 23.872 55.035 1.00 46.10 108 ASP B O 1
ATOM 2817 N N . ASN B 1 110 ? 7.068 21.812 54.988 1.00 42.98 109 ASN B N 1
ATOM 2818 C CA . ASN B 1 110 ? 7.212 21.804 53.537 1.00 41.32 109 ASN B CA 1
ATOM 2819 C C . ASN B 1 110 ? 5.871 21.967 52.833 1.00 41.53 109 ASN B C 1
ATOM 2820 O O . ASN B 1 110 ? 5.803 22.604 51.776 1.00 38.44 109 ASN B O 1
ATOM 2825 N N . LYS B 1 111 ? 4.793 21.425 53.411 1.00 45.20 110 LYS B N 1
ATOM 2826 C CA . LYS B 1 111 ? 3.498 21.460 52.731 1.00 44.40 110 LYS B CA 1
ATOM 2827 C C . LYS B 1 111 ? 2.957 22.886 52.662 1.00 36.88 110 LYS B C 1
ATOM 2828 O O . LYS B 1 111 ? 2.531 23.347 51.601 1.00 37.91 110 LYS B O 1
ATOM 2834 N N . ASN B 1 112 ? 3.005 23.611 53.778 1.00 36.81 111 ASN B N 1
ATOM 2835 C CA . ASN B 1 112 ? 2.733 25.046 53.770 1.00 37.21 111 ASN B CA 1
ATOM 2836 C C . ASN B 1 112 ? 3.620 25.788 52.765 1.00 42.57 111 ASN B C 1
ATOM 2837 O O . ASN B 1 112 ? 3.136 26.655 52.027 1.00 40.72 111 ASN B O 1
ATOM 2842 N N . ASP B 1 113 ? 4.922 25.464 52.725 1.00 39.12 112 ASP B N 1
ATOM 2843 C CA . ASP B 1 113 ? 5.818 26.028 51.715 1.00 35.98 112 ASP B CA 1
ATOM 2844 C C . ASP B 1 113 ? 5.280 25.797 50.314 1.00 37.45 112 ASP B C 1
ATOM 2845 O O . ASP B 1 113 ? 5.153 26.733 49.514 1.00 35.52 112 ASP B O 1
ATOM 2850 N N . ILE B 1 114 ? 4.961 24.540 50.004 1.00 34.84 113 ILE B N 1
ATOM 2851 C CA . ILE B 1 114 ? 4.447 24.180 48.688 1.00 36.75 113 ILE B CA 1
ATOM 2852 C C . ILE B 1 114 ? 3.150 24.926 48.380 1.00 37.55 113 ILE B C 1
ATOM 2853 O O . ILE B 1 114 ? 2.911 25.335 47.236 1.00 36.42 113 ILE B O 1
ATOM 2858 N N . GLN B 1 115 ? 2.310 25.147 49.398 1.00 42.23 114 GLN B N 1
ATOM 2859 C CA . GLN B 1 115 ? 1.020 25.812 49.192 1.00 40.59 114 GLN B CA 1
ATOM 2860 C C . GLN B 1 115 ? 1.192 27.287 48.867 1.00 39.30 114 GLN B C 1
ATOM 2861 O O . GLN B 1 115 ? 0.419 27.845 48.079 1.00 42.95 114 GLN B O 1
ATOM 2867 N N . ILE B 1 116 ? 2.157 27.943 49.511 1.00 38.01 115 ILE B N 1
ATOM 2868 C CA . ILE B 1 116 ? 2.452 29.342 49.213 1.00 43.60 115 ILE B CA 1
ATOM 2869 C C . ILE B 1 116 ? 3.021 29.475 47.807 1.00 41.57 115 ILE B C 1
ATOM 2870 O O . ILE B 1 116 ? 2.608 30.343 47.028 1.00 40.70 115 ILE B O 1
ATOM 2875 N N . PHE B 1 117 ? 4.003 28.632 47.485 1.00 38.69 116 PHE B N 1
ATOM 2876 C CA . PHE B 1 117 ? 4.544 28.499 46.135 1.00 36.03 116 PHE B CA 1
ATOM 2877 C C . PHE B 1 117 ? 3.431 28.407 45.090 1.00 38.90 116 PHE B C 1
ATOM 2878 O O . PHE B 1 117 ? 3.324 29.255 44.193 1.00 40.47 116 PHE B O 1
ATOM 2886 N N . ALA B 1 118 ? 2.589 27.369 45.192 1.00 40.18 117 ALA B N 1
ATOM 2887 C CA . ALA B 1 118 ? 1.550 27.141 44.186 1.00 39.91 117 ALA B CA 1
ATOM 2888 C C . ALA B 1 118 ? 0.671 28.369 44.006 1.00 39.80 117 ALA B C 1
ATOM 2889 O O . ALA B 1 118 ? 0.355 28.767 42.878 1.00 38.55 117 ALA B O 1
ATOM 2891 N N . LEU B 1 119 ? 0.291 28.998 45.109 1.00 35.80 118 LEU B N 1
ATOM 2892 C CA . LEU B 1 119 ? -0.611 30.134 45.025 1.00 40.35 118 LEU B CA 1
ATOM 2893 C C . LEU B 1 119 ? 0.041 31.315 44.317 1.00 39.08 118 LEU B C 1
ATOM 2894 O O . LEU B 1 119 ? -0.593 31.969 43.482 1.00 42.58 118 LEU B O 1
ATOM 2899 N N . ALA B 1 120 ? 1.313 31.591 44.610 1.00 41.28 119 ALA B N 1
ATOM 2900 C CA . ALA B 1 120 ? 1.995 32.679 43.918 1.00 39.41 119 ALA B CA 1
ATOM 2901 C C . ALA B 1 120 ? 2.157 32.363 42.434 1.00 40.89 119 ALA B C 1
ATOM 2902 O O . ALA B 1 120 ? 2.097 33.259 41.582 1.00 38.06 119 ALA B O 1
ATOM 2904 N N . LEU B 1 121 ? 2.360 31.086 42.113 1.00 38.45 120 LEU B N 1
ATOM 2905 C CA . LEU B 1 121 ? 2.525 30.675 40.728 1.00 37.86 120 LEU B CA 1
ATOM 2906 C C . LEU B 1 121 ? 1.208 30.756 39.965 1.00 42.20 120 LEU B C 1
ATOM 2907 O O . LEU B 1 121 ? 1.207 31.029 38.759 1.00 39.63 120 LEU B O 1
ATOM 2912 N N . LEU B 1 122 ? 0.077 30.546 40.654 1.00 39.92 121 LEU B N 1
ATOM 2913 C CA . LEU B 1 122 ? -1.223 30.602 39.993 1.00 38.84 121 LEU B CA 1
ATOM 2914 C C . LEU B 1 122 ? -1.695 32.031 39.751 1.00 39.88 121 LEU B C 1
ATOM 2915 O O . LEU B 1 122 ? -2.438 32.278 38.794 1.00 42.96 121 LEU B O 1
ATOM 2920 N N . LEU B 1 123 ? -1.300 32.981 40.593 1.00 35.07 122 LEU B N 1
ATOM 2921 C CA . LEU B 1 123 ? -1.812 34.334 40.452 1.00 38.11 122 LEU B CA 1
ATOM 2922 C C . LEU B 1 123 ? -1.010 35.186 39.482 1.00 45.49 122 LEU B C 1
ATOM 2923 O O . LEU B 1 123 ? -1.504 36.228 39.036 1.00 47.27 122 LEU B O 1
ATOM 2928 N N . SER B 1 124 ? 0.198 34.762 39.133 1.00 45.64 123 SER B N 1
ATOM 2929 C CA . SER B 1 124 ? 1.148 35.608 38.441 1.00 42.78 123 SER B CA 1
ATOM 2930 C C . SER B 1 124 ? 1.010 35.473 36.936 1.00 40.88 123 SER B C 1
ATOM 2931 O O . SER B 1 124 ? 0.609 34.427 36.416 1.00 37.57 123 SER B O 1
ATOM 2934 N N . SER B 1 125 ? 1.369 36.545 36.237 1.00 41.99 124 SER B N 1
ATOM 2935 C CA . SER B 1 125 ? 1.645 36.470 34.809 1.00 39.39 124 SER B CA 1
ATOM 2936 C C . SER B 1 125 ? 3.138 36.470 34.519 1.00 42.29 124 SER B C 1
ATOM 2937 O O . SER B 1 125 ? 3.558 35.943 33.480 1.00 42.72 124 SER B O 1
ATOM 2940 N N . THR B 1 126 ? 3.944 37.021 35.432 1.00 37.69 125 THR B N 1
ATOM 2941 C CA . THR B 1 126 ? 5.398 36.894 35.412 1.00 39.91 125 THR B CA 1
ATOM 2942 C C . THR B 1 126 ? 5.867 36.349 36.755 1.00 38.73 125 THR B C 1
ATOM 2943 O O . THR B 1 126 ? 5.572 36.928 37.810 1.00 39.25 125 THR B O 1
ATOM 2947 N N . PHE B 1 127 ? 6.581 35.232 36.714 1.00 34.28 126 PHE B N 1
ATOM 2948 C CA . PHE B 1 127 ? 6.995 34.500 37.903 1.00 36.76 126 PHE B CA 1
ATOM 2949 C C . PHE B 1 127 ? 8.510 34.603 38.080 1.00 37.18 126 PHE B C 1
ATOM 2950 O O . PHE B 1 127 ? 9.272 34.098 37.247 1.00 36.08 126 PHE B O 1
ATOM 2958 N N . VAL B 1 128 ? 8.948 35.242 39.162 1.00 37.21 127 VAL B N 1
ATOM 2959 C CA . VAL B 1 128 ? 10.370 35.476 39.412 1.00 36.77 127 VAL B CA 1
ATOM 2960 C C . VAL B 1 128 ? 10.858 34.453 40.435 1.00 34.62 127 VAL B C 1
ATOM 2961 O O . VAL B 1 128 ? 10.449 34.477 41.597 1.00 33.53 127 VAL B O 1
ATOM 2965 N N . TYR B 1 129 ? 11.721 33.544 40.001 1.00 36.30 128 TYR B N 1
ATOM 2966 C CA . TYR B 1 129 ? 12.281 32.490 40.844 1.00 32.14 128 TYR B CA 1
ATOM 2967 C C . TYR B 1 129 ? 13.662 32.949 41.292 1.00 37.90 128 TYR B C 1
ATOM 2968 O O . TYR B 1 129 ? 14.583 33.046 40.468 1.00 37.87 128 TYR B O 1
ATOM 2977 N N . ASN B 1 130 ? 13.816 33.210 42.594 1.00 31.58 129 ASN B N 1
ATOM 2978 C CA . ASN B 1 130 ? 14.996 33.887 43.125 1.00 36.13 129 ASN B CA 1
ATOM 2979 C C . ASN B 1 130 ? 15.894 32.878 43.839 1.00 36.90 129 ASN B C 1
ATOM 2980 O O . ASN B 1 130 ? 15.510 32.329 44.876 1.00 37.30 129 ASN B O 1
ATOM 2985 N N . THR B 1 131 ? 17.076 32.620 43.282 1.00 37.22 130 THR B N 1
ATOM 2986 C CA . THR B 1 131 ? 18.066 31.747 43.916 1.00 39.96 130 THR B CA 1
ATOM 2987 C C . THR B 1 131 ? 19.392 32.477 44.074 1.00 37.79 130 THR B C 1
ATOM 2988 O O . THR B 1 131 ? 19.583 33.596 43.584 1.00 38.66 130 THR B O 1
ATOM 2992 N N . VAL B 1 132 ? 20.326 31.808 44.750 1.00 39.45 131 VAL B N 1
ATOM 2993 C CA . VAL B 1 132 ? 21.602 32.394 45.149 1.00 34.09 131 VAL B CA 1
ATOM 2994 C C . VAL B 1 132 ? 22.737 31.596 44.521 1.00 34.06 131 VAL B C 1
ATOM 2995 O O . VAL B 1 132 ? 22.751 30.363 44.603 1.00 32.62 131 VAL B O 1
ATOM 2999 N N . ASN B 1 133 ? 23.675 32.311 43.888 1.00 36.27 132 ASN B N 1
ATOM 3000 C CA . ASN B 1 133 ? 24.945 31.809 43.363 1.00 37.34 132 ASN B CA 1
ATOM 3001 C C . ASN B 1 133 ? 24.840 31.031 42.048 1.00 39.65 132 ASN B C 1
ATOM 3002 O O . ASN B 1 133 ? 25.681 31.212 41.162 1.00 40.04 132 ASN B O 1
ATOM 3007 N N . LYS B 1 134 ? 23.855 30.150 41.903 1.00 30.72 133 LYS B N 1
ATOM 3008 C CA . LYS B 1 134 ? 23.928 29.135 40.856 1.00 37.77 133 LYS B CA 1
ATOM 3009 C C . LYS B 1 134 ? 22.565 28.478 40.725 1.00 38.72 133 LYS B C 1
ATOM 3010 O O . LYS B 1 134 ? 21.716 28.602 41.608 1.00 41.99 133 LYS B O 1
ATOM 3016 N N . ILE B 1 135 ? 22.371 27.755 39.622 1.00 35.98 134 ILE B N 1
ATOM 3017 C CA . ILE B 1 135 ? 21.178 26.935 39.435 1.00 35.12 134 ILE B CA 1
ATOM 3018 C C . ILE B 1 135 ? 21.433 25.564 40.047 1.00 36.38 134 ILE B C 1
ATOM 3019 O O . ILE B 1 135 ? 22.361 24.857 39.639 1.00 36.86 134 ILE B O 1
ATOM 3024 N N . ASP B 1 136 ? 20.594 25.190 41.011 1.00 34.60 135 ASP B N 1
ATOM 3025 C CA . ASP B 1 136 ? 20.681 23.949 41.772 1.00 34.35 135 ASP B CA 1
ATOM 3026 C C . ASP B 1 136 ? 19.614 22.974 41.283 1.00 36.31 135 ASP B C 1
ATOM 3027 O O . ASP B 1 136 ? 18.489 23.382 40.969 1.00 35.80 135 ASP B O 1
ATOM 3032 N N . GLN B 1 137 ? 19.945 21.680 41.260 1.00 32.03 136 GLN B N 1
ATOM 3033 C CA . GLN B 1 137 ? 18.956 20.707 40.804 1.00 34.02 136 GLN B CA 1
ATOM 3034 C C . GLN B 1 137 ? 17.741 20.681 41.729 1.00 40.23 136 GLN B C 1
ATOM 3035 O O . GLN B 1 137 ? 16.605 20.541 41.265 1.00 37.70 136 GLN B O 1
ATOM 3041 N N . GLY B 1 138 ? 17.953 20.851 43.040 1.00 34.56 137 GLY B N 1
ATOM 3042 C CA . GLY B 1 138 ? 16.830 20.851 43.962 1.00 35.14 137 GLY B CA 1
ATOM 3043 C C . GLY B 1 138 ? 15.842 21.974 43.708 1.00 35.03 137 GLY B C 1
ATOM 3044 O O . GLY B 1 138 ? 14.638 21.798 43.898 1.00 38.44 137 GLY B O 1
ATOM 3045 N N . ALA B 1 139 ? 16.335 23.140 43.285 1.00 36.51 138 ALA B N 1
ATOM 3046 C CA . ALA B 1 139 ? 15.464 24.259 42.942 1.00 33.02 138 ALA B CA 1
ATOM 3047 C C . ALA B 1 139 ? 14.657 23.969 41.679 1.00 39.55 138 ALA B C 1
ATOM 3048 O O . ALA B 1 139 ? 13.498 24.392 41.563 1.00 36.64 138 ALA B O 1
ATOM 3050 N N . ILE B 1 140 ? 15.253 23.248 40.721 1.00 38.43 139 ILE B N 1
ATOM 3051 C CA . ILE B 1 140 ? 14.513 22.849 39.528 1.00 36.66 139 ILE B CA 1
ATOM 3052 C C . ILE B 1 140 ? 13.439 21.825 39.885 1.00 39.63 139 ILE B C 1
ATOM 3053 O O . ILE B 1 140 ? 12.288 21.927 39.439 1.00 38.73 139 ILE B O 1
ATOM 3058 N N . ASP B 1 141 ? 13.795 20.816 40.685 1.00 40.49 140 ASP B N 1
ATOM 3059 C CA . ASP B 1 141 ? 12.835 19.768 41.023 1.00 38.73 140 ASP B CA 1
ATOM 3060 C C . ASP B 1 141 ? 11.634 20.347 41.764 1.00 40.83 140 ASP B C 1
ATOM 3061 O O . ASP B 1 141 ? 10.485 20.001 41.469 1.00 40.93 140 ASP B O 1
ATOM 3066 N N . LEU B 1 142 ? 11.881 21.231 42.733 1.00 39.55 141 LEU B N 1
ATOM 3067 C CA . LEU B 1 142 ? 10.780 21.871 43.447 1.00 38.30 141 LEU B CA 1
ATOM 3068 C C . LEU B 1 142 ? 9.889 22.655 42.484 1.00 40.84 141 LEU B C 1
ATOM 3069 O O . LEU B 1 142 ? 8.656 22.495 42.486 1.00 36.51 141 LEU B O 1
ATOM 3074 N N . LEU B 1 143 ? 10.501 23.490 41.632 1.00 37.43 142 LEU B N 1
ATOM 3075 C CA . LEU B 1 143 ? 9.732 24.231 40.632 1.00 39.14 142 LEU B CA 1
ATOM 3076 C C . LEU B 1 143 ? 8.906 23.294 39.765 1.00 41.86 142 LEU B C 1
ATOM 3077 O O . LEU B 1 143 ? 7.727 23.557 39.495 1.00 39.40 142 LEU B O 1
ATOM 3082 N N . HIS B 1 144 ? 9.499 22.180 39.338 1.00 40.98 143 HIS B N 1
ATOM 3083 C CA . HIS B 1 144 ? 8.756 21.217 38.536 1.00 42.19 143 HIS B CA 1
ATOM 3084 C C . HIS B 1 144 ? 7.573 20.641 39.311 1.00 44.92 143 HIS B C 1
ATOM 3085 O O . HIS B 1 144 ? 6.447 20.580 38.798 1.00 43.10 143 HIS B O 1
ATOM 3092 N N . ASN B 1 145 ? 7.811 20.210 40.551 1.00 41.47 144 ASN B N 1
ATOM 3093 C CA . ASN B 1 145 ? 6.765 19.526 41.300 1.00 44.23 144 ASN B CA 1
ATOM 3094 C C . ASN B 1 145 ? 5.586 20.444 41.598 1.00 44.73 144 ASN B C 1
ATOM 3095 O O . ASN B 1 145 ? 4.428 20.038 41.449 1.00 42.70 144 ASN B O 1
ATOM 3100 N N . VAL B 1 146 ? 5.855 21.680 42.021 1.00 39.53 145 VAL B N 1
ATOM 3101 C CA . VAL B 1 146 ? 4.768 22.628 42.226 1.00 41.13 145 VAL B CA 1
ATOM 3102 C C . VAL B 1 146 ? 4.011 22.847 40.920 1.00 48.59 145 VAL B C 1
ATOM 3103 O O . VAL B 1 146 ? 2.776 22.928 40.906 1.00 44.32 145 VAL B O 1
ATOM 3107 N N . THR B 1 147 ? 4.740 22.901 39.798 1.00 43.81 146 THR B N 1
ATOM 3108 C CA . THR B 1 147 ? 4.107 23.077 38.493 1.00 45.61 146 THR B CA 1
ATOM 3109 C C . THR B 1 147 ? 3.128 21.943 38.182 1.00 47.61 146 THR B C 1
ATOM 3110 O O . THR B 1 147 ? 2.019 22.190 37.692 1.00 49.12 146 THR B O 1
ATOM 3114 N N . GLU B 1 148 ? 3.509 20.697 38.475 1.00 49.65 147 GLU B N 1
ATOM 3115 C CA . GLU B 1 148 ? 2.607 19.576 38.231 1.00 49.44 147 GLU B CA 1
ATOM 3116 C C . GLU B 1 148 ? 1.394 19.629 39.150 1.00 49.52 147 GLU B C 1
ATOM 3117 O O . GLU B 1 148 ? 0.278 19.330 38.717 1.00 55.18 147 GLU B O 1
ATOM 3123 N N . LEU B 1 149 ? 1.581 20.024 40.411 1.00 46.99 148 LEU B N 1
ATOM 3124 C CA . LEU B 1 149 ? 0.433 20.172 41.308 1.00 48.91 148 LEU B CA 1
ATOM 3125 C C . LEU B 1 149 ? -0.464 21.321 40.869 1.00 50.79 148 LEU B C 1
ATOM 3126 O O . LEU B 1 149 ? -1.691 21.240 40.975 1.00 54.71 148 LEU B O 1
ATOM 3131 N N . THR B 1 150 ? 0.137 22.396 40.369 1.00 50.97 149 THR B N 1
ATOM 3132 C CA . THR B 1 150 ? -0.629 23.543 39.904 1.00 52.41 149 THR B CA 1
ATOM 3133 C C . THR B 1 150 ? -1.502 23.191 38.699 1.00 53.92 149 THR B C 1
ATOM 3134 O O . THR B 1 150 ? -2.588 23.753 38.537 1.00 55.37 149 THR B O 1
ATOM 3138 N N . ASP B 1 151 ? -1.061 22.254 37.856 1.00 52.74 150 ASP B N 1
ATOM 3139 C CA . ASP B 1 151 ? -1.885 21.832 36.726 1.00 58.39 150 ASP B CA 1
ATOM 3140 C C . ASP B 1 151 ? -3.114 21.060 37.187 1.00 58.65 150 ASP B C 1
ATOM 3141 O O . ASP B 1 151 ? -4.220 21.281 36.683 1.00 57.31 150 ASP B O 1
ATOM 3146 N N . LEU B 1 152 ? -2.943 20.152 38.144 1.00 57.31 151 LEU B N 1
ATOM 3147 C CA . LEU B 1 152 ? -4.062 19.326 38.564 1.00 59.50 151 LEU B CA 1
ATOM 3148 C C . LEU B 1 152 ? -5.140 20.112 39.298 1.00 57.82 151 LEU B C 1
ATOM 3149 O O . LEU B 1 152 ? -6.290 19.668 39.317 1.00 61.28 151 LEU B O 1
ATOM 3154 N N . LEU B 1 153 ? -4.813 21.259 39.891 1.00 57.30 152 LEU B N 1
ATOM 3155 C CA . LEU B 1 153 ? -5.828 22.063 40.576 1.00 61.20 152 LEU B CA 1
ATOM 3156 C C . LEU B 1 153 ? -6.424 23.154 39.669 1.00 62.35 152 LEU B C 1
ATOM 3157 O O . LEU B 1 153 ? -6.407 23.049 38.433 1.00 67.29 152 LEU B O 1
ATOM 3159 N N . PRO B 1 175 ? 2.722 31.352 32.667 1.00 40.90 174 PRO B N 1
ATOM 3160 C CA . PRO B 1 175 ? 3.414 32.569 33.114 1.00 39.57 174 PRO B CA 1
ATOM 3161 C C . PRO B 1 175 ? 4.885 32.582 32.696 1.00 42.37 174 PRO B C 1
ATOM 3162 O O . PRO B 1 175 ? 5.527 31.542 32.521 1.00 40.44 174 PRO B O 1
ATOM 3166 N N . ASP B 1 176 ? 5.416 33.780 32.511 1.00 41.96 175 ASP B N 1
ATOM 3167 C CA . ASP B 1 176 ? 6.760 33.925 31.984 1.00 42.47 175 ASP B CA 1
ATOM 3168 C C . ASP B 1 176 ? 7.760 33.786 33.137 1.00 44.38 175 ASP B C 1
ATOM 3169 O O . ASP B 1 176 ? 7.590 34.389 34.201 1.00 43.60 175 ASP B O 1
ATOM 3174 N N . LEU B 1 177 ? 8.752 32.913 32.953 1.00 41.18 176 LEU B N 1
ATOM 3175 C CA . LEU B 1 177 ? 9.699 32.563 34.004 1.00 42.01 176 LEU B CA 1
ATOM 3176 C C . LEU B 1 177 ? 10.913 33.483 33.940 1.00 39.48 176 LEU B C 1
ATOM 3177 O O . LEU B 1 177 ? 11.563 33.595 32.898 1.00 41.79 176 LEU B O 1
ATOM 3182 N N . VAL B 1 178 ? 11.212 34.141 35.050 1.00 32.99 177 VAL B N 1
ATOM 3183 C CA . VAL B 1 178 ? 12.398 34.968 35.175 1.00 39.09 177 VAL B CA 1
ATOM 3184 C C . VAL B 1 178 ? 13.217 34.393 36.321 1.00 35.87 177 VAL B C 1
ATOM 3185 O O . VAL B 1 178 ? 12.849 34.524 37.496 1.00 39.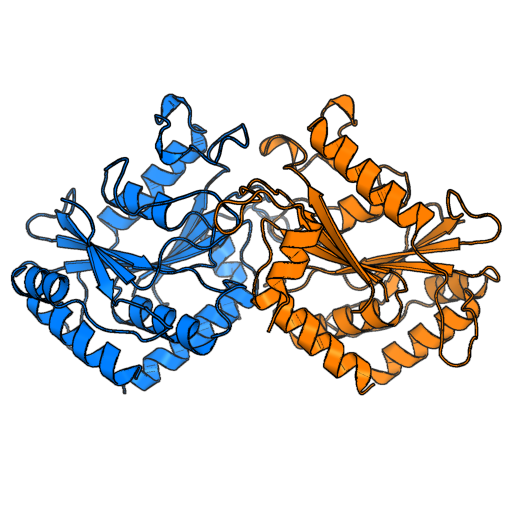26 177 VAL B O 1
ATOM 3189 N N . TRP B 1 179 ? 14.301 33.721 35.985 1.00 34.24 178 TRP B N 1
ATOM 3190 C CA . TRP B 1 179 ? 15.157 33.101 36.985 1.00 36.43 178 TRP B CA 1
ATOM 3191 C C . TRP B 1 179 ? 16.247 34.099 37.355 1.00 34.94 178 TRP B C 1
ATOM 3192 O O . TRP B 1 179 ? 17.087 34.432 36.522 1.00 34.54 178 TRP B O 1
ATOM 3203 N N . THR B 1 180 ? 16.231 34.594 38.592 1.00 33.75 179 THR B N 1
ATOM 3204 C CA . THR B 1 180 ? 17.249 35.536 39.042 1.00 35.42 179 THR B CA 1
ATOM 3205 C C . THR B 1 180 ? 18.316 34.806 39.853 1.00 36.24 179 THR B C 1
ATOM 3206 O O . THR B 1 180 ? 18.011 33.919 40.655 1.00 38.08 179 THR B O 1
ATOM 3210 N N . LEU B 1 181 ? 19.568 35.177 39.623 1.00 36.03 180 LEU B N 1
ATOM 3211 C CA . LEU B 1 181 ? 20.711 34.590 40.311 1.00 35.94 180 LEU B CA 1
ATOM 3212 C C . LEU B 1 181 ? 21.382 35.700 41.099 1.00 36.90 180 LEU B C 1
ATOM 3213 O O . LEU B 1 181 ? 21.966 36.618 40.512 1.00 39.27 180 LEU B O 1
ATOM 3218 N N . ARG B 1 182 ? 21.297 35.608 42.421 1.00 35.71 181 ARG B N 1
ATOM 3219 C CA . ARG B 1 182 ? 21.840 36.617 43.310 1.00 37.33 181 ARG B CA 1
ATOM 3220 C C . ARG B 1 182 ? 23.256 36.249 43.726 1.00 35.59 181 ARG B C 1
ATOM 3221 O O . ARG B 1 182 ? 23.640 35.075 43.714 1.00 32.90 181 ARG B O 1
ATOM 3229 N N . ASP B 1 183 ? 24.018 37.274 44.118 1.00 35.48 182 ASP B N 1
ATOM 3230 C CA . ASP B 1 183 ? 25.411 37.129 44.539 1.00 39.84 182 ASP B CA 1
ATOM 3231 C C . ASP B 1 183 ? 26.168 36.213 43.579 1.00 39.92 182 ASP B C 1
ATOM 3232 O O . ASP B 1 183 ? 26.805 35.239 43.989 1.00 40.27 182 ASP B O 1
ATOM 3237 N N . PHE B 1 184 ? 26.062 36.510 42.281 1.00 35.85 183 PHE B N 1
ATOM 3238 C CA . PHE B 1 184 ? 26.600 35.644 41.241 1.00 38.29 183 PHE B CA 1
ATOM 3239 C C . PHE B 1 184 ? 28.049 36.028 40.944 1.00 37.41 183 PHE B C 1
ATOM 3240 O O . PHE B 1 184 ? 28.330 37.191 40.647 1.00 42.67 183 PHE B O 1
ATOM 3248 N N . CYS B 1 185 ? 28.970 35.059 41.043 1.00 39.69 184 CYS B N 1
ATOM 3249 C CA . CYS B 1 185 ? 30.366 35.291 40.633 1.00 43.01 184 CYS B CA 1
ATOM 3250 C C . CYS B 1 185 ? 31.007 34.142 39.868 1.00 42.67 184 CYS B C 1
ATOM 3251 O O . CYS B 1 185 ? 32.133 34.315 39.395 1.00 46.01 184 CYS B O 1
ATOM 3254 N N . LEU B 1 186 ? 30.380 32.975 39.764 1.00 39.55 185 LEU B N 1
ATOM 3255 C CA . LEU B 1 186 ? 31.001 31.879 39.035 1.00 38.39 185 LEU B CA 1
ATOM 3256 C C . LEU B 1 186 ? 31.181 32.252 37.563 1.00 38.72 185 LEU B C 1
ATOM 3257 O O . LEU B 1 186 ? 30.485 33.124 37.038 1.00 38.94 185 LEU B O 1
ATOM 3262 N N . GLY B 1 187 ? 32.149 31.612 36.906 1.00 38.18 186 GLY B N 1
ATOM 3263 C CA . GLY B 1 187 ? 32.406 31.894 35.497 1.00 31.05 186 GLY B CA 1
ATOM 3264 C C . GLY B 1 187 ? 31.278 31.354 34.621 1.00 40.05 186 GLY B C 1
ATOM 3265 O O . GLY B 1 187 ? 30.898 30.179 34.720 1.00 37.84 186 GLY B O 1
ATOM 3266 N N . LEU B 1 188 ? 30.720 32.220 33.770 1.00 41.88 187 LEU B N 1
ATOM 3267 C CA . LEU B 1 188 ? 29.644 31.817 32.851 1.00 41.16 187 LEU B CA 1
ATOM 3268 C C . LEU B 1 188 ? 30.281 31.102 31.670 1.00 43.89 187 LEU B C 1
ATOM 3269 O O . LEU B 1 188 ? 30.399 31.629 30.559 1.00 43.37 187 LEU B O 1
ATOM 3274 N N . GLU B 1 189 ? 30.682 29.864 31.925 1.00 42.80 188 GLU B N 1
ATOM 3275 C CA . GLU B 1 189 ? 31.555 29.134 31.021 1.00 46.77 188 GLU B CA 1
ATOM 3276 C C . GLU B 1 189 ? 31.211 27.659 31.101 1.00 45.10 188 GLU B C 1
ATOM 3277 O O . GLU B 1 189 ? 31.341 27.043 32.167 1.00 44.87 188 GLU B O 1
ATOM 3283 N N . ILE B 1 190 ? 30.778 27.105 29.973 1.00 42.97 189 ILE B N 1
ATOM 3284 C CA . ILE B 1 190 ? 30.383 25.709 29.858 1.00 43.94 189 ILE B CA 1
ATOM 3285 C C . ILE B 1 190 ? 31.228 25.070 28.767 1.00 43.49 189 ILE B C 1
ATOM 3286 O O . ILE B 1 190 ? 31.192 25.520 27.615 1.00 46.27 189 ILE B O 1
ATOM 3291 N N . ASP B 1 191 ? 31.967 24.019 29.123 1.00 40.04 190 ASP B N 1
ATOM 3292 C CA . ASP B 1 191 ? 32.850 23.309 28.189 1.00 49.05 190 ASP B CA 1
ATOM 3293 C C . ASP B 1 191 ? 33.680 24.278 27.341 1.00 47.77 190 ASP B C 1
ATOM 3294 O O . ASP B 1 191 ? 33.653 24.246 26.108 1.00 45.99 190 ASP B O 1
ATOM 3299 N N . GLY B 1 192 ? 34.397 25.175 28.015 1.00 44.85 191 GLY B N 1
ATOM 3300 C CA . GLY B 1 192 ? 35.302 26.085 27.339 1.00 45.54 191 GLY B CA 1
ATOM 3301 C C . GLY B 1 192 ? 34.680 27.284 26.645 1.00 50.40 191 GLY B C 1
ATOM 3302 O O . GLY B 1 192 ? 35.431 28.115 26.116 1.00 52.50 191 GLY B O 1
ATOM 3303 N N . GLN B 1 193 ? 33.351 27.429 26.646 1.00 48.97 192 GLN B N 1
ATOM 3304 C CA . GLN B 1 193 ? 32.670 28.486 25.899 1.00 51.60 192 GLN B CA 1
ATOM 3305 C C . GLN B 1 193 ? 31.928 29.447 26.824 1.00 47.21 192 GLN B C 1
ATOM 3306 O O . GLN B 1 193 ? 31.145 29.012 27.670 1.00 45.36 192 GLN B O 1
ATOM 3312 N N . LEU B 1 194 ? 32.150 30.749 26.628 1.00 46.22 193 LEU B N 1
ATOM 3313 C CA . LEU B 1 194 ? 31.397 31.782 27.331 1.00 41.44 193 LEU B CA 1
ATOM 3314 C C . LEU B 1 194 ? 29.920 31.737 26.952 1.00 45.44 193 LEU B C 1
ATOM 3315 O O . LEU B 1 194 ? 29.563 31.704 25.771 1.00 45.85 193 LEU B O 1
ATOM 3320 N N . VAL B 1 195 ? 29.057 31.774 27.958 1.00 43.98 194 VAL B N 1
ATOM 3321 C CA . VAL B 1 195 ? 27.619 31.752 27.737 1.00 44.72 194 VAL B CA 1
ATOM 3322 C C . VAL B 1 195 ? 27.005 32.965 28.414 1.00 38.58 194 VAL B C 1
ATOM 3323 O O . VAL B 1 195 ? 27.590 33.575 29.313 1.00 42.45 194 VAL B O 1
ATOM 3327 N N . THR B 1 196 ? 25.829 33.326 27.947 1.00 39.46 195 THR B N 1
ATOM 3328 C CA . THR B 1 196 ? 25.011 34.292 28.649 1.00 38.83 195 THR B CA 1
ATOM 3329 C C . THR B 1 196 ? 24.234 33.596 29.760 1.00 38.94 195 THR B C 1
ATOM 3330 O O . THR B 1 196 ? 24.082 32.369 29.753 1.00 37.44 195 THR B O 1
ATOM 3334 N N . PRO B 1 197 ? 23.716 34.355 30.728 1.00 41.29 196 PRO B N 1
ATOM 3335 C CA . PRO B 1 197 ? 22.810 33.736 31.710 1.00 37.93 196 PRO B CA 1
ATOM 3336 C C . PRO B 1 197 ? 21.656 32.978 31.066 1.00 38.10 196 PRO B C 1
ATOM 3337 O O . PRO B 1 197 ? 21.292 31.895 31.550 1.00 37.08 196 PRO B O 1
ATOM 3341 N N . ASP B 1 198 ? 21.078 33.513 29.979 1.00 42.87 197 ASP B N 1
ATOM 3342 C CA . ASP B 1 198 ? 19.949 32.853 29.311 1.00 38.84 197 ASP B CA 1
ATOM 3343 C C . ASP B 1 198 ? 20.341 31.476 28.779 1.00 38.13 197 ASP B C 1
ATOM 3344 O O . ASP B 1 198 ? 19.560 30.519 28.868 1.00 34.28 197 ASP B O 1
ATOM 3349 N N . GLU B 1 199 ? 21.556 31.356 28.237 1.00 37.37 198 GLU B N 1
ATOM 3350 C CA . GLU B 1 199 ? 22.059 30.068 27.762 1.00 39.31 198 GLU B CA 1
ATOM 3351 C C . GLU B 1 199 ? 22.452 29.151 28.921 1.00 39.41 198 GLU B C 1
ATOM 3352 O O . GLU B 1 199 ? 22.349 27.922 28.807 1.00 37.02 198 GLU B O 1
ATOM 3358 N N . TYR B 1 200 ? 22.933 29.720 30.028 1.00 37.20 199 TYR B N 1
ATOM 3359 C CA . TYR B 1 200 ? 23.154 28.918 31.229 1.00 37.96 199 TYR B CA 1
ATOM 3360 C C . TYR B 1 200 ? 21.843 28.300 31.714 1.00 37.66 199 TYR B C 1
ATOM 3361 O O . TYR B 1 200 ? 21.747 27.080 31.899 1.00 35.33 199 TYR B O 1
ATOM 3370 N N . LEU B 1 201 ? 20.806 29.129 31.879 1.00 33.25 200 LEU B N 1
ATOM 3371 C CA . LEU B 1 201 ? 19.488 28.616 32.248 1.00 39.05 200 LEU B CA 1
ATOM 3372 C C . LEU B 1 201 ? 19.023 27.533 31.286 1.00 39.30 200 LEU B C 1
ATOM 3373 O O . LEU B 1 201 ? 18.559 26.467 31.716 1.00 39.48 200 LEU B O 1
ATOM 3378 N N . GLU B 1 202 ? 19.150 27.782 29.978 1.00 35.72 201 GLU B N 1
ATOM 3379 C CA . GLU B 1 202 ? 18.705 26.802 28.995 1.00 41.27 201 GLU B CA 1
ATOM 3380 C C . GLU B 1 202 ? 19.502 25.507 29.116 1.00 39.40 201 GLU B C 1
ATOM 3381 O O . GLU B 1 202 ? 18.937 24.409 29.028 1.00 37.32 201 GLU B O 1
ATOM 3387 N N . ASN B 1 203 ? 20.815 25.615 29.335 1.00 36.45 202 ASN B N 1
ATOM 3388 C CA . ASN B 1 203 ? 21.624 24.412 29.510 1.00 41.65 202 ASN B CA 1
ATOM 3389 C C . ASN B 1 203 ? 21.219 23.646 30.763 1.00 38.61 202 ASN B C 1
ATOM 3390 O O . ASN B 1 203 ? 21.261 22.411 30.769 1.00 39.67 202 ASN B O 1
ATOM 3395 N N . SER B 1 204 ? 20.800 24.351 31.817 1.00 38.36 203 SER B N 1
ATOM 3396 C CA . SER B 1 204 ? 20.439 23.697 33.074 1.00 39.35 203 SER B CA 1
ATOM 3397 C C . SER B 1 204 ? 19.113 22.934 33.020 1.00 40.96 203 SER B C 1
ATOM 3398 O O . SER B 1 204 ? 18.872 22.099 33.901 1.00 40.08 203 SER B O 1
ATOM 3401 N N . LEU B 1 205 ? 18.247 23.190 32.031 1.00 40.07 204 LEU B N 1
ATOM 3402 C CA . LEU B 1 205 ? 16.914 22.580 32.002 1.00 42.34 204 LEU B CA 1
ATOM 3403 C C . LEU B 1 205 ? 16.762 21.467 30.966 1.00 44.06 204 LEU B C 1
ATOM 3404 O O . LEU B 1 205 ? 15.645 20.996 30.744 1.00 48.80 204 LEU B O 1
ATOM 3409 N N . ARG B 1 206 ? 17.841 21.020 30.346 1.00 43.36 205 ARG B N 1
ATOM 3410 C CA . ARG B 1 206 ? 17.736 19.991 29.323 1.00 50.61 205 ARG B CA 1
ATOM 3411 C C . ARG B 1 206 ? 17.556 18.600 29.932 1.00 47.10 205 ARG B C 1
ATOM 3412 O O . ARG B 1 206 ? 17.944 18.356 31.073 1.00 50.87 205 ARG B O 1
ATOM 3420 N N . PRO B 1 207 ? 16.981 17.651 29.172 1.00 51.00 206 PRO B N 1
ATOM 3421 C CA . PRO B 1 207 ? 16.732 16.306 29.705 1.00 48.66 206 PRO B CA 1
ATOM 3422 C C . PRO B 1 207 ? 18.003 15.548 30.070 1.00 52.91 206 PRO B C 1
ATOM 3423 O O . PRO B 1 207 ? 18.918 15.558 29.244 1.00 56.11 206 PRO B O 1
ATOM 3427 N N . PHE B 1 229 ? 7.845 25.698 30.856 1.00 53.86 228 PHE B N 1
ATOM 3428 C CA . PHE B 1 229 ? 7.747 27.155 30.846 1.00 51.44 228 PHE B CA 1
ATOM 3429 C C . PHE B 1 229 ? 8.227 27.681 29.500 1.00 55.13 228 PHE B C 1
ATOM 3430 O O . PHE B 1 229 ? 9.426 27.864 29.308 1.00 51.98 228 PHE B O 1
ATOM 3438 N N . PRO B 1 230 ? 7.295 27.926 28.572 1.00 55.88 229 PRO B N 1
ATOM 3439 C CA . PRO B 1 230 ? 7.713 28.331 27.213 1.00 56.32 229 PRO B CA 1
ATOM 3440 C C . PRO B 1 230 ? 8.595 29.575 27.167 1.00 51.45 229 PRO B C 1
ATOM 3441 O O . PRO B 1 230 ? 9.615 29.570 26.470 1.00 53.73 229 PRO B O 1
ATOM 3445 N N . LYS B 1 231 ? 8.237 30.643 27.881 1.00 48.68 230 LYS B N 1
ATOM 3446 C CA . LYS B 1 231 ? 9.031 31.868 27.921 1.00 50.19 230 LYS B CA 1
ATOM 3447 C C . LYS B 1 231 ? 9.877 31.878 29.198 1.00 50.85 230 LYS B C 1
ATOM 3448 O O . LYS B 1 231 ? 9.336 31.935 30.309 1.00 45.29 230 LYS B O 1
ATOM 3454 N N . LYS B 1 232 ? 11.202 31.823 29.036 1.00 48.00 231 LYS B N 1
ATOM 3455 C CA . LYS B 1 232 ? 12.157 31.796 30.137 1.00 43.12 231 LYS B CA 1
ATOM 3456 C C . LYS B 1 232 ? 13.156 32.942 29.998 1.00 45.57 231 LYS B C 1
ATOM 3457 O O . LYS B 1 232 ? 13.454 33.416 28.899 1.00 48.78 231 LYS B O 1
ATOM 3463 N N . LYS B 1 233 ? 13.710 33.360 31.127 1.00 43.13 232 LYS B N 1
ATOM 3464 C CA . LYS B 1 233 ? 14.675 34.444 31.139 1.00 39.41 232 LYS B CA 1
ATOM 3465 C C . LYS B 1 233 ? 15.487 34.327 32.417 1.00 40.77 232 LYS B C 1
ATOM 3466 O O . LYS B 1 233 ? 14.993 33.832 33.436 1.00 39.84 232 LYS B O 1
ATOM 3472 N N . CYS B 1 234 ? 16.739 34.777 32.359 1.00 42.74 233 CYS B N 1
ATOM 3473 C CA . CYS B 1 234 ? 17.649 34.597 33.481 1.00 34.31 233 CYS B CA 1
ATOM 3474 C C . CYS B 1 234 ? 18.510 35.833 33.663 1.00 38.78 233 CYS B C 1
ATOM 3475 O O . CYS B 1 234 ? 19.218 36.243 32.737 1.00 38.88 233 CYS B O 1
ATOM 3478 N N . PHE B 1 235 ? 18.466 36.407 34.862 1.00 37.73 234 PHE B N 1
ATOM 3479 C CA . PHE B 1 235 ? 19.226 37.604 35.190 1.00 35.66 234 PHE B CA 1
ATOM 3480 C C . PHE B 1 235 ? 20.212 37.316 36.322 1.00 40.94 234 PHE B C 1
ATOM 3481 O O . PHE B 1 235 ? 19.854 36.679 37.327 1.00 35.83 234 PHE B O 1
ATOM 3489 N N . ILE B 1 236 ? 21.467 37.785 36.156 1.00 29.04 235 ILE B N 1
ATOM 3490 C CA . ILE B 1 236 ? 22.487 37.636 37.195 1.00 38.26 235 ILE B CA 1
ATOM 3491 C C . ILE B 1 236 ? 22.604 38.934 37.987 1.00 38.25 235 ILE B C 1
ATOM 3492 O O . ILE B 1 236 ? 22.256 40.027 37.516 1.00 38.06 235 ILE B O 1
ATOM 3497 N N . PHE B 1 237 ? 23.074 38.809 39.222 1.00 34.58 236 PHE B N 1
ATOM 3498 C CA . PHE B 1 237 ? 23.255 39.961 40.097 1.00 37.73 236 PHE B CA 1
ATOM 3499 C C . PHE B 1 237 ? 24.508 39.742 40.924 1.00 38.49 236 PHE B C 1
ATOM 3500 O O . PHE B 1 237 ? 24.660 38.697 41.568 1.00 33.84 236 PHE B O 1
ATOM 3508 N N . ASP B 1 238 ? 25.397 40.728 40.899 1.00 36.37 237 ASP B N 1
ATOM 3509 C CA . ASP B 1 238 ? 26.556 40.703 41.762 1.00 39.36 237 ASP B CA 1
ATOM 3510 C C . ASP B 1 238 ? 26.132 40.826 43.222 1.00 41.71 237 ASP B C 1
ATOM 3511 O O . ASP B 1 238 ? 24.977 41.127 43.545 1.00 37.05 237 ASP B O 1
ATOM 3516 N N . LEU B 1 239 ? 27.092 40.581 44.104 1.00 38.97 238 LEU B N 1
ATOM 3517 C CA . LEU B 1 239 ? 27.010 41.036 45.475 1.00 39.71 238 LEU B CA 1
ATOM 3518 C C . LEU B 1 239 ? 26.682 42.525 45.472 1.00 41.54 238 LEU B C 1
ATOM 3519 O O . LEU B 1 239 ? 27.469 43.321 44.936 1.00 39.70 238 LEU B O 1
ATOM 3524 N N . PRO B 1 240 ? 25.540 42.941 46.027 1.00 41.80 239 PRO B N 1
ATOM 3525 C CA . PRO B 1 240 ? 25.166 44.362 45.920 1.00 39.04 239 PRO B CA 1
ATOM 3526 C C . PRO B 1 240 ? 26.190 45.310 46.535 1.00 43.50 239 PRO B C 1
ATOM 3527 O O . PRO B 1 240 ? 26.377 46.425 46.031 1.00 48.00 239 PRO B O 1
ATOM 3531 N N . ALA B 1 241 ? 26.888 44.888 47.581 1.00 45.82 240 ALA B N 1
ATOM 3532 C CA . ALA B 1 241 ? 27.819 45.741 48.309 1.00 44.96 240 ALA B CA 1
ATOM 3533 C C . ALA B 1 241 ? 28.754 44.831 49.097 1.00 44.87 240 ALA B C 1
ATOM 3534 O O . ALA B 1 241 ? 28.589 43.609 49.106 1.00 45.69 240 ALA B O 1
ATOM 3536 N N . HIS B 1 242 ? 29.739 45.430 49.760 1.00 43.75 241 HIS B N 1
ATOM 3537 C CA . HIS B 1 242 ? 30.637 44.637 50.590 1.00 52.60 241 HIS B CA 1
ATOM 3538 C C . HIS B 1 242 ? 29.871 44.051 51.779 1.00 50.85 241 HIS B C 1
ATOM 3539 O O . HIS B 1 242 ? 28.842 44.579 52.203 1.00 47.72 241 HIS B O 1
ATOM 3546 N N . GLN B 1 243 ? 30.372 42.929 52.308 1.00 49.48 242 GLN B N 1
ATOM 3547 C CA . GLN B 1 243 ? 29.528 42.075 53.145 1.00 53.05 242 GLN B CA 1
ATOM 3548 C C . GLN B 1 243 ? 29.035 42.791 54.405 1.00 51.00 242 GLN B C 1
ATOM 3549 O O . GLN B 1 243 ? 27.912 42.539 54.862 1.00 50.62 242 GLN B O 1
ATOM 3555 N N . LYS B 1 244 ? 29.834 43.703 54.974 1.00 53.57 243 LYS B N 1
ATOM 3556 C CA . LYS B 1 244 ? 29.376 44.342 56.208 1.00 54.43 243 LYS B CA 1
ATOM 3557 C C . LYS B 1 244 ? 28.407 45.491 55.965 1.00 51.81 243 LYS B C 1
ATOM 3558 O O . LYS B 1 244 ? 27.819 45.995 56.926 1.00 56.93 243 LYS B O 1
ATOM 3564 N N . LYS B 1 245 ? 28.212 45.912 54.722 1.00 50.29 244 LYS B N 1
ATOM 3565 C CA . LYS B 1 245 ? 27.180 46.886 54.411 1.00 52.67 244 LYS B CA 1
ATOM 3566 C C . LYS B 1 245 ? 25.852 46.237 54.045 1.00 50.96 244 LYS B C 1
ATOM 3567 O O . LYS B 1 245 ? 24.891 46.955 53.753 1.00 50.88 244 LYS B O 1
ATOM 3573 N N . LEU B 1 246 ? 25.772 44.903 54.078 1.00 47.01 245 LEU B N 1
ATOM 3574 C CA . LEU B 1 246 ? 24.620 44.207 53.513 1.00 48.89 245 LEU B CA 1
ATOM 3575 C C . LEU B 1 246 ? 23.356 44.371 54.355 1.00 49.14 245 LEU B C 1
ATOM 3576 O O . LEU B 1 246 ? 22.250 44.338 53.807 1.00 44.57 245 LEU B O 1
ATOM 3581 N N . ALA B 1 247 ? 23.490 44.529 55.678 1.00 51.78 246 ALA B N 1
ATOM 3582 C CA . ALA B 1 247 ? 22.313 44.624 56.538 1.00 50.11 246 ALA B CA 1
ATOM 3583 C C . ALA B 1 247 ? 21.611 45.965 56.393 1.00 52.16 246 ALA B C 1
ATOM 3584 O O . ALA B 1 247 ? 20.389 46.043 56.557 1.00 57.28 246 ALA B O 1
ATOM 3586 N N . GLN B 1 248 ? 22.360 47.021 56.103 1.00 53.77 247 GLN B N 1
ATOM 3587 C CA . GLN B 1 248 ? 21.834 48.361 55.901 1.00 54.06 247 GLN B CA 1
ATOM 3588 C C . GLN B 1 248 ? 21.578 48.664 54.431 1.00 54.64 247 GLN B C 1
ATOM 3589 O O . GLN B 1 248 ? 21.361 49.829 54.082 1.00 55.47 247 GLN B O 1
ATOM 3595 N N . LEU B 1 249 ? 21.605 47.639 53.574 1.00 50.31 248 LEU B N 1
ATOM 3596 C CA . LEU B 1 249 ? 21.543 47.826 52.124 1.00 51.39 248 LEU B CA 1
ATOM 3597 C C . LEU B 1 249 ? 20.381 48.715 51.702 1.00 55.64 248 LEU B C 1
ATOM 3598 O O . LEU B 1 249 ? 20.491 49.489 50.742 1.00 51.33 248 LEU B O 1
ATOM 3603 N N . GLU B 1 250 ? 19.259 48.610 52.412 1.00 51.39 249 GLU B N 1
ATOM 3604 C CA . GLU B 1 250 ? 18.068 49.370 52.066 1.00 56.12 249 GLU B CA 1
ATOM 3605 C C . GLU B 1 250 ? 18.332 50.869 52.093 1.00 54.67 249 GLU B C 1
ATOM 3606 O O . GLU B 1 250 ? 17.793 51.620 51.270 1.00 57.84 249 GLU B O 1
ATOM 3612 N N . THR B 1 251 ? 19.141 51.321 53.043 1.00 50.82 250 THR B N 1
ATOM 3613 C CA . THR B 1 251 ? 19.354 52.737 53.289 1.00 53.94 250 THR B CA 1
ATOM 3614 C C . THR B 1 251 ? 20.437 53.335 52.400 1.00 57.26 250 THR B C 1
ATOM 3615 O O . THR B 1 251 ? 20.621 54.558 52.419 1.00 57.95 250 THR B O 1
ATOM 3619 N N . LEU B 1 252 ? 21.161 52.491 51.603 1.00 54.53 251 LEU B N 1
ATOM 3620 C CA . LEU B 1 252 ? 22.303 52.918 50.795 1.00 54.78 251 LEU B CA 1
ATOM 3621 C C . LEU B 1 252 ? 21.840 53.464 49.452 1.00 54.63 251 LEU B C 1
ATOM 3622 O O . LEU B 1 252 ? 21.093 52.784 48.736 1.00 55.71 251 LEU B O 1
ATOM 3627 N N . PRO B 1 253 ? 22.279 54.659 49.069 1.00 57.93 252 PRO B N 1
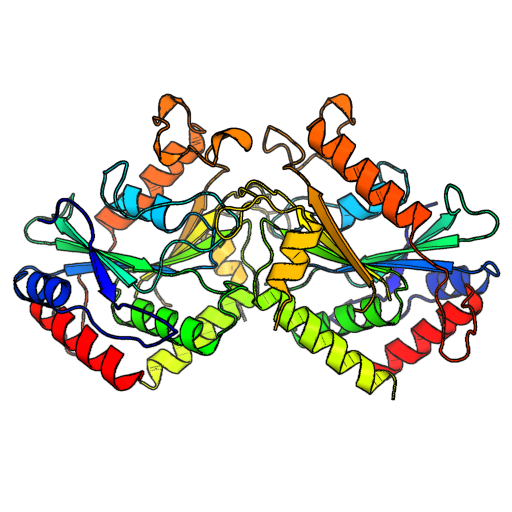ATOM 3628 C CA . PRO B 1 253 ? 21.985 55.159 47.720 1.00 57.71 252 PRO B CA 1
ATOM 3629 C C . PRO B 1 253 ? 22.772 54.388 46.667 1.00 59.50 252 PRO B C 1
ATOM 3630 O O . PRO B 1 253 ? 23.785 53.744 46.965 1.00 59.40 252 PRO B O 1
ATOM 3634 N N . ASP B 1 254 ? 22.300 54.478 45.413 1.00 54.87 253 ASP B N 1
ATOM 3635 C CA . ASP B 1 254 ? 22.966 53.779 44.311 1.00 53.09 253 ASP B CA 1
ATOM 3636 C C . ASP B 1 254 ? 24.470 54.043 44.318 1.00 57.88 253 ASP B C 1
ATOM 3637 O O . ASP B 1 254 ? 25.272 53.154 44.004 1.00 56.26 253 ASP B O 1
ATOM 3642 N N . ASP B 1 255 ? 24.866 55.263 44.680 1.00 58.66 254 ASP B N 1
ATOM 3643 C CA . ASP B 1 255 ? 26.262 55.672 44.763 1.00 63.38 254 ASP B CA 1
ATOM 3644 C C . ASP B 1 255 ? 27.128 54.670 45.512 1.00 64.66 254 ASP B C 1
ATOM 3645 O O . ASP B 1 255 ? 28.286 54.446 45.141 1.00 68.06 254 ASP B O 1
ATOM 3650 N N . GLU B 1 256 ? 26.587 54.073 46.572 1.00 57.61 255 GLU B N 1
ATOM 3651 C CA . GLU B 1 256 ? 27.381 53.239 47.460 1.00 57.61 255 GLU B CA 1
ATOM 3652 C C . GLU B 1 256 ? 27.230 51.753 47.186 1.00 54.43 255 GLU B C 1
ATOM 3653 O O . GLU B 1 256 ? 27.866 50.942 47.869 1.00 53.24 255 GLU B O 1
ATOM 3659 N N . LEU B 1 257 ? 26.412 51.372 46.216 1.00 52.62 256 LEU B N 1
ATOM 3660 C CA . LEU B 1 257 ? 26.337 49.982 45.806 1.00 50.87 256 LEU B CA 1
ATOM 3661 C C . LEU B 1 257 ? 27.377 49.700 44.730 1.00 48.19 256 LEU B C 1
ATOM 3662 O O . LEU B 1 257 ? 27.889 50.611 44.076 1.00 49.97 256 LEU B O 1
ATOM 3667 N N . GLU B 1 258 ? 27.695 48.421 44.568 1.00 46.52 257 GLU B N 1
ATOM 3668 C CA . GLU B 1 258 ? 28.443 47.956 43.412 1.00 42.44 257 GLU B CA 1
ATOM 3669 C C . GLU B 1 258 ? 27.844 48.559 42.140 1.00 45.94 257 GLU B C 1
ATOM 3670 O O . GLU B 1 258 ? 26.643 48.369 41.878 1.00 42.91 257 GLU B O 1
ATOM 3676 N N . PRO B 1 259 ? 28.618 49.319 41.359 1.00 45.64 258 PRO B N 1
ATOM 3677 C CA . PRO B 1 259 ? 28.072 49.891 40.110 1.00 37.53 258 PRO B CA 1
ATOM 3678 C C . PRO B 1 259 ? 27.408 48.865 39.197 1.00 38.33 258 PRO B C 1
ATOM 3679 O O . PRO B 1 259 ? 26.324 49.130 38.668 1.00 34.97 258 PRO B O 1
ATOM 3683 N N . GLU B 1 260 ? 28.033 47.699 38.997 1.00 39.12 259 GLU B N 1
ATOM 3684 C CA . GLU B 1 260 ? 27.434 46.670 38.151 1.00 37.87 259 GLU B CA 1
ATOM 3685 C C . GLU B 1 260 ? 26.094 46.193 38.711 1.00 41.41 259 GLU B C 1
ATOM 3686 O O . GLU B 1 260 ? 25.159 45.912 37.943 1.00 38.40 259 GLU B O 1
ATOM 3692 N N . PHE B 1 261 ? 25.986 46.058 40.040 1.00 37.10 260 PHE B N 1
ATOM 3693 C CA . PHE B 1 261 ? 24.717 45.620 40.614 1.00 40.40 260 PHE B CA 1
ATOM 3694 C C . PHE B 1 261 ? 23.607 46.590 40.253 1.00 37.01 260 PHE B C 1
ATOM 3695 O O . PHE B 1 261 ? 22.501 46.175 39.886 1.00 41.87 260 PHE B O 1
ATOM 3703 N N . VAL B 1 262 ? 23.890 47.889 40.349 1.00 39.75 261 VAL B N 1
ATOM 3704 C CA . VAL B 1 262 ? 22.883 48.900 40.042 1.00 41.15 261 VAL B CA 1
ATOM 3705 C C . VAL B 1 262 ? 22.379 48.730 38.617 1.00 38.02 261 VAL B C 1
ATOM 3706 O O . VAL B 1 262 ? 21.170 48.764 38.366 1.00 38.40 261 VAL B O 1
ATOM 3710 N N . GLN B 1 263 ? 23.299 48.526 37.661 1.00 40.08 262 GLN B N 1
ATOM 3711 C CA . GLN B 1 263 ? 22.898 48.340 36.265 1.00 40.27 262 GLN B CA 1
ATOM 3712 C C . GLN B 1 263 ? 22.174 47.019 36.066 1.00 41.05 262 GLN B C 1
ATOM 3713 O O . GLN B 1 263 ? 21.252 46.935 35.242 1.00 42.41 262 GLN B O 1
ATOM 3719 N N . GLN B 1 264 ? 22.578 45.976 36.792 1.00 39.38 263 GLN B N 1
ATOM 3720 C CA . GLN B 1 264 ? 21.866 44.711 36.665 1.00 40.65 263 GLN B CA 1
ATOM 3721 C C . GLN B 1 264 ? 20.425 44.835 37.152 1.00 40.14 263 GLN B C 1
ATOM 3722 O O . GLN B 1 264 ? 19.531 44.199 36.589 1.00 33.75 263 GLN B O 1
ATOM 3728 N N . VAL B 1 265 ? 20.185 45.644 38.189 1.00 38.42 264 VAL B N 1
ATOM 3729 C CA . VAL B 1 265 ? 18.832 45.819 38.701 1.00 36.76 264 VAL B CA 1
ATOM 3730 C C . VAL B 1 265 ? 17.999 46.615 37.704 1.00 42.11 264 VAL B C 1
ATOM 3731 O O . VAL B 1 265 ? 16.884 46.214 37.345 1.00 40.79 264 VAL B O 1
ATOM 3735 N N . THR B 1 266 ? 18.547 47.737 37.214 1.00 40.56 265 THR B N 1
ATOM 3736 C CA . THR B 1 266 ? 17.879 48.511 36.168 1.00 38.90 265 THR B CA 1
ATOM 3737 C C . THR B 1 266 ? 17.577 47.652 34.945 1.00 41.74 265 THR B C 1
ATOM 3738 O O . THR B 1 266 ? 16.521 47.792 34.320 1.00 40.15 265 THR B O 1
ATOM 3742 N N . GLU B 1 267 ? 18.509 46.767 34.583 1.00 43.25 266 GLU B N 1
ATOM 3743 C CA . GLU B 1 267 ? 18.275 45.814 33.502 1.00 40.62 266 GLU B CA 1
ATOM 3744 C C . GLU B 1 267 ? 17.086 44.915 33.812 1.00 38.41 266 GLU B C 1
ATOM 3745 O O . GLU B 1 267 ? 16.191 44.751 32.984 1.00 42.11 266 GLU B O 1
ATOM 3751 N N . PHE B 1 268 ? 17.072 44.311 35.006 1.00 42.50 267 PHE B N 1
ATOM 3752 C CA . PHE B 1 268 ? 15.958 43.459 35.419 1.00 39.73 267 PHE B CA 1
ATOM 3753 C C . PHE B 1 268 ? 14.644 44.222 35.365 1.00 37.30 267 PHE B C 1
ATOM 3754 O O . PHE B 1 268 ? 13.659 43.743 34.788 1.00 40.32 267 PHE B O 1
ATOM 3762 N N . CYS B 1 269 ? 14.625 45.431 35.934 1.00 35.95 268 CYS B N 1
ATOM 3763 C CA . CYS B 1 269 ? 13.401 46.228 35.973 1.00 40.52 268 CYS B CA 1
ATOM 3764 C C . CYS B 1 269 ? 12.919 46.593 34.562 1.00 43.43 268 CYS B C 1
ATOM 3765 O O . CYS B 1 269 ? 11.735 46.423 34.233 1.00 40.79 268 CYS B O 1
ATOM 3768 N N . SER B 1 270 ? 13.821 47.102 33.715 1.00 36.32 269 SER B N 1
ATOM 3769 C CA . SER B 1 270 ? 13.433 47.470 32.355 1.00 42.28 269 SER B CA 1
ATOM 3770 C C . SER B 1 270 ? 12.829 46.295 31.605 1.00 40.77 269 SER B C 1
ATOM 3771 O O . SER B 1 270 ? 11.827 46.452 30.901 1.00 43.59 269 SER B O 1
ATOM 3774 N N . TYR B 1 271 ? 13.433 45.116 31.718 1.00 39.38 270 TYR B N 1
ATOM 3775 C CA . TYR B 1 271 ? 12.861 43.967 31.033 1.00 40.59 270 TYR B CA 1
ATOM 3776 C C . TYR B 1 271 ? 11.432 43.706 31.504 1.00 42.39 270 TYR B C 1
ATOM 3777 O O . TYR B 1 271 ? 10.528 43.501 30.681 1.00 43.21 270 TYR B O 1
ATOM 3786 N N . ILE B 1 272 ? 11.206 43.735 32.820 1.00 38.44 271 ILE B N 1
ATOM 3787 C CA . ILE B 1 272 ? 9.870 43.487 33.364 1.00 40.57 271 ILE B CA 1
ATOM 3788 C C . ILE B 1 272 ? 8.881 44.524 32.849 1.00 40.57 271 ILE B C 1
ATOM 3789 O O . ILE B 1 272 ? 7.822 44.185 32.308 1.00 36.89 271 ILE B O 1
ATOM 3794 N N . PHE B 1 273 ? 9.221 45.808 33.001 1.00 41.76 272 PHE B N 1
ATOM 3795 C CA . PHE B 1 273 ? 8.307 46.888 32.641 1.00 42.44 272 PHE B CA 1
ATOM 3796 C C . PHE B 1 273 ? 7.917 46.873 31.176 1.00 43.67 272 PHE B C 1
ATOM 3797 O O . PHE B 1 273 ? 6.905 47.477 30.816 1.00 44.23 272 PHE B O 1
ATOM 3805 N N . SER B 1 274 ? 8.702 46.224 30.320 1.00 44.94 273 SER B N 1
ATOM 3806 C CA . SER B 1 274 ? 8.483 46.301 28.888 1.00 44.30 273 SER B CA 1
ATOM 3807 C C . SER B 1 274 ? 8.154 44.964 28.242 1.00 41.08 273 SER B C 1
ATOM 3808 O O . SER B 1 274 ? 7.845 44.942 27.046 1.00 44.20 273 SER B O 1
ATOM 3811 N N . HIS B 1 275 ? 8.198 43.855 28.987 1.00 40.50 274 HIS B N 1
ATOM 3812 C CA . HIS B 1 275 ? 7.852 42.547 28.449 1.00 38.04 274 HIS B CA 1
ATOM 3813 C C . HIS B 1 275 ? 6.786 41.803 29.235 1.00 42.64 274 HIS B C 1
ATOM 3814 O O . HIS B 1 275 ? 6.228 40.842 28.698 1.00 44.25 274 HIS B O 1
ATOM 3821 N N . SER B 1 276 ? 6.522 42.174 30.490 1.00 40.35 275 SER B N 1
ATOM 3822 C CA . SER B 1 276 ? 5.575 41.437 31.324 1.00 42.18 275 SER B CA 1
ATOM 3823 C C . SER B 1 276 ? 4.145 41.771 30.905 1.00 46.13 275 SER B C 1
ATOM 3824 O O . SER B 1 276 ? 3.721 42.932 30.987 1.00 44.07 275 SER B O 1
ATOM 3827 N N . MET B 1 277 ? 3.399 40.750 30.486 1.00 49.14 276 MET B N 1
ATOM 3828 C CA . MET B 1 277 ? 2.087 40.898 29.867 1.00 45.64 276 MET B CA 1
ATOM 3829 C C . MET B 1 277 ? 0.951 40.881 30.887 1.00 45.85 276 MET B C 1
ATOM 3830 O O . MET B 1 277 ? 1.084 40.388 32.014 1.00 45.21 276 MET B O 1
ATOM 3835 N N . THR B 1 278 ? -0.194 41.409 30.449 1.00 45.54 277 THR B N 1
ATOM 3836 C CA . THR B 1 278 ? -1.422 41.385 31.240 1.00 45.52 277 THR B CA 1
ATOM 3837 C C . THR B 1 278 ? -1.771 39.965 31.666 1.00 41.97 277 THR B C 1
ATOM 3838 O O . THR B 1 278 ? -1.657 39.017 30.887 1.00 40.83 277 THR B O 1
ATOM 3842 N N . LYS B 1 279 ? -2.181 39.820 32.923 1.00 44.13 278 LYS B N 1
ATOM 3843 C CA . LYS B 1 279 ? -2.592 38.517 33.423 1.00 46.90 278 LYS B CA 1
ATOM 3844 C C . LYS B 1 279 ? -3.766 37.993 32.607 1.00 56.18 278 LYS B C 1
ATOM 3845 O O . LYS B 1 279 ? -4.749 38.706 32.374 1.00 53.99 278 LYS B O 1
ATOM 3851 N N . THR B 1 280 ? -3.653 36.741 32.165 1.00 58.53 279 THR B N 1
ATOM 3852 C CA . THR B 1 280 ? -4.582 36.164 31.208 1.00 55.09 279 THR B CA 1
ATOM 3853 C C . THR B 1 280 ? -5.164 34.862 31.743 1.00 65.56 279 THR B C 1
ATOM 3854 O O . THR B 1 280 ? -4.470 34.083 32.402 1.00 66.46 279 THR B O 1
ATOM 3858 N N . LEU B 1 281 ? -6.452 34.643 31.465 1.00 71.08 280 LEU B N 1
ATOM 3859 C CA . LEU B 1 281 ? -7.191 33.445 31.832 1.00 77.28 280 LEU B CA 1
ATOM 3860 C C . LEU B 1 281 ? -7.702 32.727 30.585 1.00 80.91 280 LEU B C 1
ATOM 3861 O O . LEU B 1 281 ? -7.920 33.361 29.547 1.00 84.10 280 LEU B O 1
ATOM 3866 N N . PRO B 1 282 ? -7.886 31.405 30.655 1.00 84.47 281 PRO B N 1
ATOM 3867 C CA . PRO B 1 282 ? -8.301 30.642 29.469 1.00 87.99 281 PRO B CA 1
ATOM 3868 C C . PRO B 1 282 ? -9.540 31.219 28.797 1.00 92.48 281 PRO B C 1
ATOM 3869 O O . PRO B 1 282 ? -10.456 31.718 29.453 1.00 92.91 281 PRO B O 1
ATOM 3873 N N . GLY B 1 283 ? -9.559 31.143 27.469 1.00 94.80 282 GLY B N 1
ATOM 3874 C CA . GLY B 1 283 ? -10.658 31.688 26.703 1.00 95.18 282 GLY B CA 1
ATOM 3875 C C . GLY B 1 283 ? -10.499 33.137 26.311 1.00 98.41 282 GLY B C 1
ATOM 3876 O O . GLY B 1 283 ? -11.506 33.831 26.117 1.00 97.15 282 GLY B O 1
ATOM 3877 N N . GLY B 1 284 ? -9.265 33.622 26.192 1.00 97.83 283 GLY B N 1
ATOM 3878 C CA . GLY B 1 284 ? -9.031 34.997 25.786 1.00 96.39 283 GLY B CA 1
ATOM 3879 C C . GLY B 1 284 ? -9.685 36.042 26.661 1.00 95.33 283 GLY B C 1
ATOM 3880 O O . GLY B 1 284 ? -10.026 37.122 26.170 1.00 93.79 283 GLY B O 1
ATOM 3881 N N . ILE B 1 285 ? -9.879 35.753 27.943 1.00 93.28 284 ILE B N 1
ATOM 3882 C CA . ILE B 1 285 ? -10.348 36.764 28.881 1.00 90.09 284 ILE B CA 1
ATOM 3883 C C . ILE B 1 285 ? -9.137 37.418 29.529 1.00 81.37 284 ILE B C 1
ATOM 3884 O O . ILE B 1 285 ? -8.127 36.768 29.816 1.00 77.30 284 ILE B O 1
ATOM 3889 N N . MET B 1 286 ? -9.244 38.721 29.750 1.00 79.41 285 MET B N 1
ATOM 3890 C CA . MET B 1 286 ? -8.184 39.556 30.291 1.00 68.91 285 MET B CA 1
ATOM 3891 C C . MET B 1 286 ? -8.547 39.833 31.745 1.00 68.43 285 MET B C 1
ATOM 3892 O O . MET B 1 286 ? -9.716 40.096 32.048 1.00 73.33 285 MET B O 1
ATOM 3897 N N . VAL B 1 287 ? -7.571 39.704 32.649 1.00 62.03 286 VAL B N 1
ATOM 3898 C CA . VAL B 1 287 ? -7.834 39.820 34.086 1.00 56.90 286 VAL B CA 1
ATOM 3899 C C . VAL B 1 287 ? -7.669 41.270 34.520 1.00 54.63 286 VAL B C 1
ATOM 3900 O O . VAL B 1 287 ? -6.657 41.911 34.222 1.00 54.53 286 VAL B O 1
ATOM 3904 N N . ASN B 1 288 ? -8.677 41.798 35.197 1.00 54.85 287 ASN B N 1
ATOM 3905 C CA . ASN B 1 288 ? -8.586 43.049 35.927 1.00 54.26 287 ASN B CA 1
ATOM 3906 C C . ASN B 1 288 ? -8.534 42.720 37.417 1.00 53.00 287 ASN B C 1
ATOM 3907 O O . ASN B 1 288 ? -8.446 41.552 37.810 1.00 54.18 287 ASN B O 1
ATOM 3912 N N . GLY B 1 289 ? -8.606 43.751 38.258 1.00 54.13 288 GLY B N 1
ATOM 3913 C CA . GLY B 1 289 ? -8.500 43.518 39.691 1.00 56.05 288 GLY B CA 1
ATOM 3914 C C . GLY B 1 289 ? -9.624 42.657 40.241 1.00 59.25 288 GLY B C 1
ATOM 3915 O O . GLY B 1 289 ? -9.405 41.827 41.128 1.00 55.18 288 GLY B O 1
ATOM 3916 N N . SER B 1 290 ? -10.842 42.838 39.717 1.00 58.53 289 SER B N 1
ATOM 3917 C CA . SER B 1 290 ? -11.979 42.044 40.176 1.00 55.27 289 SER B CA 1
ATOM 3918 C C . SER B 1 290 ? -11.769 40.569 39.880 1.00 54.05 289 SER B C 1
ATOM 3919 O O . SER B 1 290 ? -11.976 39.714 40.748 1.00 52.34 289 SER B O 1
ATOM 3922 N N . ARG B 1 291 ? -11.368 40.249 38.648 1.00 54.08 290 ARG B N 1
ATOM 3923 C CA . ARG B 1 291 ? -11.166 38.851 38.290 1.00 56.45 290 ARG B CA 1
ATOM 3924 C C . ARG B 1 291 ? -10.031 38.231 39.085 1.00 51.72 290 ARG B C 1
ATOM 3925 O O . ARG B 1 291 ? -10.084 37.038 39.405 1.00 51.90 290 ARG B O 1
ATOM 3933 N N . LEU B 1 292 ? -9.004 39.020 39.420 1.00 49.85 291 LEU B N 1
ATOM 3934 C CA . LEU B 1 292 ? -7.917 38.493 40.244 1.00 51.87 291 LEU B CA 1
ATOM 3935 C C . LEU B 1 292 ? -8.410 38.180 41.649 1.00 50.67 291 LEU B C 1
ATOM 3936 O O . LEU B 1 292 ? -7.965 37.203 42.267 1.00 47.42 291 LEU B O 1
ATOM 3941 N N . LYS B 1 293 ? -9.331 39.003 42.167 1.00 52.43 292 LYS B N 1
ATOM 3942 C CA . LYS B 1 293 ? -9.960 38.717 43.453 1.00 51.01 292 LYS B CA 1
ATOM 3943 C C . LYS B 1 293 ? -10.590 37.332 43.450 1.00 46.31 292 LYS B C 1
ATOM 3944 O O . LYS B 1 293 ? -10.419 36.555 44.392 1.00 47.45 292 LYS B O 1
ATOM 3950 N N . ASN B 1 294 ? -11.293 36.993 42.373 1.00 52.02 293 ASN B N 1
ATOM 3951 C CA . ASN B 1 294 ? -11.964 35.700 42.313 1.00 54.48 293 ASN B CA 1
ATOM 3952 C C . ASN B 1 294 ? -10.955 34.561 42.268 1.00 51.58 293 ASN B C 1
ATOM 3953 O O . ASN B 1 294 ? -11.131 33.545 42.952 1.00 51.56 293 ASN B O 1
ATOM 3958 N N . LEU B 1 295 ? -9.881 34.721 41.487 1.00 50.09 294 LEU B N 1
ATOM 3959 C CA . LEU B 1 295 ? -8.829 33.707 41.460 1.00 47.59 294 LEU B CA 1
ATOM 3960 C C . LEU B 1 295 ? -8.203 33.510 42.835 1.00 44.46 294 LEU B C 1
ATOM 3961 O O . LEU B 1 295 ? -7.969 32.370 43.253 1.00 44.55 294 LEU B O 1
ATOM 3966 N N . VAL B 1 296 ? -7.919 34.602 43.555 1.00 38.69 295 VAL B N 1
ATOM 3967 C CA . VAL B 1 296 ? -7.369 34.462 44.905 1.00 46.43 295 VAL B CA 1
ATOM 3968 C C . VAL B 1 296 ? -8.282 33.584 45.753 1.00 48.84 295 VAL B C 1
ATOM 3969 O O . VAL B 1 296 ? -7.844 32.594 46.355 1.00 44.23 295 VAL B O 1
ATOM 3973 N N . LEU B 1 297 ? -9.577 33.922 45.786 1.00 48.70 296 LEU B N 1
ATOM 3974 C CA . LEU B 1 297 ? -10.532 33.143 46.569 1.00 49.34 296 LEU B CA 1
ATOM 3975 C C . LEU B 1 297 ? -10.606 31.710 46.065 1.00 47.12 296 LEU B C 1
ATOM 3976 O O . LEU B 1 297 ? -10.514 30.760 46.848 1.00 50.15 296 LEU B O 1
ATOM 3981 N N . THR B 1 298 ? -10.764 31.537 44.754 1.00 44.55 297 THR B N 1
ATOM 3982 C CA . THR B 1 298 ? -10.803 30.197 44.174 1.00 46.87 297 THR B CA 1
ATOM 3983 C C . THR B 1 298 ? -9.610 29.360 44.632 1.00 49.56 297 THR B C 1
ATOM 3984 O O . THR B 1 298 ? -9.769 28.244 45.142 1.00 48.96 297 THR B O 1
ATOM 3988 N N . TYR B 1 299 ? -8.400 29.899 44.480 1.00 46.88 298 TYR B N 1
ATOM 3989 C CA . TYR B 1 299 ? -7.216 29.085 44.725 1.00 44.40 298 TYR B CA 1
ATOM 3990 C C . TYR B 1 299 ? -7.007 28.840 46.213 1.00 45.37 298 TYR B C 1
ATOM 3991 O O . TYR B 1 299 ? -6.743 27.704 46.621 1.00 46.81 298 TYR B O 1
ATOM 4000 N N . VAL B 1 300 ? -7.158 29.879 47.040 1.00 42.08 299 VAL B N 1
ATOM 4001 C CA . VAL B 1 300 ? -7.036 29.714 48.487 1.00 50.27 299 VAL B CA 1
ATOM 4002 C C . VAL B 1 300 ? -7.996 28.642 48.990 1.00 54.72 299 VAL B C 1
ATOM 4003 O O . VAL B 1 300 ? -7.616 27.755 49.765 1.00 59.96 299 VAL B O 1
ATOM 4007 N N . ASN B 1 301 ? -9.261 28.710 48.563 1.00 56.62 300 ASN B N 1
ATOM 4008 C CA . ASN B 1 301 ? -10.234 27.725 49.025 1.00 59.32 300 ASN B CA 1
ATOM 4009 C C . ASN B 1 301 ? -9.881 26.329 48.528 1.00 57.12 300 ASN B C 1
ATOM 4010 O O . ASN B 1 301 ? -10.012 25.351 49.271 1.00 62.19 300 ASN B O 1
ATOM 4015 N N . ALA B 1 302 ? -9.423 26.220 47.279 1.00 51.45 301 ALA B N 1
ATOM 4016 C CA . ALA B 1 302 ? -9.068 24.911 46.738 1.00 55.71 301 ALA B CA 1
ATOM 4017 C C . ALA B 1 302 ? -7.838 24.319 47.418 1.00 60.79 301 ALA B C 1
ATOM 4018 O O . ALA B 1 302 ? -7.696 23.091 47.482 1.00 62.21 301 ALA B O 1
ATOM 4020 N N . ILE B 1 303 ? -6.937 25.161 47.918 1.00 57.98 302 ILE B N 1
ATOM 4021 C CA . ILE B 1 303 ? -5.730 24.633 48.536 1.00 58.57 302 ILE B CA 1
ATOM 4022 C C . ILE B 1 303 ? -6.028 24.123 49.937 1.00 62.13 302 ILE B C 1
ATOM 4023 O O . ILE B 1 303 ? -5.497 23.088 50.355 1.00 68.95 302 ILE B O 1
ATOM 4028 N N . SER B 1 304 ? -6.908 24.807 50.661 1.00 59.13 303 SER B N 1
ATOM 4029 C CA . SER B 1 304 ? -7.151 24.515 52.071 1.00 62.88 303 SER B CA 1
ATOM 4030 C C . SER B 1 304 ? -8.214 23.431 52.284 1.00 67.22 303 SER B C 1
ATOM 4031 O O . SER B 1 304 ? -9.323 23.496 51.736 1.00 69.15 303 SER B O 1
#

GO terms:
  GO:0000139 Golgi membrane (C, IDA)
  GO:0005794 Golgi apparatus (C, IDA)
  GO:0003924 GTPase activity (F, IDA)
  GO:0042803 protein homodimerization activity (F, IDA)
  GO:1900227 positive regulation of NLRP3 inflammasome complex assembly (P, IDA)
  GO:0051289 protein homotetramerization (P, IDA)
  GO:0051607 defense response to virus (P, IDA)
  GO:0140678 molecular function inhibitor activity (F, IDA)
  GO:0000139 Golgi membrane (C, EXP)
  GO:0005737 cytoplasm (C, EXP)
  GO:0003924 GTPase activity (F, EXP)
  GO:0032731 positive regulation of interleukin-1 beta production (P, IMP)
  GO:0005515 protein binding (F, IPI)
  GO:0005829 cytosol (C, TAS)
  GO:0042802 identical protein binding (F, IPI)
  GO:0048471 perinuclear region of cytoplasm (C, IDA)
  GO:0005737 cytoplasm (C, IDA)
  GO:0034067 protein localization to Golgi apparatus (P, IDA)
  GO:0071346 cellular response to type II interferon (P, IEP)
  GO:0016020 membrane (C, HDA)

Sequence (512 aa):
SDPMCLIENFNEQLKVNQEALEILSAITQPVVVVAIVGLYRTGKSYLMNKLAGKNKGFSVASTVQSHTKGIWIWCVPHPNWPNHTLVLLDTEGLGDVEKADNKNDIQIFALALLLSSTFVYNTVNKIDQGAIDLLHNVTELTDLLKAPDLVWTLRDFCLGLEIDGQLVTPDEYLENSLRPFPKKKCFIFDLPAHQKKLAQLETLPDDELEPEFVQQVTEFCSYIFSHSMTKTLPGGIMVNGSRLKNLVLTYVNAISHMSDPMCLIENFNEQLKVNQEALEILSAITQPVVVVAIVGLYRTGKSYLMNKLAGKNKGFSVASTVQSHTKGIWIWCVPHPNWPNHTLVLLDTEGLGDVEKADNKNDIQIFALALLLSSTFVYNTVNKIDQGAIDLLHNVTELTDLLPDLVWTLRDFCLGLEIDGQLVTPDEYLENSLRPFPKKKCFIFDLPAHQKKLAQLETLPDDELEPEFVQQVTEFCSYIFSHSMTKTLPGGIMVNGSRLKNLVLTYVNAIS

B-factor: mean 45.67, std 11.86, range [26.04, 110.17]

Radius of gyration: 24.41 Å; Cα contacts (8 Å, |Δi|>4): 1010; chains: 2; bounding box: 64×59×46 Å

CATH classification: 3.40.50.300

Nearest PDB structures (foldseek):
  7ckf-assembly1_A  TM=1.004E+00  e=7.247E-57  Homo sapiens
  7ckf-assembly1_B  TM=9.989E-01  e=7.293E-51  Homo sapiens
  1f5n-assembly1_A  TM=9.217E-01  e=5.106E-35  Homo sapiens
  6vkj-assembly1_A  TM=9.199E-01  e=1.014E-33  Homo sapiens
  7m1s-assembly1_A  TM=8.801E-01  e=1.015E-32  Homo sapiens

InterPro domains:
  IPR003191 Guanylate-binding protein/Atlastin, C-terminal [PF02841] (282-573)
  IPR015894 Guanylate-binding protein, N-terminal [PF02263] (18-280)
  IPR027417 P-loop containing nucleoside triphosphate hydrolase [G3DSA:3.40.50.300] (1-281)
  IPR027417 P-loop containing nucleoside triphosphate hydrolase [SSF52540] (7-278)
  IPR030386 GB1/RHD3-type guanine nucleotide-binding (G) domain [PS51715] (35-276)
  IPR036543 Guanylate-binding protein, C-terminal domain superfamily [SSF48340] (282-574)
  IPR037684 Guanylate-binding protein, C-terminal [cd16269] (288-530)

Foldseek 3Di:
DAKDAQWAQVLHQTDGDVVVLVVLQPWFFFEAEEEEAAAFPQCQQCLLVVLQVHLDHRDHADDLAGDDGAKIWDWHCQPPDPSYIYIYIYGGYPDGPVNPCNLSSLLSVLLRVLLHQAYEYGEEAADDPVSVVSVVVSVVVNVVLVCHEYEYEYEQYDDQQADPRHHDDQQVRVVVSPPCRPHYYYFYAHHFAPDVPVRVVSPDDCVRTDVSRVVRSVVVSVCCSPPGDGDADPPRRGDGSSNSSVVSVSSSVSSD/DDPAKDAQWAQDLLATDGDVVVLVVLQVWPFFEAEEEEAAAFPFCQQCLLVVLVVDLDHRDDADDLAWDDGAKMWDWACQPPDPRYIYIYIYHTYPDGPVSPDVLSVLLSVLLSVQLHQAYEYGDEAADDVVSVVSVVVSVVVNVVLHAYEYEYEQYDDQCADPRDHDDQQVRVVVVPPCRPHYHYAYAHDQAPPVCVRVVSVDDCVHTDVVRVVSSVVVSVCCSPPRDGDDDPPGDGDGSSNSSVSSVSSSVSSD

Organism: Homo sapiens (NCBI:txid9606)